Protein AF-T1GX99-F1 (afdb_monomer_lite)

Sequence (536 aa):
MGMDGSNFTRILTWNDDIAWPNTLTIDYFTDRLYWADAHLDYIASADLEGRHRHIVLSGSKVPHVFALALFDDNIYWTDWNLNAILTANKFTGANYTVLRNTTHRPYDIHINHPGGGPTCGPNEFQCDSGRCIPASARCDQENNCGDNSDEFDCANVTCGAAQFTCANGHCIPQMWKCDSENDCQDGSDEGDFCAARTCAYFQFTCPRTGHCIPQSWVCDGDDDCFDKQDEKDCPPITCLANQFKCADLRQCVEEAYKCDGIPDCNDASDELGCPSMGPNQCNQEKHFRYTIQKISYSGGNRQIIRRNLPNPMGIAIHLGEVYWVDRNLMSVFKASKLPGSTTMPEKVRTNLQKLRDIAIFDISNQPADENNPCARLGNGGCDQLCFSFPTEASSQRSSNFKCECATGKLSQDGKKCETVNEYLVFATRTEIRAVNLDPRSTQVPFSPMVNLTNVVGLDFDYADDKLLFTQIRPWAKIAYTKASSPAVTDVNVVLNRGINPEGIAYDWTQNKIYWTDSSNNSIYAMNLDGSDLVMI

Radius of gyration: 32.15 Å; chains: 1; bounding box: 56×89×82 Å

Secondary structure (DSSP, 8-state):
---SSTT----S-GGGS-S-EEEEEEETTTTEEEEEETTTTEEEEEETTS-S-EEEEEGGGSTTEEEEEEETTEEEEEETTTTEEEEEETTT--S-EEEEE-SS-EEEEEEE-TT-S----TTEEE-TTS-EEEGGGTTSSS-SSSSS-TTSS-------TTEEE-TTS-EEEGGGSSSSS--SSSSTTSSTT-------TTEEE-TTT--EEETTSSSSSS--SSSS-TTSSPPPP---TTEEEPTTSS-EEEGGGTTSSS--STT-TTSTTPPP--S----TT----EEEEE--TTS---EEEEEEES-EEEEEEETTEEEEEETTTTEEEEEESSTT--PPPEEEE---TT--------TTTS---TT-HHHHTTGGG-SSEEEEPPTTGGGGSS-SEEEE-SBSEE-TTSS-EEPPSSEEEEEESS-EEEEESSTT---BSS--B-S-SSEEEEEEETTTTEEEEEE-TTS-EEEEEESSS--GGGPEEEE-SS--EEEEEEETTTTEEEEEETTTTEEEEEETTS-S-EE-

Structure (mmCIF, N/CA/C/O backbone):
data_AF-T1GX99-F1
#
_entry.id   AF-T1GX99-F1
#
loop_
_atom_site.group_PDB
_atom_site.id
_atom_site.type_symbol
_atom_site.label_atom_id
_atom_site.label_alt_id
_atom_site.label_comp_id
_atom_site.label_asym_id
_atom_site.label_entity_id
_atom_site.label_seq_id
_atom_site.pdbx_PDB_ins_code
_atom_site.Cartn_x
_atom_site.Cartn_y
_atom_site.Cartn_z
_atom_site.occupancy
_atom_site.B_iso_or_equiv
_atom_site.auth_seq_id
_atom_site.auth_comp_id
_atom_site.auth_asym_id
_atom_site.auth_atom_id
_atom_site.pdbx_PDB_model_num
ATOM 1 N N . MET A 1 1 ? 1.977 -18.538 22.787 1.00 37.69 1 MET A N 1
ATOM 2 C CA . MET A 1 1 ? 3.084 -18.975 21.907 1.00 37.69 1 MET A CA 1
ATOM 3 C C . MET A 1 1 ? 4.074 -17.829 21.805 1.00 37.69 1 MET A C 1
ATOM 5 O O . MET A 1 1 ? 3.634 -16.720 21.546 1.00 37.69 1 MET A O 1
ATOM 9 N N . GLY A 1 2 ? 5.357 -18.050 22.094 1.00 46.47 2 GLY A N 1
ATOM 10 C CA . GLY A 1 2 ? 6.378 -17.003 21.988 1.00 46.47 2 GLY A CA 1
ATOM 11 C C . GLY A 1 2 ? 6.951 -16.942 20.573 1.00 46.47 2 GLY A C 1
ATOM 12 O O . GLY A 1 2 ? 7.334 -17.974 20.032 1.00 46.47 2 GLY A O 1
ATOM 13 N N . MET A 1 3 ? 7.032 -15.748 19.981 1.00 56.97 3 MET A N 1
ATOM 14 C CA . MET A 1 3 ? 7.765 -15.486 18.730 1.00 56.97 3 MET A CA 1
ATOM 15 C C . MET A 1 3 ? 9.284 -15.410 18.988 1.00 56.97 3 MET A C 1
ATOM 17 O O . MET A 1 3 ? 9.939 -14.438 18.625 1.00 56.97 3 MET A O 1
ATOM 21 N N . ASP A 1 4 ? 9.836 -16.399 19.696 1.00 58.81 4 ASP A N 1
ATOM 22 C CA . ASP A 1 4 ? 11.243 -16.440 20.128 1.00 58.81 4 ASP A CA 1
ATOM 23 C C . ASP A 1 4 ? 12.150 -17.271 19.203 1.00 58.81 4 ASP A C 1
ATOM 25 O O . ASP A 1 4 ? 13.341 -17.416 19.468 1.00 58.81 4 ASP A O 1
ATOM 29 N N . GLY A 1 5 ? 11.585 -17.836 18.130 1.00 60.47 5 GLY A N 1
ATOM 30 C CA . GLY A 1 5 ? 12.303 -18.615 17.115 1.00 60.47 5 GLY A CA 1
ATOM 31 C C . GLY A 1 5 ? 12.799 -19.992 17.572 1.00 60.47 5 GLY A C 1
ATOM 32 O O . GLY A 1 5 ? 13.295 -20.762 16.750 1.00 60.47 5 GLY A O 1
ATOM 33 N N . SER A 1 6 ? 12.632 -20.354 18.849 1.00 64.31 6 SER A N 1
ATOM 34 C CA . SER A 1 6 ? 13.228 -21.563 19.435 1.00 64.31 6 SER A CA 1
ATOM 35 C C . SER A 1 6 ? 12.619 -22.875 18.925 1.00 64.31 6 SER A C 1
ATOM 37 O O . SER A 1 6 ? 13.247 -23.929 19.036 1.00 64.31 6 SER A O 1
ATOM 39 N N . ASN A 1 7 ? 11.426 -22.818 18.324 1.00 68.19 7 ASN A N 1
ATOM 40 C CA . ASN A 1 7 ? 10.694 -23.981 17.820 1.00 68.19 7 ASN A CA 1
ATOM 41 C C . ASN A 1 7 ? 10.035 -23.706 16.455 1.00 68.19 7 ASN A C 1
ATOM 43 O O . ASN A 1 7 ? 8.835 -23.912 16.275 1.00 68.19 7 ASN A O 1
ATOM 47 N N . PHE A 1 8 ? 10.808 -23.173 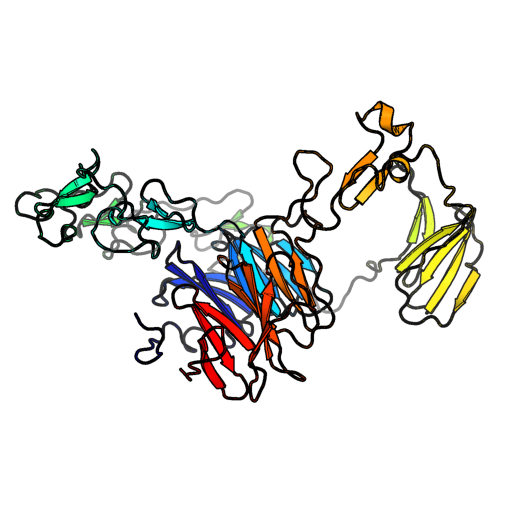15.501 1.00 70.06 8 PHE A N 1
ATOM 48 C CA . PHE A 1 8 ? 10.289 -22.870 14.166 1.00 70.06 8 PHE A CA 1
ATOM 49 C C . PHE A 1 8 ? 9.978 -24.149 13.370 1.00 70.06 8 PHE A C 1
ATOM 51 O O . PHE A 1 8 ? 10.764 -25.100 13.338 1.00 70.06 8 PHE A O 1
ATOM 58 N N . THR A 1 9 ? 8.845 -24.151 12.673 1.00 75.44 9 THR A N 1
ATOM 59 C CA . THR A 1 9 ? 8.447 -25.209 11.740 1.00 75.44 9 THR A CA 1
ATOM 60 C C . THR A 1 9 ? 8.590 -24.720 10.303 1.00 75.44 9 THR A C 1
ATOM 62 O O . THR A 1 9 ? 8.432 -23.538 9.999 1.00 75.44 9 THR A O 1
ATOM 65 N N . ARG A 1 10 ? 8.942 -25.630 9.391 1.00 79.06 10 ARG A N 1
ATOM 66 C CA . ARG A 1 10 ? 9.009 -25.326 7.957 1.00 79.06 10 ARG A CA 1
ATOM 67 C C . ARG A 1 10 ? 7.694 -25.739 7.321 1.00 79.06 10 ARG A C 1
ATOM 69 O O . ARG A 1 10 ? 7.405 -26.929 7.272 1.00 79.06 10 ARG A O 1
ATOM 76 N N . ILE A 1 11 ? 6.936 -24.747 6.871 1.00 81.12 11 ILE A N 1
ATOM 77 C CA . ILE A 1 11 ? 5.606 -24.934 6.288 1.00 81.12 11 ILE A CA 1
ATOM 78 C C . ILE A 1 11 ? 5.718 -25.198 4.780 1.00 81.12 11 ILE A C 1
ATOM 80 O O . ILE A 1 11 ? 5.169 -26.169 4.276 1.00 81.12 11 ILE A O 1
ATOM 84 N N . LEU A 1 12 ? 6.508 -24.384 4.075 1.00 81.75 12 LEU A N 1
ATOM 85 C CA . LEU A 1 12 ? 6.818 -24.553 2.655 1.00 81.75 12 LEU A CA 1
ATOM 86 C C . LEU A 1 12 ? 8.329 -24.448 2.425 1.00 81.75 12 LEU A C 1
ATOM 88 O O . LEU A 1 12 ? 9.050 -23.773 3.169 1.00 81.75 12 LEU A O 1
ATOM 92 N N . THR A 1 13 ? 8.828 -25.129 1.399 1.00 80.00 13 THR A N 1
ATOM 93 C CA . THR A 1 13 ? 10.252 -25.231 1.073 1.00 80.00 13 THR A CA 1
ATOM 94 C C . THR A 1 13 ? 10.520 -25.037 -0.419 1.00 80.00 13 THR A C 1
ATOM 96 O O . THR A 1 13 ? 9.612 -24.937 -1.232 1.00 80.00 13 THR A O 1
ATOM 99 N N . TRP A 1 14 ? 11.797 -25.014 -0.805 1.00 75.00 14 TRP A N 1
ATOM 100 C CA . TRP A 1 14 ? 12.209 -24.950 -2.213 1.00 75.00 14 TRP A CA 1
ATOM 101 C C . TRP A 1 14 ? 11.741 -26.157 -3.048 1.00 75.00 14 TRP A C 1
ATOM 103 O O . TRP A 1 14 ? 11.688 -26.052 -4.269 1.00 75.00 14 TRP A O 1
ATOM 113 N N . ASN A 1 15 ? 11.392 -27.286 -2.412 1.00 77.38 15 ASN A N 1
ATOM 114 C CA . ASN A 1 15 ? 10.764 -28.424 -3.095 1.00 77.38 15 ASN A CA 1
ATOM 115 C C . ASN A 1 15 ? 9.324 -28.123 -3.533 1.00 77.38 15 ASN A C 1
ATOM 117 O O . ASN A 1 15 ? 8.788 -28.838 -4.371 1.00 77.38 15 ASN A O 1
ATOM 121 N N . ASP A 1 16 ? 8.717 -27.075 -2.976 1.00 75.88 16 ASP A N 1
ATOM 122 C CA . ASP A 1 16 ? 7.337 -26.667 -3.217 1.00 75.88 16 ASP A CA 1
ATOM 123 C C . ASP A 1 16 ? 7.273 -25.518 -4.238 1.00 75.88 16 ASP A C 1
ATOM 125 O O . ASP A 1 16 ? 6.423 -24.635 -4.151 1.00 75.88 16 ASP A O 1
ATOM 129 N N . ASP A 1 17 ? 8.189 -25.494 -5.211 1.00 80.56 17 ASP A N 1
ATOM 130 C CA . ASP A 1 17 ? 8.293 -24.450 -6.240 1.00 80.56 17 ASP A CA 1
ATOM 131 C C . ASP A 1 17 ? 8.366 -23.034 -5.648 1.00 80.56 17 ASP A C 1
ATOM 133 O O . ASP A 1 17 ? 7.637 -22.121 -6.050 1.00 80.56 17 ASP A O 1
ATOM 137 N N . ILE A 1 18 ? 9.235 -22.866 -4.651 1.00 85.56 18 ILE A N 1
ATOM 138 C CA . ILE A 1 18 ? 9.586 -21.571 -4.066 1.00 85.56 18 ILE A CA 1
ATOM 139 C C . ILE A 1 18 ? 11.019 -21.239 -4.470 1.00 85.56 18 ILE A C 1
ATOM 141 O O . ILE A 1 18 ? 11.967 -21.922 -4.076 1.00 85.56 18 ILE A O 1
ATOM 145 N N . ALA A 1 19 ? 11.168 -20.171 -5.244 1.00 85.94 19 ALA A N 1
ATOM 146 C CA . ALA A 1 19 ? 12.436 -19.633 -5.697 1.00 85.94 19 ALA A CA 1
ATOM 147 C C . ALA A 1 19 ? 12.733 -18.305 -4.994 1.00 85.94 19 ALA A C 1
ATOM 149 O O . ALA A 1 19 ? 13.616 -18.270 -4.135 1.00 85.94 19 ALA A O 1
ATOM 150 N N . TRP A 1 20 ? 12.006 -17.232 -5.325 1.00 85.56 20 TRP A N 1
ATOM 151 C CA . TRP A 1 20 ? 12.196 -15.883 -4.772 1.00 85.56 20 TRP A CA 1
ATOM 152 C C . TRP A 1 20 ? 10.906 -15.374 -4.113 1.00 85.56 20 TRP A C 1
ATOM 154 O O . TRP A 1 20 ? 10.210 -14.535 -4.697 1.00 85.56 20 TRP A O 1
ATOM 164 N N . PRO A 1 21 ? 10.577 -15.862 -2.899 1.00 86.12 21 PRO A N 1
ATOM 165 C CA . PRO A 1 21 ? 9.425 -15.385 -2.149 1.00 86.12 21 PRO A CA 1
ATOM 166 C C . PRO A 1 21 ? 9.715 -13.974 -1.626 1.00 86.12 21 PRO A C 1
ATOM 168 O O . PRO A 1 21 ? 10.425 -13.799 -0.637 1.00 86.12 21 PRO A O 1
ATOM 171 N N . ASN A 1 22 ? 9.194 -12.959 -2.310 1.00 81.00 22 ASN A N 1
ATOM 172 C CA . ASN A 1 22 ? 9.453 -11.561 -1.952 1.00 81.00 22 ASN A CA 1
ATOM 173 C C . ASN A 1 22 ? 8.547 -11.064 -0.823 1.00 81.00 22 ASN A C 1
ATOM 175 O O . ASN A 1 22 ? 8.895 -10.115 -0.126 1.00 81.00 22 ASN A O 1
ATOM 179 N N . THR A 1 23 ? 7.378 -11.678 -0.650 1.00 85.31 23 THR A N 1
ATOM 180 C CA . THR A 1 23 ? 6.370 -11.204 0.296 1.00 85.31 23 THR A CA 1
ATOM 181 C C . THR A 1 23 ? 5.481 -12.339 0.786 1.00 85.31 23 THR A C 1
ATOM 183 O O . THR A 1 23 ? 5.271 -13.326 0.076 1.00 85.31 23 THR A O 1
ATOM 186 N N . LEU A 1 24 ? 4.987 -12.186 2.012 1.00 88.25 24 LEU A N 1
ATOM 187 C CA . LEU A 1 24 ? 4.136 -13.118 2.738 1.00 88.25 24 LEU A CA 1
ATOM 188 C C . LEU A 1 24 ? 3.166 -12.302 3.599 1.00 88.25 24 LEU A C 1
ATOM 190 O O . LEU A 1 24 ? 3.578 -11.348 4.253 1.00 88.25 24 LEU A O 1
ATOM 194 N N . THR A 1 25 ? 1.901 -12.698 3.640 1.00 84.12 25 THR A N 1
ATOM 195 C CA . THR A 1 25 ? 0.917 -12.176 4.591 1.00 84.12 25 THR A CA 1
ATOM 196 C C . THR A 1 25 ? -0.046 -13.281 5.015 1.00 84.12 25 THR A C 1
ATOM 198 O O . THR A 1 25 ? -0.109 -14.335 4.378 1.00 84.12 25 THR A O 1
ATOM 201 N N . ILE A 1 26 ? -0.791 -13.046 6.091 1.00 80.94 26 ILE A N 1
ATOM 202 C CA . ILE A 1 26 ? -1.729 -14.009 6.672 1.00 80.94 26 ILE A CA 1
ATOM 203 C C . ILE A 1 26 ? -3.129 -13.398 6.661 1.00 80.94 26 ILE A C 1
ATOM 205 O O . ILE A 1 26 ? -3.321 -12.248 7.052 1.00 80.94 26 ILE A O 1
ATOM 209 N N . ASP A 1 27 ? -4.107 -14.180 6.220 1.00 74.81 27 ASP A N 1
ATOM 210 C CA . ASP A 1 27 ? -5.523 -13.904 6.407 1.00 74.81 27 ASP A CA 1
ATOM 211 C C . ASP A 1 27 ? -6.019 -14.636 7.654 1.00 74.81 27 ASP A C 1
ATOM 213 O O . ASP A 1 27 ? -6.308 -15.831 7.608 1.00 74.81 27 ASP A O 1
ATOM 217 N N . TYR A 1 28 ? -6.120 -13.906 8.762 1.00 68.62 28 TYR A N 1
ATOM 218 C CA . TYR A 1 28 ? -6.559 -14.448 10.049 1.00 68.62 28 TYR A CA 1
ATOM 219 C C . TYR A 1 28 ? -8.038 -14.855 10.074 1.00 68.62 28 TYR A C 1
ATOM 221 O O . TYR A 1 28 ? -8.451 -15.572 10.975 1.00 68.62 28 TYR A O 1
ATOM 229 N N . PHE A 1 29 ? -8.855 -14.409 9.113 1.00 64.75 29 PHE A N 1
ATOM 230 C CA . PHE A 1 29 ? -10.261 -14.815 9.051 1.00 64.75 29 PHE A CA 1
ATOM 231 C C . PHE A 1 29 ? -10.446 -16.174 8.379 1.00 64.75 29 PHE A C 1
ATOM 233 O O . PHE A 1 29 ? -11.432 -16.858 8.645 1.00 64.75 29 PHE A O 1
ATOM 240 N N . THR A 1 30 ? -9.537 -16.544 7.474 1.00 67.94 30 THR A N 1
ATOM 241 C CA . THR A 1 30 ? -9.618 -17.802 6.717 1.00 67.94 30 THR A CA 1
ATOM 242 C C . THR A 1 30 ? -8.485 -18.774 7.032 1.00 67.94 30 THR A C 1
ATOM 244 O O . THR A 1 30 ? -8.391 -19.803 6.364 1.00 67.94 30 THR A O 1
ATOM 247 N N . ASP A 1 31 ? -7.642 -18.453 8.020 1.00 75.38 31 ASP A N 1
ATOM 248 C CA . ASP A 1 31 ? -6.443 -19.201 8.416 1.00 75.38 31 ASP A CA 1
ATOM 249 C C . ASP A 1 31 ? -5.585 -19.612 7.213 1.00 75.38 31 ASP A C 1
ATOM 251 O O . ASP A 1 31 ? -5.193 -20.767 7.027 1.00 75.38 31 ASP A O 1
ATOM 255 N N . ARG A 1 32 ? -5.309 -18.635 6.344 1.00 81.44 32 ARG A N 1
ATOM 256 C CA . ARG A 1 32 ? -4.548 -18.846 5.109 1.00 81.44 32 ARG A CA 1
ATOM 257 C C . ARG A 1 32 ? -3.351 -17.928 5.011 1.00 81.44 32 ARG A C 1
ATOM 259 O O . ARG A 1 32 ? -3.449 -16.722 5.222 1.00 81.44 32 ARG A O 1
ATOM 266 N N . LEU A 1 33 ? -2.230 -18.493 4.586 1.00 88.56 33 LEU A N 1
ATOM 267 C CA . LEU A 1 33 ? -1.053 -17.737 4.190 1.00 88.56 33 LEU A CA 1
ATOM 268 C C . LEU A 1 33 ? -1.142 -17.394 2.698 1.00 88.56 33 LEU A C 1
ATOM 270 O O . LEU A 1 33 ? -1.614 -18.198 1.894 1.00 88.56 33 LEU A O 1
ATOM 274 N N . TYR A 1 34 ? -0.682 -16.203 2.328 1.00 91.06 34 TYR A N 1
ATOM 275 C CA . TYR A 1 34 ? -0.568 -15.731 0.949 1.00 91.06 34 TYR A CA 1
ATOM 276 C C . TYR A 1 34 ? 0.851 -15.239 0.701 1.00 91.06 34 TYR A C 1
ATOM 278 O O . TYR A 1 34 ? 1.388 -14.473 1.496 1.00 91.06 34 TYR A O 1
ATOM 286 N N . TRP A 1 35 ? 1.456 -15.645 -0.410 1.00 93.69 35 TRP A N 1
ATOM 287 C CA . TRP A 1 35 ? 2.810 -15.241 -0.781 1.00 93.69 35 TRP A CA 1
ATOM 288 C C . TRP A 1 35 ? 2.917 -14.997 -2.278 1.00 93.69 35 TRP A C 1
ATOM 290 O O . TRP A 1 35 ? 2.081 -15.458 -3.061 1.00 93.69 35 TRP A O 1
ATOM 300 N N . ALA A 1 36 ? 3.971 -14.294 -2.678 1.00 93.44 36 ALA A N 1
ATOM 301 C CA . ALA A 1 36 ? 4.300 -14.119 -4.083 1.00 93.44 36 ALA A CA 1
ATOM 302 C C . ALA A 1 36 ? 5.746 -14.507 -4.374 1.00 93.44 36 ALA A C 1
ATOM 304 O O . ALA A 1 36 ? 6.656 -14.146 -3.623 1.00 93.44 36 ALA A O 1
ATOM 305 N N . ASP A 1 37 ? 5.941 -15.205 -5.490 1.00 92.44 37 ASP A N 1
ATOM 306 C CA . ASP A 1 37 ? 7.253 -15.552 -6.018 1.00 92.44 37 ASP A CA 1
ATOM 307 C C . ASP A 1 37 ? 7.568 -14.692 -7.243 1.00 92.44 37 ASP A C 1
ATOM 309 O O . ASP A 1 37 ? 6.862 -14.724 -8.251 1.00 92.44 37 ASP A O 1
ATOM 313 N N . ALA A 1 38 ? 8.638 -13.907 -7.145 1.00 88.12 38 ALA A N 1
ATOM 314 C CA . ALA A 1 38 ? 9.021 -12.945 -8.173 1.00 88.12 38 ALA A CA 1
ATOM 315 C C . ALA A 1 38 ? 9.973 -13.509 -9.238 1.00 88.12 38 ALA A C 1
ATOM 317 O O . ALA A 1 38 ? 10.388 -12.770 -10.134 1.00 88.12 38 ALA A O 1
ATOM 318 N N . HIS A 1 39 ? 10.383 -14.773 -9.101 1.00 86.38 39 HIS A N 1
ATOM 319 C CA . HIS A 1 39 ? 11.145 -15.508 -10.109 1.00 86.38 39 HIS A CA 1
ATOM 320 C C . HIS A 1 39 ? 10.243 -16.423 -10.939 1.00 86.38 39 HIS A C 1
ATOM 322 O O . HIS A 1 39 ? 10.475 -16.597 -12.133 1.00 86.38 39 HIS A O 1
ATOM 328 N N . LEU A 1 40 ? 9.241 -17.018 -10.293 1.00 88.69 40 LEU A N 1
ATOM 329 C CA . LEU A 1 40 ? 8.274 -17.933 -10.899 1.00 88.69 40 LEU A CA 1
ATOM 330 C C . LEU A 1 40 ? 6.965 -17.237 -11.305 1.00 88.69 40 LEU A C 1
ATOM 332 O O . LEU A 1 40 ? 6.056 -17.897 -11.804 1.00 88.69 40 LEU A O 1
ATOM 336 N N . ASP A 1 41 ? 6.888 -15.918 -11.115 1.00 93.06 41 ASP A N 1
ATOM 337 C CA . ASP A 1 41 ? 5.798 -15.037 -11.534 1.00 93.06 41 ASP A CA 1
ATOM 338 C C . ASP A 1 41 ? 4.417 -15.534 -11.082 1.00 93.06 41 ASP A C 1
ATOM 340 O O . ASP A 1 41 ? 3.519 -15.747 -11.903 1.00 93.06 41 ASP A O 1
ATOM 344 N N . TYR A 1 42 ? 4.225 -15.747 -9.777 1.00 93.81 42 TYR A N 1
ATOM 345 C CA . TYR A 1 42 ? 2.918 -16.129 -9.236 1.00 93.81 42 TYR A CA 1
ATOM 346 C C . TYR A 1 42 ? 2.624 -15.540 -7.852 1.00 93.81 42 TYR A C 1
ATOM 348 O O . TYR A 1 42 ? 3.522 -15.210 -7.081 1.00 93.81 42 TYR A O 1
ATOM 356 N N . ILE A 1 43 ? 1.332 -15.461 -7.527 1.00 94.75 43 ILE A N 1
ATOM 357 C CA . ILE A 1 43 ? 0.800 -15.253 -6.178 1.00 94.75 43 ILE A CA 1
ATOM 358 C C . ILE A 1 43 ? 0.017 -16.507 -5.798 1.00 94.75 43 ILE A C 1
ATOM 360 O O . ILE A 1 43 ? -0.853 -16.941 -6.556 1.00 94.75 43 ILE A O 1
ATOM 364 N N . ALA A 1 44 ? 0.311 -17.091 -4.642 1.00 92.81 44 ALA A N 1
ATOM 365 C CA . ALA A 1 44 ? -0.328 -18.307 -4.156 1.00 92.81 44 ALA A CA 1
ATOM 366 C C . ALA A 1 44 ? -0.832 -18.156 -2.718 1.00 92.81 44 ALA A C 1
ATOM 368 O O . ALA A 1 44 ? -0.466 -17.225 -2.003 1.00 92.81 44 ALA A O 1
ATOM 369 N N . SER A 1 45 ? -1.693 -19.089 -2.325 1.00 92.25 45 SER A N 1
ATOM 370 C CA . SER A 1 45 ? -2.267 -19.230 -0.994 1.00 92.25 45 SER A CA 1
ATOM 371 C C . SER A 1 45 ? -2.195 -20.683 -0.537 1.00 92.25 45 SER A C 1
ATOM 373 O O . SER A 1 45 ? -2.263 -21.585 -1.368 1.00 92.25 45 SER A O 1
ATOM 375 N N . ALA A 1 46 ? -2.065 -20.917 0.762 1.00 89.50 46 ALA A N 1
ATOM 376 C CA . ALA A 1 46 ? -2.125 -22.229 1.406 1.00 89.50 46 ALA A CA 1
ATOM 377 C C . ALA A 1 46 ? -2.710 -22.062 2.817 1.00 89.50 46 ALA A C 1
ATOM 379 O O . ALA A 1 46 ? -2.814 -20.934 3.301 1.00 89.50 46 ALA A O 1
ATOM 380 N N . ASP A 1 47 ? -3.102 -23.152 3.473 1.00 80.06 47 ASP A N 1
ATOM 381 C CA . ASP A 1 47 ? -3.381 -23.108 4.917 1.00 80.06 47 ASP A CA 1
ATOM 382 C C . ASP A 1 47 ? -2.091 -22.896 5.733 1.00 80.06 47 ASP A C 1
ATOM 384 O O . ASP A 1 47 ? -0.983 -22.920 5.185 1.00 80.06 47 ASP A O 1
ATOM 388 N N . LEU A 1 48 ? -2.222 -22.644 7.039 1.00 81.81 48 LEU A N 1
ATOM 389 C CA . LEU A 1 48 ? -1.087 -22.372 7.934 1.00 81.81 48 LEU A CA 1
ATOM 390 C C . LEU A 1 48 ? -0.134 -23.573 8.091 1.00 81.81 48 LEU A C 1
ATOM 392 O O . LEU A 1 48 ? 1.004 -23.411 8.531 1.00 81.81 48 LEU A O 1
ATOM 396 N N . GLU A 1 49 ? -0.5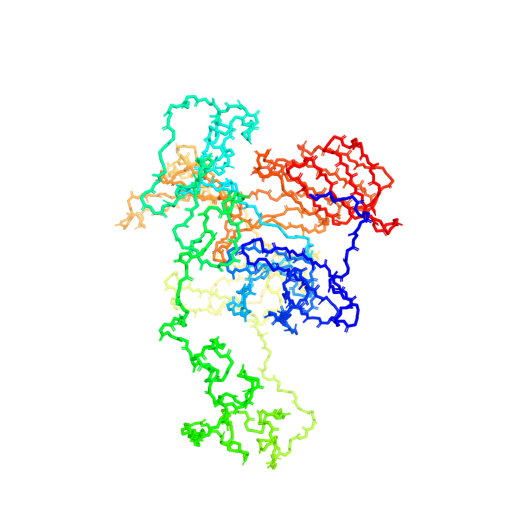57 -24.765 7.682 1.00 79.88 49 GLU A N 1
ATOM 397 C CA . GLU A 1 49 ? 0.227 -25.996 7.638 1.00 79.88 49 GLU A CA 1
ATOM 398 C C . GLU A 1 49 ? 0.846 -26.269 6.257 1.00 79.88 49 GLU A C 1
ATOM 400 O O . GLU A 1 49 ? 1.554 -27.267 6.092 1.00 79.88 49 GLU A O 1
ATOM 405 N N . GLY A 1 50 ? 0.627 -25.389 5.274 1.00 78.25 50 GLY A N 1
ATOM 406 C CA . GLY A 1 50 ? 1.209 -25.461 3.930 1.00 78.25 50 GLY A CA 1
ATOM 407 C C . GLY A 1 50 ? 0.480 -26.412 2.981 1.00 78.25 50 GLY A C 1
ATOM 408 O O . GLY A 1 50 ? 0.963 -26.681 1.879 1.00 78.25 50 GLY A O 1
ATOM 409 N N . ARG A 1 51 ? -0.682 -26.930 3.379 1.00 77.75 51 ARG A N 1
ATOM 410 C CA . ARG A 1 51 ? -1.562 -27.773 2.566 1.00 77.75 51 ARG A CA 1
ATOM 411 C C . ARG A 1 51 ? -2.576 -26.903 1.815 1.00 77.75 51 ARG A C 1
ATOM 413 O O . ARG A 1 51 ? -2.605 -25.677 1.924 1.00 77.75 51 ARG A O 1
ATOM 420 N N . HIS A 1 52 ? -3.366 -27.551 0.957 1.00 75.81 52 HIS A N 1
ATOM 421 C CA . HIS A 1 52 ? -4.387 -26.902 0.120 1.00 75.81 52 HIS A CA 1
ATOM 422 C C . HIS A 1 52 ? -3.865 -25.693 -0.671 1.00 75.81 52 HIS A C 1
ATOM 424 O O . HIS A 1 52 ? -4.546 -24.670 -0.815 1.00 75.81 52 HIS A O 1
ATOM 430 N N . ARG A 1 53 ? -2.635 -25.822 -1.185 1.00 82.75 53 ARG A N 1
ATOM 431 C CA . ARG A 1 53 ? -1.986 -24.786 -1.979 1.00 82.75 53 ARG A CA 1
ATOM 432 C C . ARG A 1 53 ? -2.797 -24.484 -3.237 1.00 82.75 53 ARG A C 1
ATOM 434 O O . ARG A 1 53 ? -3.170 -25.379 -3.987 1.00 82.75 53 ARG A O 1
ATOM 441 N N . HIS A 1 54 ? -2.996 -23.200 -3.488 1.00 84.19 54 HIS A N 1
ATOM 442 C CA . HIS A 1 54 ? -3.760 -22.658 -4.597 1.00 84.19 54 HIS A CA 1
ATOM 443 C C . HIS A 1 54 ? -3.019 -21.461 -5.202 1.00 84.19 54 HIS A C 1
ATOM 445 O O . HIS A 1 54 ? -2.652 -20.531 -4.487 1.00 84.19 54 HIS A O 1
ATOM 451 N N . ILE A 1 55 ? -2.810 -21.456 -6.519 1.00 90.25 55 ILE A N 1
ATOM 452 C CA . ILE A 1 55 ? -2.238 -20.304 -7.228 1.00 90.25 55 ILE A CA 1
ATOM 453 C C . ILE A 1 55 ? -3.373 -19.338 -7.574 1.00 90.25 55 ILE A C 1
ATOM 455 O O . ILE A 1 55 ? -4.259 -19.670 -8.352 1.00 90.25 55 ILE A O 1
ATOM 459 N N . VAL A 1 56 ? -3.332 -18.133 -7.010 1.00 91.62 56 VAL A N 1
ATOM 460 C CA . VAL A 1 56 ? -4.351 -17.090 -7.207 1.00 91.62 56 VAL A CA 1
ATOM 461 C C . VAL A 1 56 ? -4.148 -16.369 -8.540 1.00 91.62 56 VAL A C 1
ATOM 463 O O . VAL A 1 56 ? -5.097 -16.127 -9.281 1.00 91.62 56 VAL A O 1
ATOM 466 N N . LEU A 1 57 ? -2.904 -16.005 -8.854 1.00 93.81 57 LEU A N 1
ATOM 467 C CA . LEU A 1 57 ? -2.516 -15.288 -10.071 1.00 93.81 57 LEU A CA 1
ATOM 468 C C . LEU A 1 57 ? -1.159 -15.804 -10.550 1.00 93.81 57 LEU A C 1
ATOM 470 O O . LEU A 1 57 ? -0.299 -16.104 -9.728 1.00 93.81 57 LEU A O 1
ATOM 474 N N . SER A 1 58 ? -0.937 -15.854 -11.864 1.00 94.12 58 SER A N 1
ATOM 475 C CA . SER A 1 58 ? 0.358 -16.233 -12.439 1.00 94.12 58 SER A CA 1
ATOM 476 C C . SER A 1 58 ? 0.654 -15.546 -13.777 1.00 94.12 58 SER A C 1
ATOM 478 O O . SER A 1 58 ? -0.228 -14.966 -14.426 1.00 94.12 58 SER A O 1
ATOM 480 N N . GLY A 1 59 ? 1.923 -15.586 -14.183 1.00 91.75 59 GLY A N 1
ATOM 481 C CA . GLY A 1 59 ? 2.420 -15.123 -15.472 1.00 91.75 59 GLY A CA 1
ATOM 482 C C . GLY A 1 59 ? 2.411 -13.602 -15.623 1.00 91.75 59 GLY A C 1
ATOM 483 O O . GLY A 1 59 ? 2.756 -12.849 -14.716 1.00 91.75 59 GLY A O 1
ATOM 484 N N . SER A 1 60 ? 1.982 -13.115 -16.792 1.00 89.00 60 SER A N 1
ATOM 485 C CA . SER A 1 60 ? 2.124 -11.702 -17.183 1.00 89.00 60 SER A CA 1
ATOM 486 C C . SER A 1 60 ? 1.336 -10.698 -16.331 1.00 89.00 60 SER A C 1
ATOM 488 O O . SER A 1 60 ? 1.508 -9.493 -16.509 1.00 89.00 60 SER A O 1
ATOM 490 N N . LYS A 1 61 ? 0.441 -11.167 -15.452 1.00 90.00 61 LYS A N 1
ATOM 491 C CA . LYS A 1 61 ? -0.305 -10.325 -14.499 1.00 90.00 61 LYS A CA 1
ATOM 492 C C . LYS A 1 61 ? 0.498 -10.006 -13.233 1.00 90.00 61 LYS A C 1
ATOM 494 O O . LYS A 1 61 ? 0.193 -9.018 -12.572 1.00 90.00 61 LYS A O 1
ATOM 499 N N . VAL A 1 62 ? 1.486 -10.837 -12.905 1.00 93.19 62 VAL A N 1
ATOM 500 C CA . VAL A 1 62 ? 2.310 -10.759 -11.687 1.00 93.19 62 VAL A CA 1
ATOM 501 C C . VAL A 1 62 ? 3.805 -10.987 -12.001 1.00 93.19 62 VAL A C 1
ATOM 503 O O . VAL A 1 62 ? 4.452 -11.806 -11.355 1.00 93.19 62 VAL A O 1
ATOM 506 N N . PRO A 1 63 ? 4.372 -10.292 -13.011 1.00 91.62 63 PRO A N 1
ATOM 507 C CA . PRO A 1 63 ? 5.711 -10.573 -13.534 1.00 91.62 63 PRO A CA 1
ATOM 508 C C . PRO A 1 63 ? 6.872 -10.169 -12.614 1.00 91.62 63 PRO A C 1
ATOM 510 O O . PRO A 1 63 ? 8.017 -10.459 -12.951 1.00 91.62 63 PRO A O 1
ATOM 513 N N . HIS A 1 64 ? 6.646 -9.371 -11.561 1.00 91.69 64 HIS A N 1
ATOM 514 C CA . HIS A 1 64 ? 7.634 -9.148 -10.497 1.00 91.69 64 HIS A CA 1
ATOM 515 C C . HIS A 1 64 ? 6.995 -8.521 -9.253 1.00 91.69 64 HIS A C 1
ATOM 517 O O . HIS A 1 64 ? 7.159 -7.321 -8.983 1.00 91.69 64 HIS A O 1
ATOM 523 N N . VAL A 1 65 ? 6.265 -9.335 -8.492 1.00 92.62 65 VAL A N 1
ATOM 524 C CA . VAL A 1 65 ? 5.625 -8.897 -7.246 1.00 92.62 65 VAL A CA 1
ATOM 525 C C . VAL A 1 65 ? 6.686 -8.589 -6.190 1.00 92.62 65 VAL A C 1
ATOM 527 O O . VAL A 1 65 ? 7.607 -9.377 -5.970 1.00 92.62 65 VAL A O 1
ATOM 530 N N . PHE A 1 66 ? 6.569 -7.433 -5.541 1.00 89.25 66 PHE A N 1
ATOM 531 C CA . PHE A 1 66 ? 7.465 -7.049 -4.453 1.00 89.25 66 PHE A CA 1
ATOM 532 C C . PHE A 1 66 ? 6.801 -7.184 -3.084 1.00 89.25 66 PHE A C 1
ATOM 534 O O . PHE A 1 66 ? 7.360 -7.840 -2.217 1.00 89.25 66 PHE A O 1
ATOM 541 N N . ALA A 1 67 ? 5.616 -6.606 -2.901 1.00 89.38 67 ALA A N 1
ATOM 542 C CA . ALA A 1 67 ? 4.857 -6.686 -1.657 1.00 89.38 67 ALA A CA 1
ATOM 543 C C . ALA A 1 67 ? 3.371 -6.911 -1.928 1.00 89.38 67 ALA A C 1
ATOM 545 O O . ALA A 1 67 ? 2.865 -6.513 -2.982 1.00 89.38 67 ALA A O 1
ATOM 546 N N . LEU A 1 68 ? 2.681 -7.542 -0.977 1.00 91.31 68 LEU A N 1
ATOM 547 C CA . LEU A 1 68 ? 1.246 -7.798 -1.028 1.00 91.31 68 LEU A CA 1
ATOM 548 C C . LEU A 1 68 ? 0.565 -7.458 0.301 1.00 91.31 68 LEU A C 1
ATOM 550 O O . LEU A 1 68 ? 1.164 -7.573 1.364 1.00 91.31 68 LEU A O 1
ATOM 554 N N . ALA A 1 69 ? -0.705 -7.076 0.221 1.00 86.88 69 ALA A N 1
ATOM 555 C CA . ALA A 1 69 ? -1.572 -6.799 1.359 1.00 86.88 69 ALA A CA 1
ATOM 556 C C . ALA A 1 69 ? -2.996 -7.302 1.065 1.00 86.88 69 ALA A C 1
ATOM 558 O O . ALA A 1 69 ? -3.428 -7.314 -0.092 1.00 86.88 69 ALA A O 1
ATOM 559 N N . LEU A 1 70 ? -3.731 -7.719 2.097 1.00 84.19 70 LEU A N 1
ATOM 560 C CA . LEU A 1 70 ? -5.092 -8.259 1.977 1.00 84.19 70 LEU A CA 1
ATOM 561 C C . LEU A 1 70 ? -6.105 -7.335 2.644 1.00 84.19 70 LEU A C 1
ATOM 563 O O . LEU A 1 70 ? -5.908 -6.939 3.789 1.00 84.19 70 LEU A O 1
ATOM 567 N N . PHE A 1 71 ? -7.204 -7.038 1.951 1.00 80.94 71 PHE A N 1
ATOM 568 C CA . PHE A 1 71 ? -8.363 -6.362 2.538 1.00 80.94 71 PHE A CA 1
ATOM 569 C C . PHE A 1 71 ? -9.646 -6.980 2.000 1.00 80.94 71 PHE A C 1
ATOM 571 O O . PHE A 1 71 ? -9.823 -7.048 0.777 1.00 80.94 71 PHE A O 1
ATOM 578 N N . ASP A 1 72 ? -10.539 -7.392 2.899 1.00 79.06 72 ASP A N 1
ATOM 579 C CA . ASP A 1 72 ? -11.768 -8.113 2.566 1.00 79.06 72 ASP A CA 1
ATOM 580 C C . ASP A 1 72 ? -11.485 -9.279 1.598 1.00 79.06 72 ASP A C 1
ATOM 582 O O . ASP A 1 72 ? -10.592 -10.099 1.828 1.00 79.06 72 ASP A O 1
ATOM 586 N N . ASP A 1 73 ? -12.209 -9.335 0.482 1.00 79.31 73 ASP A N 1
ATOM 587 C CA . ASP A 1 73 ? -12.086 -10.351 -0.563 1.00 79.31 73 ASP A CA 1
ATOM 588 C C . ASP A 1 73 ? -10.997 -10.038 -1.600 1.00 79.31 73 ASP A C 1
ATOM 590 O O . ASP A 1 73 ? -10.883 -10.738 -2.611 1.00 79.31 73 ASP A O 1
ATOM 594 N N . ASN A 1 74 ? -10.205 -8.983 -1.400 1.00 82.69 74 ASN A N 1
ATOM 595 C CA . ASN A 1 74 ? -9.244 -8.496 -2.382 1.00 82.69 74 ASN A CA 1
ATOM 596 C C . ASN A 1 74 ? -7.801 -8.627 -1.894 1.00 82.69 74 ASN A C 1
ATOM 598 O O . ASN A 1 74 ? -7.469 -8.390 -0.733 1.00 82.69 74 ASN A O 1
ATOM 602 N N . ILE A 1 75 ? -6.929 -8.956 -2.841 1.00 91.38 75 ILE A N 1
ATOM 603 C CA . ILE A 1 75 ? -5.483 -8.873 -2.695 1.00 91.38 75 ILE A CA 1
ATOM 604 C C . ILE A 1 75 ? -4.978 -7.645 -3.443 1.00 91.38 75 ILE A C 1
ATOM 606 O O . ILE A 1 75 ? -5.446 -7.322 -4.539 1.00 91.38 75 ILE A O 1
ATOM 610 N N . TYR A 1 76 ? -4.021 -6.957 -2.841 1.00 92.50 76 TYR A N 1
ATOM 611 C CA . TYR A 1 76 ? -3.366 -5.770 -3.367 1.00 92.50 76 TYR A CA 1
ATOM 612 C C . TYR A 1 76 ? -1.879 -6.041 -3.430 1.00 92.50 76 TYR A C 1
ATOM 614 O O . TYR A 1 76 ? -1.330 -6.611 -2.494 1.00 92.50 76 TYR A O 1
ATOM 622 N N . TRP A 1 77 ? -1.215 -5.643 -4.509 1.00 95.50 77 TRP A N 1
ATOM 623 C CA . TRP A 1 77 ? 0.225 -5.853 -4.612 1.00 95.50 77 TRP A CA 1
ATOM 624 C C . TRP A 1 77 ? 0.928 -4.775 -5.421 1.00 95.50 77 TRP A C 1
ATOM 626 O O . TRP A 1 77 ? 0.331 -4.068 -6.241 1.00 95.50 77 TRP A O 1
ATOM 636 N N . THR A 1 78 ? 2.228 -4.665 -5.177 1.00 92.25 78 THR A N 1
ATOM 637 C CA . THR A 1 78 ? 3.160 -3.817 -5.913 1.00 92.25 78 THR A CA 1
ATOM 638 C C . THR A 1 78 ? 3.946 -4.656 -6.908 1.00 92.25 78 THR A C 1
ATOM 640 O O . THR A 1 78 ? 4.440 -5.733 -6.578 1.00 92.25 78 THR A O 1
ATOM 643 N N . ASP A 1 79 ? 4.082 -4.161 -8.140 1.00 94.12 79 ASP A N 1
ATOM 644 C CA . ASP A 1 79 ? 4.839 -4.850 -9.187 1.00 94.12 79 ASP A CA 1
ATOM 645 C C . ASP A 1 79 ? 5.893 -3.932 -9.826 1.00 94.12 79 ASP A C 1
ATOM 647 O O . ASP A 1 79 ? 5.608 -2.811 -10.272 1.00 94.12 79 ASP A O 1
ATOM 651 N N . TRP A 1 80 ? 7.143 -4.402 -9.869 1.00 90.12 80 TRP A N 1
ATOM 652 C CA . TRP A 1 80 ? 8.284 -3.634 -10.383 1.00 90.12 80 TRP A CA 1
ATOM 653 C C . TRP A 1 80 ? 8.387 -3.604 -11.903 1.00 90.12 80 TRP A C 1
ATOM 655 O O . TRP A 1 80 ? 8.945 -2.648 -12.455 1.00 90.12 80 TRP A O 1
ATOM 665 N N . ASN A 1 81 ? 7.908 -4.643 -12.580 1.00 89.69 81 ASN A N 1
ATOM 666 C CA . ASN A 1 81 ? 7.947 -4.734 -14.034 1.00 89.69 81 ASN A CA 1
ATOM 667 C C . ASN A 1 81 ? 6.796 -3.923 -14.637 1.00 89.69 81 ASN A C 1
ATOM 669 O O . ASN A 1 81 ? 6.999 -3.187 -15.606 1.00 89.69 81 ASN A O 1
ATOM 673 N N . LEU A 1 82 ? 5.623 -3.962 -14.005 1.00 89.69 82 LEU A N 1
ATOM 674 C CA . LEU A 1 82 ? 4.463 -3.157 -14.380 1.00 89.69 82 LEU A CA 1
ATOM 675 C C . LEU A 1 82 ? 4.570 -1.701 -13.895 1.00 89.69 82 LEU A C 1
ATOM 677 O O . LEU A 1 82 ? 3.932 -0.828 -14.478 1.00 89.69 82 LEU A O 1
ATOM 681 N N . ASN A 1 83 ? 5.407 -1.417 -12.887 1.00 88.88 83 ASN A N 1
ATOM 682 C CA . ASN A 1 83 ? 5.486 -0.119 -12.200 1.00 88.88 83 ASN A CA 1
ATOM 683 C C . ASN A 1 83 ? 4.095 0.362 -11.771 1.00 88.88 83 ASN A C 1
ATOM 685 O O . ASN A 1 83 ? 3.643 1.448 -12.149 1.00 88.88 83 ASN A O 1
ATOM 689 N N . ALA A 1 84 ? 3.384 -0.488 -11.037 1.00 89.94 84 ALA A N 1
ATOM 690 C CA . ALA A 1 84 ? 2.014 -0.217 -10.647 1.00 89.94 84 ALA A CA 1
ATOM 691 C C . ALA A 1 84 ? 1.634 -0.912 -9.338 1.00 89.94 84 ALA A C 1
ATOM 693 O O . ALA A 1 84 ? 2.300 -1.843 -8.885 1.00 89.94 84 ALA A O 1
ATOM 694 N N . ILE A 1 85 ? 0.538 -0.426 -8.763 1.00 90.75 85 ILE A N 1
ATOM 695 C CA . ILE A 1 85 ? -0.229 -1.072 -7.705 1.00 90.75 85 ILE A CA 1
ATOM 696 C C . ILE A 1 85 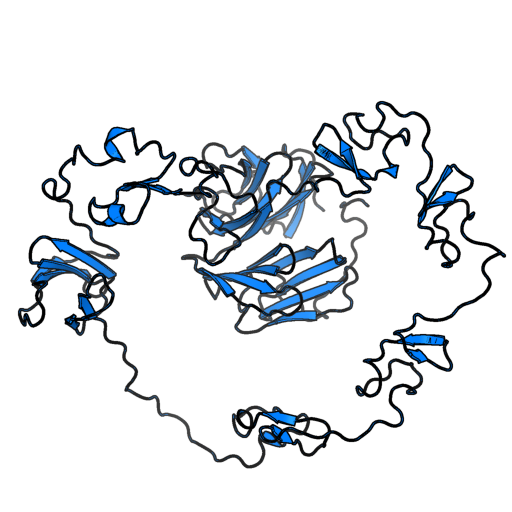? -1.459 -1.679 -8.359 1.00 90.75 85 ILE A C 1
ATOM 698 O O . ILE A 1 85 ? -2.160 -1.002 -9.124 1.00 90.75 85 ILE A O 1
ATOM 702 N N . LEU A 1 86 ? -1.710 -2.943 -8.063 1.00 94.56 86 LEU A N 1
ATOM 703 C CA . LEU A 1 86 ? -2.752 -3.742 -8.686 1.00 94.56 86 LEU A CA 1
ATOM 704 C C . LEU A 1 86 ? -3.633 -4.381 -7.620 1.00 94.56 86 LEU A C 1
ATOM 706 O O . LEU A 1 86 ? -3.229 -4.506 -6.464 1.00 94.56 86 LEU A O 1
ATO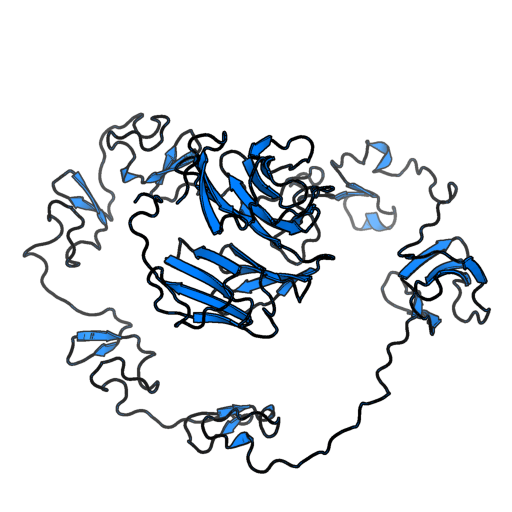M 710 N N . THR A 1 87 ? -4.843 -4.759 -8.016 1.00 94.62 87 THR A N 1
ATOM 711 C CA . THR A 1 87 ? -5.760 -5.513 -7.166 1.00 94.62 87 THR A CA 1
ATOM 712 C C . THR A 1 87 ? -6.533 -6.554 -7.961 1.00 94.62 87 THR A C 1
ATOM 714 O O . THR A 1 87 ? -6.748 -6.405 -9.168 1.00 94.62 87 THR A O 1
ATOM 717 N N . ALA A 1 88 ? -6.924 -7.622 -7.279 1.00 92.31 88 ALA A N 1
ATOM 718 C CA . ALA A 1 88 ? -7.768 -8.694 -7.777 1.00 92.31 88 ALA A CA 1
ATOM 719 C C . ALA A 1 88 ? -8.463 -9.374 -6.592 1.00 92.31 88 ALA A C 1
ATOM 721 O O . ALA A 1 88 ? -8.076 -9.189 -5.439 1.00 92.31 88 ALA A O 1
ATOM 722 N N . ASN A 1 89 ? -9.455 -10.211 -6.874 1.00 88.44 89 ASN A N 1
ATOM 723 C CA . ASN A 1 89 ? -10.067 -11.055 -5.859 1.00 88.44 89 ASN A CA 1
ATOM 724 C C . ASN A 1 89 ? -9.053 -12.092 -5.340 1.00 88.44 89 ASN A C 1
ATOM 726 O O . ASN A 1 89 ? -8.434 -12.799 -6.139 1.00 88.44 89 ASN A O 1
ATOM 730 N N . LYS A 1 90 ? -8.904 -12.206 -4.016 1.00 85.56 90 LYS A N 1
ATOM 731 C CA . LYS A 1 90 ? -7.882 -13.054 -3.376 1.00 85.56 90 LYS A CA 1
ATOM 732 C C . LYS A 1 90 ? -8.114 -14.555 -3.570 1.00 85.56 90 LYS A C 1
ATOM 734 O O . LYS A 1 90 ? -7.161 -15.321 -3.518 1.00 85.56 90 LYS A O 1
ATOM 739 N N . PHE A 1 91 ? -9.352 -14.976 -3.835 1.00 81.62 91 PHE A N 1
ATOM 740 C CA . PHE A 1 91 ? -9.694 -16.390 -4.014 1.00 81.62 91 PHE A CA 1
ATOM 741 C C . PHE A 1 91 ? -9.589 -16.844 -5.470 1.00 81.62 91 PHE A C 1
ATOM 743 O O . PHE A 1 91 ? -9.117 -17.938 -5.740 1.00 81.62 91 PHE A O 1
ATOM 750 N N . THR A 1 92 ? -10.029 -16.010 -6.413 1.00 84.25 92 THR A N 1
ATOM 751 C CA . THR A 1 92 ? -10.189 -16.398 -7.829 1.00 84.25 92 THR A CA 1
ATOM 752 C C . THR A 1 92 ? -9.200 -15.722 -8.778 1.00 84.25 92 THR A C 1
ATOM 754 O O . THR A 1 92 ? -9.134 -16.084 -9.950 1.00 84.25 92 THR A O 1
ATOM 757 N N . GLY A 1 93 ? -8.503 -14.669 -8.337 1.00 83.88 93 GLY A N 1
ATOM 758 C CA . GLY A 1 93 ? -7.712 -13.806 -9.222 1.00 83.88 93 GLY A CA 1
ATOM 759 C C . GLY A 1 93 ? -8.555 -13.004 -10.230 1.00 83.88 93 GLY A C 1
ATOM 760 O O . GLY A 1 93 ? -8.007 -12.351 -11.127 1.00 83.88 93 GLY A O 1
ATOM 761 N N . ALA A 1 94 ? -9.889 -13.044 -10.111 1.00 84.31 94 ALA A N 1
ATOM 762 C CA . ALA A 1 94 ? -10.814 -12.282 -10.943 1.00 84.31 94 ALA A CA 1
ATOM 763 C C . ALA A 1 94 ? -10.771 -10.782 -10.609 1.00 84.31 94 ALA A C 1
ATOM 765 O O . ALA A 1 94 ? -10.164 -10.359 -9.628 1.00 84.31 94 ALA A O 1
ATOM 766 N N . ASN A 1 95 ? -11.428 -9.957 -11.430 1.00 87.62 95 ASN A N 1
ATOM 767 C CA . ASN A 1 95 ? -11.466 -8.496 -11.260 1.00 87.62 95 ASN A CA 1
ATOM 768 C C . ASN A 1 95 ? -10.077 -7.838 -11.179 1.00 87.62 95 ASN A C 1
ATOM 770 O O . ASN A 1 95 ? -9.902 -6.821 -10.511 1.00 87.62 95 ASN A O 1
ATOM 774 N N . TYR A 1 96 ? -9.099 -8.401 -11.898 1.00 91.38 96 TYR A N 1
ATOM 775 C CA . TYR A 1 96 ? -7.779 -7.800 -12.056 1.00 91.38 96 TYR A CA 1
ATOM 776 C C . TYR A 1 96 ? -7.910 -6.359 -12.559 1.00 91.38 96 TYR A C 1
ATOM 778 O O . TYR A 1 96 ? -8.414 -6.105 -13.659 1.00 91.38 96 TYR A O 1
ATOM 786 N N . THR A 1 97 ? -7.437 -5.414 -11.758 1.00 90.38 97 THR A N 1
ATOM 787 C CA . THR A 1 97 ? -7.456 -3.992 -12.078 1.00 90.38 97 THR A CA 1
ATOM 788 C C . THR A 1 97 ? -6.165 -3.326 -11.631 1.00 90.38 97 THR A C 1
ATOM 790 O O . THR A 1 97 ? -5.575 -3.643 -10.601 1.00 90.38 97 THR A O 1
ATOM 793 N N . VAL A 1 98 ? -5.708 -2.373 -12.439 1.00 90.81 98 VAL A N 1
ATOM 794 C CA . VAL A 1 98 ? -4.584 -1.515 -12.074 1.00 90.81 98 VAL A CA 1
ATOM 795 C C . VAL A 1 98 ? -5.142 -0.359 -11.255 1.00 90.81 98 VAL A C 1
ATOM 797 O O . VAL A 1 98 ? -5.819 0.508 -11.808 1.00 90.81 98 VAL A O 1
ATOM 800 N N . LEU A 1 99 ? -4.850 -0.332 -9.955 1.00 85.12 99 LEU A N 1
ATOM 801 C CA . LEU A 1 99 ? -5.252 0.768 -9.078 1.00 85.12 99 LEU A CA 1
ATOM 802 C C . LEU A 1 99 ? -4.490 2.042 -9.423 1.00 85.12 99 LEU A C 1
ATOM 804 O O . LEU A 1 99 ? -5.063 3.127 -9.541 1.00 85.12 99 LEU A O 1
ATOM 808 N N . ARG A 1 100 ? -3.166 1.932 -9.578 1.00 85.12 100 ARG A N 1
ATOM 809 C CA . ARG A 1 100 ? -2.328 3.109 -9.800 1.00 85.12 100 ARG A CA 1
ATOM 810 C C . ARG A 1 100 ? -1.020 2.776 -10.492 1.00 85.12 100 ARG A C 1
ATOM 812 O O . ARG A 1 100 ? -0.229 1.996 -9.984 1.00 85.12 100 ARG A O 1
ATOM 819 N N . ASN A 1 101 ? -0.737 3.478 -11.587 1.00 87.12 101 ASN A N 1
ATOM 820 C CA . ASN A 1 101 ? 0.597 3.484 -12.185 1.00 87.12 101 ASN A CA 1
ATOM 821 C C . ASN A 1 101 ? 1.539 4.382 -11.376 1.00 87.12 101 ASN A C 1
ATOM 823 O O . ASN A 1 101 ? 1.186 5.513 -11.020 1.00 87.12 101 ASN A O 1
ATOM 827 N N . THR A 1 102 ? 2.756 3.911 -11.142 1.00 76.75 102 THR A N 1
ATOM 828 C CA . THR A 1 102 ? 3.814 4.634 -10.442 1.00 76.75 102 THR A CA 1
ATOM 829 C C . THR A 1 102 ? 4.923 5.031 -11.420 1.00 76.75 102 THR A C 1
ATOM 831 O O . THR A 1 102 ? 5.163 4.400 -12.445 1.00 76.75 102 THR A O 1
ATOM 834 N N . THR A 1 103 ? 5.607 6.143 -11.143 1.00 75.75 103 THR A N 1
ATOM 835 C CA . THR A 1 103 ? 6.749 6.602 -11.961 1.00 75.75 103 THR A CA 1
ATOM 836 C C . THR A 1 103 ? 8.048 5.872 -11.625 1.00 75.75 103 THR A C 1
ATOM 838 O O . THR A 1 103 ? 8.990 5.884 -12.417 1.00 75.75 103 THR A O 1
ATOM 841 N N . HIS A 1 104 ? 8.099 5.271 -10.439 1.00 75.44 104 HIS A N 1
ATOM 842 C CA . HIS A 1 104 ? 9.202 4.484 -9.906 1.00 75.44 104 HIS A CA 1
ATOM 843 C C . HIS A 1 104 ? 8.679 3.122 -9.460 1.00 75.44 104 HIS A C 1
ATOM 845 O O . HIS A 1 104 ? 7.483 2.989 -9.198 1.00 75.44 104 HIS A O 1
ATOM 851 N N . ARG A 1 105 ? 9.584 2.149 -9.319 1.00 84.31 105 ARG A N 1
ATOM 852 C CA . ARG A 1 105 ? 9.265 0.847 -8.732 1.00 84.31 105 ARG A CA 1
ATOM 853 C C . ARG A 1 105 ? 8.651 1.045 -7.338 1.00 84.31 105 ARG A C 1
ATOM 855 O O . ARG A 1 105 ? 9.300 1.689 -6.504 1.00 84.31 105 ARG A O 1
ATOM 862 N N . PRO A 1 106 ? 7.411 0.585 -7.117 1.00 85.19 106 PRO A N 1
ATOM 863 C CA . PRO A 1 106 ? 6.813 0.584 -5.793 1.00 85.19 106 PRO A CA 1
ATOM 864 C C . PRO A 1 106 ? 7.443 -0.540 -4.962 1.00 85.19 106 PRO A C 1
ATOM 866 O O . PRO A 1 106 ? 7.662 -1.630 -5.482 1.00 85.19 106 PRO A O 1
ATOM 869 N N . TYR A 1 107 ? 7.794 -0.252 -3.713 1.00 87.31 107 TYR A N 1
ATOM 870 C CA . TYR A 1 107 ? 8.338 -1.227 -2.769 1.00 87.31 107 TYR A CA 1
ATOM 871 C C . TYR A 1 107 ? 7.181 -1.808 -1.964 1.00 87.31 107 TYR A C 1
ATOM 873 O O . TYR A 1 107 ? 6.316 -2.462 -2.542 1.00 87.31 107 TYR A O 1
ATOM 881 N N . ASP A 1 108 ? 7.146 -1.563 -0.664 1.00 86.62 108 ASP A N 1
ATOM 882 C CA . ASP A 1 108 ? 6.160 -2.163 0.214 1.00 86.62 108 ASP A CA 1
ATOM 883 C C . ASP A 1 108 ? 4.770 -1.523 0.090 1.00 86.62 108 ASP A C 1
ATOM 885 O O . ASP A 1 108 ? 4.641 -0.381 -0.378 1.00 86.62 108 ASP A O 1
ATOM 889 N N . ILE A 1 109 ? 3.740 -2.268 0.489 1.00 88.94 109 ILE A N 1
ATOM 890 C CA . ILE A 1 109 ? 2.338 -1.853 0.494 1.00 88.94 109 ILE A CA 1
ATOM 891 C C . ILE A 1 109 ? 1.620 -2.405 1.718 1.00 88.94 109 ILE A C 1
ATOM 893 O O . ILE A 1 109 ? 1.624 -3.600 1.967 1.00 88.94 109 ILE A O 1
ATOM 897 N N . HIS A 1 110 ? 0.946 -1.523 2.443 1.00 83.75 110 HIS A N 1
ATOM 898 C CA . HIS A 1 110 ? 0.152 -1.859 3.616 1.00 83.75 110 HIS A CA 1
ATOM 899 C C . HIS A 1 110 ? -1.195 -1.144 3.540 1.00 83.75 110 HIS A C 1
ATOM 901 O O . HIS A 1 110 ? -1.320 -0.070 2.945 1.00 83.75 110 HIS A O 1
ATOM 907 N N . ILE A 1 111 ? -2.221 -1.740 4.132 1.00 80.06 111 ILE A N 1
ATOM 908 C CA . ILE A 1 111 ? -3.550 -1.136 4.223 1.00 80.06 111 ILE A CA 1
ATOM 909 C C . ILE A 1 111 ? -3.629 -0.414 5.557 1.00 80.06 111 ILE A C 1
ATOM 911 O O . ILE A 1 111 ? -3.387 -1.023 6.586 1.00 80.06 111 ILE A O 1
ATOM 915 N N . ASN A 1 112 ? -3.979 0.868 5.545 1.00 67.44 112 ASN A N 1
ATOM 916 C CA . ASN A 1 112 ? -4.363 1.580 6.748 1.00 67.44 112 ASN A CA 1
ATOM 917 C C . ASN A 1 112 ? -5.888 1.627 6.876 1.00 67.44 112 ASN A C 1
ATOM 919 O O . ASN A 1 112 ? -6.560 2.157 5.989 1.00 67.44 112 ASN A O 1
ATOM 923 N N . HIS A 1 113 ? -6.414 1.139 7.996 1.00 62.28 113 HIS A N 1
ATOM 924 C CA . HIS A 1 113 ? -7.827 1.212 8.354 1.00 62.28 113 HIS A CA 1
ATOM 925 C C . HIS A 1 113 ? -7.980 1.848 9.754 1.00 62.28 113 HIS A C 1
ATOM 927 O O . HIS A 1 113 ? -8.084 1.114 10.740 1.00 62.28 113 HIS A O 1
ATOM 933 N N . PRO A 1 114 ? -7.985 3.194 9.896 1.00 47.62 114 PRO A N 1
ATOM 934 C CA . PRO A 1 114 ? -8.191 3.927 11.166 1.00 47.62 114 PRO A CA 1
ATOM 935 C C . PRO A 1 114 ? -9.583 3.772 11.828 1.00 47.62 114 PRO A C 1
ATOM 937 O O . PRO A 1 114 ? -10.189 4.725 12.307 1.00 47.62 114 PRO A O 1
ATOM 940 N N . GLY A 1 115 ? -10.092 2.549 11.903 1.00 43.75 115 GLY A N 1
ATOM 941 C CA . GLY A 1 115 ? -11.396 2.208 12.474 1.00 43.75 115 GLY A CA 1
ATOM 942 C C . GLY A 1 115 ? -11.650 0.705 12.501 1.00 43.75 115 GLY A C 1
ATOM 943 O O . GLY A 1 115 ? -12.773 0.278 12.272 1.00 43.75 115 GLY A O 1
ATOM 944 N N . GLY A 1 116 ? -10.584 -0.075 12.689 1.00 42.09 116 GLY A N 1
ATOM 945 C CA . GLY A 1 116 ? -10.602 -1.535 12.709 1.00 42.09 116 GLY A CA 1
ATOM 946 C C . GLY A 1 116 ? -10.092 -2.124 14.023 1.00 42.09 116 GLY A C 1
ATOM 947 O O . GLY A 1 116 ? -9.596 -3.240 14.029 1.00 42.09 116 GLY A O 1
ATOM 948 N N . GLY A 1 117 ? -10.211 -1.408 15.145 1.00 39.53 117 GLY A N 1
ATOM 949 C CA . GLY A 1 117 ? -10.648 -2.135 16.333 1.00 39.53 117 GLY A CA 1
ATOM 950 C C . GLY A 1 117 ? -12.092 -2.521 16.020 1.00 39.53 117 GLY A C 1
ATOM 951 O O . GLY A 1 117 ? -12.848 -1.607 15.671 1.00 39.53 117 GLY A O 1
ATOM 952 N N . PRO A 1 118 ? -12.470 -3.810 15.997 1.00 39.84 118 PRO A N 1
ATOM 953 C CA . PRO A 1 118 ? -13.844 -4.174 15.693 1.00 39.84 118 PRO A CA 1
ATOM 954 C C . PRO A 1 118 ? -14.745 -3.319 16.586 1.00 39.84 118 PRO A C 1
ATOM 956 O O . PRO A 1 118 ? -14.478 -3.155 17.774 1.00 39.84 118 PRO A O 1
ATOM 959 N N . THR A 1 119 ? -15.792 -2.711 16.025 1.00 50.34 119 THR A N 1
ATOM 960 C CA . THR A 1 119 ? -16.934 -2.427 16.897 1.00 50.34 119 THR A CA 1
ATOM 961 C C . THR A 1 119 ? -17.311 -3.790 17.432 1.00 50.34 119 THR A C 1
ATOM 963 O O . THR A 1 119 ? -17.573 -4.691 16.633 1.00 50.34 119 THR A O 1
ATOM 966 N N . CYS A 1 120 ? -17.142 -3.960 18.743 1.00 61.19 120 CYS A N 1
ATOM 967 C CA . CYS A 1 120 ? -17.145 -5.272 19.359 1.00 61.19 120 CYS A CA 1
ATOM 968 C C . CYS A 1 120 ? -18.364 -6.043 18.860 1.00 61.19 120 CYS A C 1
ATOM 970 O O . CYS A 1 120 ? -19.475 -5.498 18.801 1.00 61.19 120 CYS A O 1
ATOM 972 N N . GLY A 1 121 ? -18.129 -7.268 18.393 1.00 61.44 121 GLY A N 1
ATOM 973 C CA . GLY A 1 121 ? -19.185 -8.116 17.869 1.00 61.44 121 GLY A CA 1
ATOM 974 C C . GLY A 1 121 ? -20.318 -8.264 18.892 1.00 61.44 121 GLY A C 1
ATOM 975 O O . GLY A 1 121 ? -20.141 -7.990 20.077 1.00 61.44 121 GLY A O 1
ATOM 976 N N . PRO A 1 122 ? -21.501 -8.754 18.491 1.00 62.69 122 PRO A N 1
ATOM 977 C CA . PRO A 1 122 ? -22.634 -8.927 19.408 1.00 62.69 122 PRO A CA 1
ATOM 978 C C . PRO A 1 122 ? -22.336 -9.812 20.640 1.00 62.69 122 PRO A C 1
ATOM 980 O O . PRO A 1 122 ? -23.120 -9.802 21.585 1.00 62.69 122 PRO A O 1
ATOM 983 N N . ASN A 1 123 ? -21.212 -10.541 20.639 1.00 65.94 123 ASN A N 1
ATOM 984 C CA . ASN A 1 123 ? -20.720 -11.387 21.729 1.00 65.94 123 ASN A CA 1
ATOM 985 C C . ASN A 1 123 ? -19.408 -10.872 22.358 1.00 65.94 123 ASN A C 1
ATOM 987 O O . ASN A 1 123 ? -18.667 -11.655 22.949 1.00 65.94 123 ASN A O 1
ATOM 991 N N . GLU A 1 124 ? -19.096 -9.585 22.229 1.00 75.44 124 GLU A N 1
ATOM 992 C CA . GLU A 1 124 ? -17.874 -8.968 22.746 1.00 75.44 124 GLU A CA 1
ATOM 993 C C . GLU A 1 124 ? -18.211 -7.712 23.565 1.00 75.44 124 GLU A C 1
ATOM 995 O O . GLU A 1 124 ? -19.147 -6.972 23.259 1.00 75.44 124 GLU A O 1
ATOM 1000 N N . PHE A 1 125 ? -17.452 -7.475 24.631 1.00 78.50 125 PHE A N 1
ATOM 1001 C CA . PHE A 1 125 ? -17.552 -6.290 25.473 1.00 78.50 125 PHE A CA 1
ATOM 1002 C C . PHE A 1 125 ? -16.488 -5.266 25.069 1.00 78.50 125 PHE A C 1
ATOM 1004 O O . PHE A 1 125 ? -15.321 -5.613 24.886 1.00 78.50 125 PHE A O 1
ATOM 1011 N N . GLN A 1 126 ? -16.903 -4.004 24.944 1.00 79.19 126 GLN A N 1
ATOM 1012 C CA . GLN A 1 126 ? -16.010 -2.890 24.644 1.00 79.19 126 GLN A CA 1
ATOM 1013 C C . GLN A 1 126 ? -15.490 -2.268 25.939 1.00 79.19 126 GLN A C 1
ATOM 1015 O O . GLN A 1 126 ? -16.264 -1.695 26.704 1.00 79.19 126 GLN A O 1
ATOM 1020 N N . CYS A 1 127 ? -14.180 -2.352 26.152 1.00 78.56 127 CYS A N 1
ATOM 1021 C CA . CYS A 1 127 ? -13.470 -1.654 27.218 1.00 78.56 127 CYS A CA 1
ATOM 1022 C C . CYS A 1 127 ? -13.544 -0.132 27.011 1.00 78.56 127 CYS A C 1
ATOM 1024 O O . CYS A 1 127 ? -13.685 0.343 25.879 1.00 78.56 127 CYS A O 1
ATOM 1026 N N . ASP A 1 128 ? -13.355 0.653 28.073 1.00 72.56 128 ASP A N 1
ATOM 1027 C CA . ASP A 1 128 ? -13.357 2.122 27.972 1.00 72.56 128 ASP A CA 1
ATOM 1028 C C . ASP A 1 128 ? -12.191 2.651 27.115 1.00 72.56 128 ASP A C 1
ATOM 1030 O O . ASP A 1 128 ? -12.297 3.696 26.470 1.00 72.56 128 ASP A O 1
ATOM 1034 N N . SER A 1 129 ? -11.094 1.893 27.047 1.00 59.97 129 SER A N 1
ATOM 1035 C CA . SER A 1 129 ? -9.963 2.080 26.127 1.00 59.97 129 SER A CA 1
ATOM 1036 C C . SER A 1 129 ? -10.269 1.783 24.649 1.00 59.97 129 SER A C 1
ATOM 1038 O O . SER A 1 129 ? -9.424 2.034 23.791 1.00 59.97 129 SER A O 1
ATOM 1040 N N . GLY A 1 130 ? -11.455 1.261 24.322 1.00 64.56 130 GLY A N 1
ATOM 1041 C CA . GLY A 1 130 ? -11.857 0.894 22.959 1.00 64.56 130 GLY A CA 1
ATOM 1042 C C . GLY A 1 130 ? -11.416 -0.506 22.510 1.00 64.56 130 GLY A C 1
ATOM 1043 O O . GLY A 1 130 ? -11.691 -0.882 21.372 1.00 64.56 130 GLY A O 1
ATOM 1044 N N . ARG A 1 131 ? -10.765 -1.281 23.389 1.00 65.88 131 ARG A N 1
ATOM 1045 C CA . ARG A 1 131 ? -10.410 -2.697 23.187 1.00 65.88 131 ARG A CA 1
ATOM 1046 C C . ARG A 1 131 ? -11.655 -3.588 23.288 1.00 65.88 131 ARG A C 1
ATOM 1048 O O . ARG A 1 131 ? -12.512 -3.333 24.124 1.00 65.88 131 ARG A O 1
ATOM 1055 N N . CYS A 1 132 ? -11.742 -4.640 22.476 1.00 75.62 132 CYS A N 1
ATOM 1056 C CA . CYS A 1 132 ? -12.796 -5.650 22.594 1.00 75.62 132 CYS A CA 1
ATOM 1057 C C . CYS A 1 132 ? -12.271 -6.887 23.311 1.00 75.62 132 CYS A C 1
ATOM 1059 O O . CYS A 1 132 ? -11.185 -7.380 22.998 1.00 75.62 132 CYS A O 1
ATOM 1061 N N . ILE A 1 133 ? -13.057 -7.392 24.249 1.00 74.88 133 ILE A N 1
ATOM 1062 C CA . ILE A 1 133 ? -12.845 -8.687 24.887 1.00 74.88 133 ILE A CA 1
ATOM 1063 C C . ILE A 1 133 ? -14.077 -9.566 24.648 1.00 74.88 133 ILE A C 1
ATOM 1065 O O . ILE A 1 133 ? -15.170 -9.035 24.435 1.00 74.88 133 ILE A O 1
ATOM 1069 N N . PRO A 1 134 ? -13.957 -10.900 24.683 1.00 71.81 134 PRO A N 1
ATOM 1070 C CA . PRO A 1 134 ? -15.123 -11.777 24.643 1.00 71.81 134 PRO A CA 1
ATOM 1071 C C . PRO A 1 134 ? -16.128 -11.399 25.739 1.00 71.81 134 PRO A C 1
ATOM 1073 O O . PRO A 1 134 ? -15.730 -11.092 26.858 1.00 71.81 134 PRO A O 1
ATOM 1076 N N . ALA A 1 135 ? -17.435 -11.463 25.474 1.00 70.19 135 ALA A N 1
ATOM 1077 C CA . ALA A 1 135 ? -18.450 -11.212 26.505 1.00 70.19 135 ALA A CA 1
ATOM 1078 C C . ALA A 1 135 ? -18.355 -12.207 27.678 1.00 70.19 135 ALA A C 1
ATOM 1080 O O . ALA A 1 135 ? -18.831 -11.906 28.768 1.00 70.19 135 ALA A O 1
ATOM 1081 N N . SER A 1 136 ? -17.725 -13.369 27.464 1.00 69.88 136 SER A N 1
ATOM 1082 C CA . SER A 1 136 ? -17.375 -14.330 28.515 1.00 69.88 136 SER A CA 1
ATOM 1083 C C . SER A 1 136 ? -16.260 -13.851 29.441 1.00 69.88 136 SER A C 1
ATOM 1085 O O . SER A 1 136 ? -16.187 -14.338 30.559 1.00 69.88 136 SER A O 1
ATOM 1087 N N . ALA A 1 137 ? -15.412 -12.932 28.972 1.00 73.88 137 ALA A N 1
ATOM 1088 C CA . ALA A 1 137 ? -14.336 -12.313 29.742 1.00 73.88 137 ALA A CA 1
ATOM 1089 C C . ALA A 1 137 ? -14.791 -11.030 30.457 1.00 73.88 137 ALA A C 1
ATOM 1091 O O . ALA A 1 137 ? -14.003 -10.326 31.069 1.00 73.88 137 ALA A O 1
ATOM 1092 N N . ARG A 1 138 ? -16.079 -10.683 30.354 1.00 77.62 138 ARG A N 1
ATOM 1093 C CA . ARG A 1 138 ? -16.680 -9.658 31.200 1.00 77.62 138 ARG A CA 1
ATOM 1094 C C . ARG A 1 138 ? -17.109 -10.334 32.497 1.00 77.62 138 ARG A C 1
ATOM 1096 O O . ARG A 1 138 ? -17.976 -11.209 32.446 1.00 77.62 138 ARG A O 1
ATOM 1103 N N . CYS A 1 139 ? -16.608 -9.865 33.636 1.00 72.88 139 CYS A N 1
ATOM 1104 C CA . CYS A 1 139 ? -16.919 -10.420 34.954 1.00 72.88 139 CYS A CA 1
ATOM 1105 C C . CYS A 1 139 ? -16.356 -11.833 35.194 1.00 72.88 139 CYS A C 1
ATOM 1107 O O . CYS A 1 139 ? -17.021 -12.648 35.845 1.00 72.88 139 CYS A O 1
ATOM 1109 N N . ASP A 1 140 ? -15.171 -12.137 34.667 1.00 72.69 140 ASP A N 1
ATOM 1110 C CA . ASP A 1 140 ? -14.467 -13.408 34.874 1.00 72.69 140 ASP A CA 1
ATOM 1111 C C . ASP A 1 140 ? -13.373 -13.331 35.962 1.00 72.69 140 ASP A C 1
ATOM 1113 O O . ASP A 1 140 ? -12.742 -14.342 36.273 1.00 72.69 140 ASP A O 1
ATOM 1117 N N . GLN A 1 141 ? -13.248 -12.177 36.634 1.00 65.56 141 GLN A N 1
ATOM 1118 C CA . GLN A 1 141 ? -12.238 -11.841 37.650 1.00 65.56 141 GLN A CA 1
ATOM 1119 C C . GLN A 1 141 ? -10.814 -11.666 37.110 1.00 65.56 141 GLN A C 1
ATOM 1121 O O . GLN A 1 141 ? -9.876 -11.532 37.908 1.00 65.56 141 GLN A O 1
ATOM 1126 N N . GLU A 1 142 ? -10.632 -11.613 35.795 1.00 67.00 142 GLU A N 1
ATOM 1127 C CA . GLU A 1 142 ? -9.372 -11.260 35.159 1.00 67.00 142 GLU A CA 1
ATOM 1128 C C . GLU A 1 142 ? -9.451 -9.844 34.559 1.00 67.00 142 GLU A C 1
ATOM 1130 O O . GLU A 1 142 ? -10.502 -9.347 34.186 1.00 67.00 142 GLU A O 1
ATOM 1135 N N . ASN A 1 143 ? -8.325 -9.119 34.548 1.00 70.25 143 ASN A N 1
ATOM 1136 C CA . ASN A 1 143 ? -8.257 -7.791 33.923 1.00 70.25 143 ASN A CA 1
ATOM 1137 C C . ASN A 1 143 ? -7.840 -7.955 32.457 1.00 70.25 143 ASN A C 1
ATOM 1139 O O . ASN A 1 143 ? -6.693 -7.685 32.076 1.00 70.25 143 ASN A O 1
ATOM 1143 N N . ASN A 1 144 ? -8.761 -8.446 31.641 1.00 73.69 144 ASN A N 1
ATOM 1144 C CA . ASN A 1 144 ? -8.608 -8.659 30.208 1.00 73.69 144 ASN A CA 1
ATOM 1145 C C . ASN A 1 144 ? -8.607 -7.336 29.436 1.00 73.69 144 ASN A C 1
ATOM 1147 O O . ASN A 1 144 ? -7.953 -7.255 28.393 1.00 73.69 144 ASN A O 1
ATOM 1151 N N . CYS A 1 145 ? -9.256 -6.285 29.942 1.00 74.50 145 CYS A N 1
ATOM 1152 C CA . CYS A 1 145 ? -9.260 -4.960 29.324 1.00 74.50 145 CYS A CA 1
ATOM 1153 C C . CYS A 1 145 ? -7.948 -4.181 29.533 1.00 74.50 145 CYS A C 1
ATOM 1155 O O . CYS A 1 145 ? -7.533 -3.420 28.658 1.00 74.50 145 CYS A O 1
ATOM 1157 N N . GLY A 1 146 ? -7.238 -4.402 30.639 1.00 68.94 146 GLY A N 1
ATOM 1158 C CA . GLY A 1 146 ? -6.018 -3.679 31.025 1.00 68.94 146 GLY A CA 1
ATOM 1159 C C . GLY A 1 146 ? -6.280 -2.376 31.795 1.00 68.94 146 GLY A C 1
ATOM 1160 O O . GLY A 1 146 ? -5.433 -1.959 32.585 1.00 68.94 146 GLY A O 1
ATOM 1161 N N . ASP A 1 147 ? -7.463 -1.778 31.634 1.00 73.69 147 ASP A N 1
ATOM 1162 C CA . ASP A 1 147 ? -7.985 -0.624 32.385 1.00 73.69 147 ASP A CA 1
ATOM 1163 C C . ASP A 1 147 ? -8.984 -1.018 33.497 1.00 73.69 147 ASP A C 1
ATOM 1165 O O . ASP A 1 147 ? -9.435 -0.151 34.247 1.00 73.69 147 ASP A O 1
ATOM 1169 N N . ASN A 1 148 ? -9.251 -2.322 33.662 1.00 75.06 148 ASN A N 1
ATOM 1170 C CA . ASN A 1 148 ? -10.170 -2.918 34.638 1.00 75.06 148 ASN A CA 1
ATOM 1171 C C . ASN A 1 148 ? -11.658 -2.572 34.414 1.00 75.06 148 ASN A C 1
ATOM 1173 O O . ASN A 1 148 ? -12.461 -2.657 35.351 1.00 75.06 148 ASN A O 1
ATOM 1177 N N . SER A 1 149 ? -12.029 -2.157 33.197 1.00 79.25 149 SER A N 1
ATOM 1178 C CA . SER A 1 149 ? -13.413 -1.829 32.824 1.00 79.25 149 SER A CA 1
ATOM 1179 C C . SER A 1 149 ? -14.309 -3.059 32.612 1.00 79.25 149 SER A C 1
ATOM 1181 O O . SER A 1 149 ? -15.531 -2.950 32.682 1.00 79.25 149 SER A O 1
ATOM 1183 N N . ASP A 1 150 ? -13.725 -4.229 32.379 1.00 78.19 150 ASP A N 1
ATOM 1184 C CA . ASP A 1 150 ? -14.385 -5.538 32.273 1.00 78.19 150 ASP A CA 1
ATOM 1185 C C . ASP A 1 150 ? -14.889 -6.104 33.597 1.00 78.19 150 ASP A C 1
ATOM 1187 O O . ASP A 1 150 ? -15.925 -6.768 33.632 1.00 78.19 150 ASP A O 1
ATOM 1191 N N . GLU A 1 151 ? -14.205 -5.766 34.685 1.00 80.69 151 GLU A N 1
ATOM 1192 C CA . GLU A 1 151 ? -14.524 -6.207 36.047 1.00 80.69 151 GLU A CA 1
ATOM 1193 C C . GLU A 1 151 ? -15.324 -5.167 36.845 1.00 80.69 151 GLU A C 1
ATOM 1195 O O . GLU A 1 151 ? -15.491 -5.258 38.067 1.00 80.69 151 GLU A O 1
ATOM 1200 N N . PHE A 1 152 ? -15.831 -4.141 36.160 1.00 72.56 152 PHE A N 1
ATOM 1201 C CA . PHE A 1 152 ? -16.607 -3.073 36.767 1.00 72.56 152 PHE A CA 1
ATOM 1202 C C . PHE A 1 152 ? -18.119 -3.323 36.590 1.00 72.56 152 PHE A C 1
ATOM 1204 O O . PHE A 1 152 ? -18.639 -3.384 35.478 1.00 72.56 152 PHE A O 1
ATOM 1211 N N . ASP A 1 153 ? -18.835 -3.433 37.716 1.00 67.00 153 ASP A N 1
ATOM 1212 C CA . ASP A 1 153 ? -20.298 -3.616 37.813 1.00 67.00 153 ASP A CA 1
ATOM 1213 C C . ASP A 1 153 ? -20.845 -4.975 37.306 1.00 67.00 153 ASP A C 1
ATOM 1215 O O . ASP A 1 153 ? -21.565 -5.090 36.305 1.00 67.00 153 ASP A O 1
ATOM 1219 N N . CYS A 1 154 ? -20.508 -6.033 38.050 1.00 66.62 154 CYS A N 1
ATOM 1220 C CA . CYS A 1 154 ? -20.864 -7.421 37.763 1.00 66.62 154 CYS A CA 1
ATOM 1221 C C . CYS A 1 154 ? -21.868 -7.980 38.783 1.00 66.62 154 CYS A C 1
ATOM 1223 O O . CYS A 1 154 ? -21.498 -8.391 39.884 1.00 66.62 154 CYS A O 1
ATOM 1225 N N . ALA A 1 155 ? -23.152 -8.025 38.417 1.00 51.06 155 ALA A N 1
ATOM 1226 C CA . ALA A 1 155 ? -24.213 -8.625 39.227 1.00 51.06 155 ALA A CA 1
ATOM 1227 C C . ALA A 1 155 ? -24.924 -9.761 38.459 1.00 51.06 155 ALA A C 1
ATOM 1229 O O . ALA A 1 155 ? -25.735 -9.494 37.580 1.00 51.06 155 ALA A O 1
ATOM 1230 N N . ASN A 1 156 ? -24.645 -11.019 38.842 1.00 56.25 156 ASN A N 1
ATOM 1231 C CA . ASN A 1 156 ? -25.333 -12.270 38.451 1.00 56.25 156 ASN A CA 1
ATOM 1232 C C . ASN A 1 156 ? -25.449 -12.581 36.937 1.00 56.25 156 ASN A C 1
ATOM 1234 O O . ASN A 1 156 ? -26.421 -12.204 36.283 1.00 56.25 156 ASN A O 1
ATOM 1238 N N . VAL A 1 157 ? -24.522 -13.385 36.400 1.00 53.53 157 VAL A N 1
ATOM 1239 C CA . VAL A 1 157 ? -24.573 -13.890 35.013 1.00 53.53 157 VAL A CA 1
ATOM 1240 C C . VAL A 1 157 ? -25.619 -15.008 34.873 1.00 53.53 157 VAL A C 1
ATOM 1242 O O . VAL A 1 157 ? -25.642 -15.960 35.649 1.00 53.53 157 VAL A O 1
ATOM 1245 N N . THR A 1 158 ? -26.500 -14.887 33.874 1.00 55.19 158 THR A N 1
ATOM 1246 C CA . THR A 1 158 ? -27.522 -15.882 33.496 1.00 55.19 158 THR A CA 1
ATOM 1247 C C . THR A 1 158 ? -27.282 -16.255 32.025 1.00 55.19 158 THR A C 1
ATOM 1249 O O . THR A 1 158 ? -27.292 -15.353 31.190 1.00 55.19 158 THR A O 1
ATOM 1252 N N . CYS A 1 159 ? -27.034 -17.533 31.691 1.00 67.50 159 CYS A N 1
ATOM 1253 C CA . CYS A 1 159 ? -26.749 -17.955 30.304 1.00 67.50 159 CYS A CA 1
ATOM 1254 C C . CYS A 1 159 ? -27.924 -17.655 29.349 1.00 67.50 159 CYS A C 1
ATOM 1256 O O . CYS A 1 159 ? -29.094 -17.744 29.735 1.00 67.50 159 CYS A O 1
ATOM 1258 N N . GLY A 1 160 ? -27.619 -17.316 28.091 1.00 64.69 160 GLY A N 1
ATOM 1259 C CA . GLY A 1 160 ? -28.624 -17.019 27.063 1.00 64.69 160 GLY A CA 1
ATOM 1260 C C . GLY A 1 160 ? -29.395 -18.259 26.582 1.00 64.69 160 GLY A C 1
ATOM 1261 O O . GLY A 1 160 ? -28.936 -19.386 26.713 1.00 64.69 160 GLY A O 1
ATOM 1262 N N . ALA A 1 161 ? -30.562 -18.063 25.957 1.00 61.19 161 ALA A N 1
ATOM 1263 C CA . ALA A 1 161 ? -31.474 -19.149 25.553 1.00 61.19 161 ALA A CA 1
ATOM 1264 C C . ALA A 1 161 ? -30.936 -20.121 24.472 1.00 61.19 161 ALA A C 1
ATOM 1266 O O . ALA A 1 161 ? -31.567 -21.144 24.214 1.00 61.19 161 ALA A O 1
ATOM 1267 N N . ALA A 1 162 ? -29.810 -19.797 23.829 1.00 57.31 162 ALA A N 1
ATOM 1268 C CA . ALA A 1 162 ? -29.133 -20.626 22.822 1.00 57.31 162 ALA A CA 1
ATOM 1269 C C . ALA A 1 162 ? -27.827 -21.260 23.344 1.00 57.31 162 ALA A C 1
ATOM 1271 O O . ALA A 1 162 ? -27.053 -21.825 22.567 1.00 57.31 162 ALA A O 1
ATOM 1272 N N . GLN A 1 163 ? -27.570 -21.132 24.647 1.00 69.88 163 GLN A N 1
ATOM 1273 C CA . GLN A 1 163 ? -26.381 -21.639 25.314 1.00 69.88 163 GLN A CA 1
ATOM 1274 C C . GLN A 1 163 ? -26.771 -22.696 26.351 1.00 69.88 163 GLN A C 1
ATOM 1276 O O . GLN A 1 163 ? -27.759 -22.556 27.073 1.00 69.88 163 GLN A O 1
ATOM 1281 N N . PHE A 1 164 ? -25.974 -23.752 26.433 1.00 77.00 164 PHE A N 1
ATOM 1282 C CA . PHE A 1 164 ? -26.028 -24.762 27.473 1.00 77.00 164 PHE A CA 1
ATOM 1283 C C . PHE A 1 164 ? -25.154 -24.330 28.653 1.00 77.00 164 PHE A C 1
ATOM 1285 O O . PHE A 1 164 ? -24.018 -23.898 28.471 1.00 77.00 164 PHE A O 1
ATOM 1292 N N . THR A 1 165 ? -25.694 -24.429 29.867 1.00 79.44 165 THR A N 1
ATOM 1293 C CA . THR A 1 165 ? -24.961 -24.122 31.099 1.00 79.44 165 THR A CA 1
ATOM 1294 C C . THR A 1 165 ? -24.229 -25.369 31.583 1.00 79.44 165 THR A C 1
ATOM 1296 O O . THR A 1 165 ? -24.869 -26.344 31.981 1.00 79.44 165 THR A O 1
ATOM 1299 N N . CYS A 1 166 ? -22.900 -25.317 31.569 1.00 77.81 166 CYS A N 1
ATOM 1300 C CA . CYS A 1 166 ? -22.018 -26.311 32.170 1.00 77.81 166 CYS A CA 1
ATOM 1301 C C . CYS A 1 166 ? -22.169 -26.311 33.702 1.00 77.81 166 CYS A C 1
ATOM 1303 O O . CYS A 1 166 ? -22.619 -25.331 34.308 1.00 77.81 166 CYS A O 1
ATOM 1305 N N . ALA A 1 167 ? -21.780 -27.402 34.364 1.00 76.69 167 ALA A N 1
ATOM 1306 C CA . ALA A 1 167 ? -21.965 -27.547 35.810 1.00 76.69 167 ALA A CA 1
ATOM 1307 C C . ALA A 1 167 ? -21.117 -26.558 36.637 1.00 76.69 167 ALA A C 1
ATOM 1309 O O . ALA A 1 167 ? -21.490 -26.206 37.757 1.00 76.69 167 ALA A O 1
ATOM 1310 N N . ASN A 1 168 ? -20.006 -26.080 36.075 1.00 70.06 168 ASN A N 1
ATOM 1311 C CA . ASN A 1 168 ? -19.125 -25.052 36.637 1.00 70.06 168 ASN A CA 1
ATOM 1312 C C . ASN A 1 168 ? -19.614 -23.596 36.436 1.00 70.06 168 ASN A C 1
ATOM 1314 O O . ASN A 1 168 ? -18.959 -22.673 36.913 1.00 70.06 168 ASN A O 1
ATOM 1318 N N . GLY A 1 169 ? -20.755 -23.378 35.771 1.00 70.06 169 GLY A N 1
ATOM 1319 C CA . GLY A 1 169 ? -21.299 -22.044 35.494 1.00 70.06 169 GLY A CA 1
ATOM 1320 C C . GLY A 1 169 ? -20.842 -21.416 34.171 1.00 70.06 169 GLY A C 1
ATOM 1321 O O . GLY A 1 169 ? -21.294 -20.315 33.860 1.00 70.06 169 GLY A O 1
ATOM 1322 N N . HIS A 1 170 ? -20.014 -22.106 33.374 1.00 73.50 170 HIS A N 1
ATOM 1323 C CA . HIS A 1 170 ? -19.705 -21.711 31.995 1.00 73.50 170 HIS A CA 1
ATOM 1324 C C . HIS A 1 170 ? -20.909 -21.921 31.064 1.00 73.50 170 HIS A C 1
ATOM 1326 O O . HIS A 1 170 ? -21.744 -22.798 31.287 1.00 73.50 170 HIS A O 1
ATOM 1332 N N . CYS A 1 171 ? -20.996 -21.126 29.998 1.00 77.12 171 CYS A N 1
ATOM 1333 C CA . CYS A 1 171 ? -22.030 -21.257 28.973 1.00 77.12 171 CYS A CA 1
ATOM 1334 C C . CYS A 1 171 ? -21.377 -21.650 27.636 1.00 77.12 171 CYS A C 1
ATOM 1336 O O . CYS A 1 171 ? -20.554 -20.890 27.128 1.00 77.12 171 CYS A O 1
ATOM 1338 N N . ILE A 1 172 ? -21.773 -22.777 27.039 1.00 72.81 172 ILE A N 1
ATOM 1339 C CA . ILE A 1 172 ? -21.328 -23.214 25.700 1.00 72.81 172 ILE A CA 1
ATOM 1340 C C . ILE A 1 172 ? -22.492 -23.180 24.695 1.00 72.81 172 ILE A C 1
ATOM 1342 O O . ILE A 1 172 ? -23.653 -23.207 25.107 1.00 72.81 172 ILE A O 1
ATOM 1346 N N . PRO A 1 173 ? -22.259 -23.103 23.376 1.00 70.88 173 PRO A N 1
ATOM 1347 C CA . PRO A 1 173 ? -23.318 -23.213 22.372 1.00 70.88 173 PRO A CA 1
ATOM 1348 C C . PRO A 1 173 ? -24.085 -24.540 22.464 1.00 70.88 173 PRO A C 1
ATOM 1350 O O . PRO A 1 173 ? -23.496 -25.602 22.614 1.00 70.88 173 PRO A O 1
ATOM 1353 N N . GLN A 1 174 ? -25.410 -24.516 22.281 1.00 67.81 174 GLN A N 1
ATOM 1354 C CA . GLN A 1 174 ? -26.238 -25.736 22.337 1.00 67.81 174 GLN A CA 1
ATOM 1355 C C . GLN A 1 174 ? -25.846 -26.813 21.297 1.00 67.81 174 GLN A C 1
ATOM 1357 O O . GLN A 1 174 ? -26.205 -27.976 21.458 1.00 67.81 174 GLN A O 1
ATOM 1362 N N . MET A 1 175 ? -25.172 -26.419 20.211 1.00 60.47 175 MET A N 1
ATOM 1363 C CA . MET A 1 175 ? -24.701 -27.319 19.148 1.00 60.47 175 MET A CA 1
ATOM 1364 C C . MET A 1 175 ? -23.444 -28.113 19.523 1.00 60.47 175 MET A C 1
ATOM 1366 O O . MET A 1 175 ? -23.198 -29.134 18.896 1.00 60.47 175 MET A O 1
ATOM 1370 N N . TRP A 1 176 ? -22.714 -27.670 20.549 1.00 69.56 176 TRP A N 1
ATOM 1371 C CA . TRP A 1 176 ? -21.525 -28.324 21.120 1.00 69.56 176 TRP A CA 1
ATOM 1372 C C . TRP A 1 176 ? -21.901 -29.284 22.246 1.00 69.56 176 TRP A C 1
ATOM 1374 O O . TRP A 1 176 ? -21.203 -29.491 23.223 1.00 69.56 176 TRP A O 1
ATOM 1384 N N . LYS A 1 177 ? -23.126 -29.794 22.171 1.00 73.38 177 LYS A N 1
ATOM 1385 C CA . LYS A 1 177 ? -23.615 -30.829 23.057 1.00 73.38 177 LYS A CA 1
ATOM 1386 C C . LYS A 1 177 ? -23.722 -32.082 22.212 1.00 73.38 177 LYS A C 1
ATOM 1388 O O . LYS A 1 177 ? -24.546 -32.093 21.293 1.00 73.38 177 LYS A O 1
ATOM 1393 N N . CYS A 1 178 ? -23.002 -33.138 22.576 1.00 71.00 178 CYS A N 1
ATOM 1394 C CA . CYS A 1 178 ? -22.953 -34.401 21.837 1.00 71.00 178 CYS A CA 1
ATOM 1395 C C . CYS A 1 178 ? -22.234 -34.329 20.480 1.00 71.00 178 CYS A C 1
ATOM 1397 O O . CYS A 1 178 ? -22.633 -35.041 19.547 1.00 71.00 178 CYS A O 1
ATOM 1399 N N . ASP A 1 179 ? -21.220 -33.484 20.329 1.00 61.97 179 ASP A N 1
ATOM 1400 C CA . ASP A 1 179 ? -20.412 -33.400 19.108 1.00 61.97 179 ASP A CA 1
ATOM 1401 C C . ASP A 1 179 ? -19.083 -34.170 19.197 1.00 61.97 179 ASP A C 1
ATOM 1403 O O . ASP A 1 179 ? -18.386 -34.302 18.190 1.00 61.97 179 ASP A O 1
ATOM 1407 N N . SER A 1 180 ? -18.863 -34.874 20.314 1.00 62.00 180 SER A N 1
ATOM 1408 C CA . SER A 1 180 ? -17.703 -35.730 20.615 1.00 62.00 180 SER A CA 1
ATOM 1409 C C . SER A 1 180 ? -16.446 -34.990 21.082 1.00 62.00 180 SER A C 1
ATOM 1411 O O . SER A 1 180 ? -15.400 -35.635 21.188 1.00 62.00 180 SER A O 1
ATOM 1413 N N . GLU A 1 181 ? -16.542 -33.702 21.413 1.00 61.31 181 GLU A N 1
ATOM 1414 C CA . GLU A 1 181 ? -15.460 -32.897 21.991 1.00 61.31 181 GLU A CA 1
ATOM 1415 C C . GLU A 1 181 ? -15.862 -32.359 23.379 1.00 61.31 181 GLU A C 1
ATOM 1417 O O . GLU A 1 181 ? -17.030 -32.133 23.655 1.00 61.31 181 GLU A O 1
ATOM 1422 N N . ASN A 1 182 ? -14.905 -32.222 24.307 1.00 72.06 182 ASN A N 1
ATOM 1423 C CA . ASN A 1 182 ? -15.178 -31.707 25.662 1.00 72.06 182 ASN A CA 1
ATOM 1424 C C . ASN A 1 182 ? -14.969 -30.188 25.704 1.00 72.06 182 ASN A C 1
ATOM 1426 O O . ASN A 1 182 ? -13.881 -29.713 26.054 1.00 72.06 182 ASN A O 1
ATOM 1430 N N . ASP A 1 183 ? -16.019 -29.441 25.394 1.00 75.06 183 ASP A N 1
ATOM 1431 C CA . ASP A 1 183 ? -16.059 -27.983 25.362 1.00 75.06 183 ASP A CA 1
ATOM 1432 C C . ASP A 1 183 ? -16.389 -27.363 26.724 1.00 75.06 183 ASP A C 1
ATOM 1434 O O . ASP A 1 183 ? -15.950 -26.250 27.028 1.00 75.06 183 ASP A O 1
ATOM 1438 N N . CYS A 1 184 ? -17.103 -28.080 27.600 1.00 73.19 184 CYS A N 1
ATOM 1439 C CA . CYS A 1 184 ? -17.373 -27.613 28.966 1.00 73.19 184 CYS A CA 1
ATOM 1440 C C . CYS A 1 184 ? -16.145 -27.681 29.898 1.00 73.19 184 CYS A C 1
ATOM 1442 O O . CYS A 1 184 ? -16.217 -27.189 31.030 1.00 73.19 184 CYS A O 1
ATOM 1444 N N . GLN A 1 185 ? -15.032 -28.291 29.461 1.00 67.38 185 GLN A N 1
ATOM 1445 C CA . GLN A 1 185 ? -13.788 -28.577 30.210 1.00 67.38 185 GLN A CA 1
ATOM 1446 C C . GLN A 1 185 ? -13.965 -29.493 31.437 1.00 67.38 185 GLN A C 1
ATOM 1448 O O . GLN A 1 185 ? -13.031 -30.198 31.823 1.00 67.38 185 GLN A O 1
ATOM 1453 N N . ASP A 1 186 ? -15.163 -29.535 32.021 1.00 78.50 186 ASP A N 1
ATOM 1454 C CA . ASP A 1 186 ? -15.608 -30.460 33.060 1.00 78.50 186 ASP A CA 1
ATOM 1455 C C . ASP A 1 186 ? -16.306 -31.719 32.497 1.00 78.50 186 ASP A C 1
ATOM 1457 O O . ASP A 1 186 ? -16.632 -32.623 33.269 1.00 78.50 186 ASP A O 1
ATOM 1461 N N . GLY A 1 187 ? -16.486 -31.806 31.170 1.00 73.88 187 GLY A N 1
ATOM 1462 C CA . GLY A 1 187 ? -17.105 -32.933 30.465 1.00 73.88 187 GLY A CA 1
ATOM 1463 C C . GLY A 1 187 ? -18.627 -33.011 30.587 1.00 73.88 187 GLY A C 1
ATOM 1464 O O . GLY A 1 187 ? -19.198 -34.062 30.317 1.00 73.88 187 GLY A O 1
ATOM 1465 N N . SER A 1 188 ? -19.303 -31.951 31.045 1.00 81.50 188 SER A N 1
ATOM 1466 C CA . SER A 1 188 ? -20.764 -31.957 31.254 1.00 81.50 188 SER A CA 1
ATOM 1467 C C . SER A 1 188 ? -21.594 -31.951 29.962 1.00 81.50 188 SER A C 1
ATOM 1469 O O . SER A 1 188 ? -22.808 -32.175 30.000 1.00 81.50 188 SER A O 1
ATOM 1471 N N . ASP A 1 189 ? -20.963 -31.652 28.838 1.00 76.69 189 ASP A N 1
ATOM 1472 C CA . ASP A 1 189 ? -21.509 -31.590 27.483 1.00 76.69 189 ASP A CA 1
ATOM 1473 C C . ASP A 1 189 ? -21.456 -32.921 26.726 1.00 76.69 189 ASP A C 1
ATOM 1475 O O . ASP A 1 189 ? -22.284 -33.143 25.838 1.00 76.69 189 ASP A O 1
ATOM 1479 N N . GLU A 1 190 ? -20.590 -33.839 27.157 1.00 79.00 190 GLU A N 1
ATOM 1480 C CA . GLU A 1 190 ? -20.385 -35.150 26.543 1.00 79.00 190 GLU A CA 1
ATOM 1481 C C . GLU A 1 190 ? -20.683 -36.295 27.522 1.00 79.00 190 GLU A C 1
ATOM 1483 O O . GLU A 1 190 ? -20.180 -36.354 28.644 1.00 79.00 190 GLU A O 1
ATOM 1488 N N . GLY A 1 191 ? -21.514 -37.259 27.113 1.00 72.75 191 GLY A N 1
ATOM 1489 C CA . GLY A 1 191 ? -21.827 -38.408 27.965 1.00 72.75 191 GLY A CA 1
ATOM 1490 C C . GLY A 1 191 ? -22.805 -39.417 27.370 1.00 72.75 191 GLY A C 1
ATOM 1491 O O . GLY A 1 191 ? -23.207 -39.339 26.211 1.00 72.75 191 GLY A O 1
ATOM 1492 N N . ASP A 1 192 ? -23.245 -40.360 28.208 1.00 66.00 192 ASP A N 1
ATOM 1493 C CA . ASP A 1 192 ? -24.114 -41.496 27.839 1.00 66.00 192 ASP A CA 1
ATOM 1494 C C . ASP A 1 192 ? -25.492 -41.100 27.252 1.00 66.00 192 ASP A C 1
ATOM 1496 O O . ASP A 1 192 ? -26.283 -41.958 26.855 1.00 66.00 192 ASP A O 1
ATOM 1500 N N . PHE A 1 193 ? -25.816 -39.806 27.195 1.00 70.00 193 PHE A N 1
ATOM 1501 C CA . PHE A 1 193 ? -27.093 -39.272 26.719 1.00 70.00 193 PHE A CA 1
ATOM 1502 C C . PHE A 1 193 ? -27.149 -38.987 25.199 1.00 70.00 193 PHE A C 1
ATOM 1504 O O . PHE A 1 193 ? -28.206 -38.588 24.704 1.00 70.00 193 PHE A O 1
ATOM 1511 N N . CYS A 1 194 ? -26.067 -39.214 24.445 1.00 68.19 194 CYS A N 1
ATOM 1512 C CA . CYS A 1 194 ? -25.941 -38.901 23.012 1.00 68.19 194 CYS A CA 1
ATOM 1513 C C . CYS A 1 194 ? -26.115 -40.153 22.112 1.00 68.19 194 CYS A C 1
ATOM 1515 O O . CYS A 1 194 ? -25.206 -40.972 22.018 1.00 68.19 194 CYS A O 1
ATOM 1517 N N . ALA A 1 195 ? -27.270 -40.344 21.442 1.00 53.12 195 ALA A N 1
ATOM 1518 C CA . ALA A 1 195 ? -27.661 -41.671 20.909 1.00 53.12 195 ALA A CA 1
ATOM 1519 C C . ALA A 1 195 ? -28.002 -41.845 19.392 1.00 53.12 195 ALA A C 1
ATOM 1521 O O . ALA A 1 195 ? -28.508 -42.913 19.051 1.00 53.12 195 ALA A O 1
ATOM 1522 N N . ALA A 1 196 ? -27.739 -40.925 18.439 1.00 51.22 196 ALA A N 1
ATOM 1523 C CA . ALA A 1 196 ? -27.936 -41.216 16.988 1.00 51.22 196 ALA A CA 1
ATOM 1524 C C . ALA A 1 196 ? -27.183 -40.274 16.009 1.00 51.22 196 ALA A C 1
ATOM 1526 O O . ALA A 1 196 ? -27.237 -39.062 16.179 1.00 51.22 196 ALA A O 1
ATOM 1527 N N . ARG A 1 197 ? -26.543 -40.818 14.950 1.00 50.62 197 ARG A N 1
ATOM 1528 C CA . ARG A 1 197 ? -25.752 -40.083 13.924 1.00 50.62 197 ARG A CA 1
ATOM 1529 C C . ARG A 1 197 ? -26.404 -40.166 12.522 1.00 50.62 197 ARG A C 1
ATOM 1531 O O . ARG A 1 197 ? -26.572 -41.271 12.011 1.00 50.62 197 ARG A O 1
ATOM 1538 N N . THR A 1 198 ? -26.711 -39.030 11.882 1.00 52.03 198 THR A N 1
ATOM 1539 C CA . THR A 1 198 ? -27.145 -38.900 10.463 1.00 52.03 198 THR A CA 1
ATOM 1540 C C . THR A 1 198 ? -26.572 -37.613 9.840 1.00 52.03 198 THR A C 1
ATOM 1542 O O . THR A 1 198 ? -26.628 -36.576 10.497 1.00 52.03 198 THR A O 1
ATOM 1545 N N . CYS A 1 199 ? -26.043 -37.674 8.603 1.00 65.31 199 CYS A N 1
ATOM 1546 C CA . CYS A 1 199 ? -25.498 -36.523 7.849 1.00 65.31 199 CYS A CA 1
ATOM 1547 C C . CYS A 1 199 ? -26.560 -35.439 7.558 1.00 65.31 199 CYS A C 1
ATOM 1549 O O . CYS A 1 199 ? -27.763 -35.714 7.561 1.00 65.31 199 CYS A O 1
ATOM 1551 N N . ALA A 1 200 ? -26.116 -34.214 7.252 1.00 64.62 200 ALA A N 1
ATOM 1552 C CA . ALA A 1 200 ? -26.991 -33.109 6.854 1.00 64.62 200 ALA A CA 1
ATOM 1553 C C . ALA A 1 200 ? -27.694 -33.366 5.500 1.00 64.62 200 ALA A C 1
ATOM 1555 O O . ALA A 1 200 ? -27.183 -34.083 4.645 1.00 64.62 200 ALA A O 1
ATOM 1556 N N . TYR A 1 201 ? -28.858 -32.741 5.273 1.00 65.25 201 TYR A N 1
ATOM 1557 C CA . TYR A 1 201 ? -29.761 -33.050 4.146 1.00 65.25 201 TYR A CA 1
ATOM 1558 C C . TYR A 1 201 ? -29.207 -32.784 2.728 1.00 65.25 201 TYR A C 1
ATOM 1560 O O . TYR A 1 201 ? -29.802 -33.244 1.757 1.00 65.25 201 TYR A O 1
ATOM 1568 N N . PHE A 1 202 ? -28.121 -32.019 2.596 1.00 65.19 202 PHE A N 1
ATOM 1569 C CA . PHE A 1 202 ? -27.491 -31.639 1.319 1.00 65.19 202 PHE A CA 1
ATOM 1570 C C . PHE A 1 202 ? -26.193 -32.409 1.031 1.00 65.19 202 PHE A C 1
ATOM 1572 O O . PHE A 1 202 ? -25.488 -32.103 0.070 1.00 65.19 202 PHE A O 1
ATOM 1579 N N . GLN A 1 203 ? -25.851 -33.375 1.880 1.00 75.62 203 GLN A N 1
ATOM 1580 C CA . GLN A 1 203 ? -24.660 -34.198 1.726 1.00 75.62 203 GLN A CA 1
ATOM 1581 C C . GLN A 1 203 ? -25.054 -35.609 1.291 1.00 75.62 203 GLN A C 1
ATOM 1583 O O . GLN A 1 203 ? -26.021 -36.188 1.790 1.00 75.62 203 GLN A O 1
ATOM 1588 N N . PHE A 1 204 ? -24.285 -36.172 0.366 1.00 74.06 204 PHE A N 1
ATOM 1589 C CA . PHE A 1 204 ? -24.379 -37.570 -0.019 1.00 74.06 204 PHE A CA 1
ATOM 1590 C C . PHE A 1 204 ? -23.643 -38.417 1.018 1.00 74.06 204 PHE A C 1
ATOM 1592 O O . PHE A 1 204 ? -22.474 -38.186 1.319 1.00 74.06 204 PHE A O 1
ATOM 1599 N N . THR A 1 205 ? -24.329 -39.395 1.602 1.00 77.94 205 THR A N 1
ATOM 1600 C CA . THR A 1 205 ? -23.706 -40.320 2.550 1.00 77.94 205 THR A CA 1
ATOM 1601 C C . THR A 1 205 ? -23.088 -41.486 1.790 1.00 77.94 205 THR A C 1
ATOM 1603 O O . THR A 1 205 ? -23.812 -42.280 1.188 1.00 77.94 205 THR A O 1
ATOM 1606 N N . CYS A 1 206 ? -21.766 -41.632 1.871 1.00 78.44 206 CYS A N 1
ATOM 1607 C CA . CYS A 1 206 ? -21.054 -42.791 1.353 1.00 78.44 206 CYS A CA 1
ATOM 1608 C C . CYS A 1 206 ? -21.625 -44.065 2.016 1.00 78.44 206 CYS A C 1
ATOM 1610 O O . CYS A 1 206 ? -21.498 -44.237 3.236 1.00 78.44 206 CYS A O 1
ATOM 1612 N N . PRO A 1 207 ? -22.256 -44.979 1.250 1.00 68.38 207 PRO A N 1
ATOM 1613 C CA . PRO A 1 207 ? -23.124 -46.028 1.799 1.00 68.38 207 PRO A CA 1
ATOM 1614 C C . PRO A 1 207 ? -22.449 -47.024 2.749 1.00 68.38 207 PRO A C 1
ATOM 1616 O O . PRO A 1 207 ? -23.136 -47.738 3.478 1.00 68.38 207 PRO A O 1
ATOM 1619 N N . ARG A 1 208 ? -21.115 -47.126 2.709 1.00 64.19 208 ARG A N 1
ATOM 1620 C CA . ARG A 1 208 ? -20.344 -48.125 3.462 1.00 64.19 208 ARG A CA 1
ATOM 1621 C C . ARG A 1 208 ? -19.509 -47.537 4.598 1.00 64.19 208 ARG A C 1
ATOM 1623 O O . ARG A 1 208 ? -19.323 -48.207 5.608 1.00 64.19 208 ARG A O 1
ATOM 1630 N N . THR A 1 209 ? -19.008 -46.316 4.433 1.00 64.38 209 THR A N 1
ATOM 1631 C CA . THR A 1 209 ? -18.134 -45.632 5.400 1.00 64.38 209 THR A CA 1
ATOM 1632 C C . THR A 1 209 ? -18.902 -44.667 6.300 1.00 64.38 209 THR A C 1
ATOM 1634 O O . THR A 1 209 ? -18.411 -44.324 7.370 1.00 64.38 209 THR A O 1
ATOM 1637 N N . GLY A 1 210 ? -20.108 -44.241 5.900 1.00 65.19 210 GLY A N 1
ATOM 1638 C CA . GLY A 1 210 ? -20.881 -43.225 6.619 1.00 65.19 210 GLY A CA 1
ATOM 1639 C C . GLY A 1 210 ? -20.308 -41.810 6.485 1.00 65.19 210 GLY A C 1
ATOM 1640 O O . GLY A 1 210 ? -20.794 -40.903 7.153 1.00 65.19 210 GLY A O 1
ATOM 1641 N N . HIS A 1 211 ? -19.292 -41.627 5.632 1.00 75.31 211 HIS A N 1
ATOM 1642 C CA . HIS A 1 211 ? -18.694 -40.332 5.319 1.00 75.31 211 HIS A CA 1
ATOM 1643 C C . HIS A 1 211 ? -19.674 -39.479 4.504 1.00 75.31 211 HIS A C 1
ATOM 1645 O O . HIS A 1 211 ? -20.361 -40.004 3.629 1.00 75.31 211 HIS A O 1
ATOM 1651 N N . CYS A 1 212 ? -19.755 -38.179 4.779 1.00 79.38 212 CYS A N 1
ATOM 1652 C CA . CYS A 1 212 ? -20.653 -37.267 4.071 1.00 79.38 212 CYS A CA 1
ATOM 1653 C C . CYS A 1 212 ? -19.839 -36.468 3.032 1.00 79.38 212 CYS A C 1
ATOM 1655 O O . CYS A 1 212 ? -18.899 -35.777 3.419 1.00 79.38 212 CYS A O 1
ATOM 1657 N N . ILE A 1 213 ? -20.185 -36.542 1.742 1.00 77.94 213 ILE A N 1
ATOM 1658 C CA . ILE A 1 213 ? -19.547 -35.769 0.655 1.00 77.94 213 ILE A CA 1
ATOM 1659 C C . ILE A 1 213 ? -20.545 -34.799 -0.011 1.00 77.94 213 ILE A C 1
ATOM 1661 O O . ILE A 1 213 ? -21.758 -35.028 0.053 1.00 77.94 213 ILE A O 1
ATOM 1665 N N . PRO A 1 214 ? -20.089 -33.691 -0.624 1.00 79.50 214 PRO A N 1
ATOM 1666 C CA . PRO A 1 214 ? -20.952 -32.791 -1.390 1.00 79.50 214 PRO A CA 1
ATOM 1667 C C . PRO A 1 214 ? -21.570 -33.479 -2.613 1.00 79.50 214 PRO A C 1
ATOM 1669 O O . PRO A 1 214 ? -20.937 -34.289 -3.275 1.00 79.50 214 PRO A O 1
ATOM 1672 N N . GLN A 1 215 ? -22.796 -33.104 -2.980 1.00 70.75 215 GLN A N 1
ATOM 1673 C CA . GLN A 1 215 ? -23.494 -33.706 -4.125 1.00 70.75 215 GLN A CA 1
ATOM 1674 C C . GLN A 1 215 ? -22.874 -33.355 -5.497 1.00 70.75 215 GLN A C 1
ATOM 1676 O O . GLN A 1 215 ? -23.229 -33.969 -6.498 1.00 70.75 215 GLN A O 1
ATOM 1681 N N . SER A 1 216 ? -21.975 -32.365 -5.549 1.00 73.25 216 SER A N 1
ATOM 1682 C CA . SER A 1 216 ? -21.202 -31.990 -6.742 1.00 73.25 216 SER A CA 1
ATOM 1683 C C . SER A 1 216 ? -20.038 -32.932 -7.047 1.00 73.25 216 SER A C 1
ATOM 1685 O O . SER A 1 216 ? -19.532 -32.880 -8.158 1.00 73.25 216 SER A O 1
ATOM 1687 N N . TRP A 1 217 ? -19.628 -33.747 -6.074 1.00 75.25 217 TRP A N 1
ATOM 1688 C CA . TRP A 1 217 ? -18.512 -34.700 -6.150 1.00 75.25 217 TRP A CA 1
ATOM 1689 C C . TRP A 1 217 ? -19.027 -36.105 -6.475 1.00 75.25 217 TRP A C 1
ATOM 1691 O O . TRP A 1 217 ? -18.722 -37.097 -5.827 1.00 75.25 217 TRP A O 1
ATOM 1701 N N . VAL A 1 218 ? -19.995 -36.154 -7.386 1.00 77.00 218 VAL A N 1
ATOM 1702 C CA . VAL A 1 218 ? -20.613 -37.387 -7.863 1.00 77.00 218 VAL A CA 1
ATOM 1703 C C . VAL A 1 218 ? -20.558 -37.309 -9.377 1.00 77.00 218 VAL A C 1
ATOM 1705 O O . VAL A 1 218 ? -21.201 -36.427 -9.955 1.00 77.00 218 VAL A O 1
ATOM 1708 N N . CYS A 1 219 ? -19.841 -38.234 -10.016 1.00 71.12 219 CYS A N 1
ATOM 1709 C CA . CYS A 1 219 ? -19.611 -38.264 -11.460 1.00 71.12 219 CYS A CA 1
ATOM 1710 C C . CYS A 1 219 ? -18.757 -37.106 -11.997 1.00 71.12 219 CYS A C 1
ATOM 1712 O O . CYS A 1 219 ? -18.996 -36.639 -13.118 1.00 71.12 219 CYS A O 1
ATOM 1714 N N . ASP A 1 220 ? -17.785 -36.632 -11.223 1.00 70.00 220 ASP A N 1
ATOM 1715 C CA . ASP A 1 220 ? -16.835 -35.597 -11.649 1.00 70.00 220 ASP A CA 1
ATOM 1716 C C . ASP A 1 220 ? -15.480 -36.167 -12.104 1.00 70.00 220 ASP A C 1
ATOM 1718 O O . ASP A 1 220 ? -14.667 -35.443 -12.683 1.00 70.00 220 ASP A O 1
ATOM 1722 N N . GLY A 1 221 ? -15.301 -37.484 -11.988 1.00 65.88 221 GLY A N 1
ATOM 1723 C CA . GLY A 1 221 ? -14.127 -38.218 -12.443 1.00 65.88 221 GLY A CA 1
ATOM 1724 C C . GLY A 1 221 ? -13.148 -38.602 -11.333 1.00 65.88 221 GLY A C 1
ATOM 1725 O O . GLY A 1 221 ? -12.200 -39.338 -11.642 1.00 65.88 221 GLY A O 1
ATOM 1726 N N . ASP A 1 222 ? -13.386 -38.174 -10.088 1.00 70.44 222 ASP A N 1
ATOM 1727 C CA . ASP A 1 222 ? -12.514 -38.380 -8.925 1.00 70.44 222 ASP A CA 1
ATOM 1728 C C . ASP A 1 222 ? -13.139 -39.339 -7.876 1.00 70.44 222 ASP A C 1
ATOM 1730 O O . ASP A 1 222 ? -14.342 -39.537 -7.824 1.00 70.44 222 ASP A O 1
ATOM 1734 N N . ASP A 1 223 ? -12.314 -40.048 -7.088 1.00 74.06 223 ASP A N 1
ATOM 1735 C CA . ASP A 1 223 ? -12.765 -41.047 -6.086 1.00 74.06 223 ASP A CA 1
ATOM 1736 C C . ASP A 1 223 ? -12.803 -40.435 -4.675 1.00 74.06 223 ASP A C 1
ATOM 1738 O O . ASP A 1 223 ? -11.846 -40.566 -3.906 1.00 74.06 223 ASP A O 1
ATOM 1742 N N . ASP A 1 224 ? -13.911 -39.783 -4.335 1.00 79.94 224 ASP A N 1
ATOM 1743 C CA . ASP A 1 224 ? -14.170 -39.054 -3.089 1.00 79.94 224 ASP A CA 1
ATOM 1744 C C . ASP A 1 224 ? -14.805 -39.912 -1.984 1.00 79.94 224 ASP A C 1
ATOM 1746 O O . ASP A 1 224 ? -14.630 -39.644 -0.791 1.00 79.94 224 ASP A O 1
ATOM 1750 N N . CYS A 1 225 ? -15.515 -40.989 -2.334 1.00 74.69 225 CYS A N 1
ATOM 1751 C CA . CYS A 1 225 ? -16.009 -41.968 -1.355 1.00 74.69 225 CYS A CA 1
ATOM 1752 C C . CYS A 1 225 ? -14.945 -42.996 -0.917 1.00 74.69 225 CYS A C 1
ATOM 1754 O O . CYS A 1 225 ? -15.241 -43.855 -0.076 1.00 74.69 225 CYS A O 1
ATOM 1756 N N . PHE A 1 226 ? -13.713 -42.915 -1.442 1.00 72.75 226 PHE A N 1
ATOM 1757 C CA . PHE A 1 226 ? -12.580 -43.832 -1.200 1.00 72.75 226 PHE A CA 1
ATOM 1758 C C . PHE A 1 226 ? -12.855 -45.308 -1.559 1.00 72.75 226 PHE A C 1
ATOM 1760 O O . PHE A 1 226 ? -12.057 -46.204 -1.255 1.00 72.75 226 PHE A O 1
ATOM 1767 N N . ASP A 1 227 ? -14.004 -45.589 -2.174 1.00 75.88 227 ASP A N 1
ATOM 1768 C CA . ASP A 1 227 ? -14.437 -46.903 -2.642 1.00 75.88 227 ASP A CA 1
ATOM 1769 C C . ASP A 1 227 ? -15.056 -46.870 -4.057 1.00 75.88 227 ASP A C 1
ATOM 1771 O O . ASP A 1 227 ? -15.632 -47.879 -4.499 1.00 75.88 227 ASP A O 1
ATOM 1775 N N . LYS A 1 228 ? -14.882 -45.749 -4.781 1.00 73.06 228 LYS A N 1
ATOM 1776 C CA . LYS A 1 228 ? -15.381 -45.449 -6.137 1.00 73.06 228 LYS A CA 1
ATOM 1777 C C . LYS A 1 228 ? -16.882 -45.611 -6.315 1.00 73.06 228 LYS A C 1
ATOM 1779 O O . LYS A 1 228 ? -17.334 -46.106 -7.352 1.00 73.06 228 LYS A O 1
ATOM 1784 N N . GLN A 1 229 ? -17.665 -45.369 -5.272 1.00 79.75 229 GLN A N 1
ATOM 1785 C CA . GLN A 1 229 ? -19.123 -45.496 -5.349 1.00 79.75 229 GLN A CA 1
ATOM 1786 C C . GLN A 1 229 ? -19.811 -44.249 -5.911 1.00 79.75 229 GLN A C 1
ATOM 1788 O O . GLN A 1 229 ? -20.909 -44.377 -6.444 1.00 79.75 229 GLN A O 1
ATOM 1793 N N . ASP A 1 230 ? -19.171 -43.097 -5.797 1.00 76.19 230 ASP A N 1
ATOM 1794 C CA . ASP A 1 230 ? -19.486 -41.819 -6.444 1.00 76.19 230 ASP A CA 1
ATOM 1795 C C . ASP A 1 230 ? -19.327 -41.843 -7.971 1.00 76.19 230 ASP A C 1
ATOM 1797 O O . ASP A 1 230 ? -20.144 -41.260 -8.674 1.00 76.19 230 ASP A O 1
ATOM 1801 N N . GLU A 1 231 ? -18.358 -42.600 -8.487 1.00 79.81 231 GLU A N 1
ATOM 1802 C CA . GLU A 1 231 ? -18.013 -42.636 -9.921 1.00 79.81 231 GLU A CA 1
ATOM 1803 C C . GLU A 1 231 ? -18.627 -43.807 -10.708 1.00 79.81 231 GLU A C 1
ATOM 1805 O O . GLU A 1 231 ? -18.158 -44.194 -11.786 1.00 79.81 231 GLU A O 1
ATOM 1810 N N . LYS A 1 232 ? -19.678 -44.438 -10.176 1.00 72.81 232 LYS A N 1
ATOM 1811 C CA . LYS A 1 232 ? -20.394 -45.531 -10.858 1.00 72.81 232 LYS A CA 1
ATOM 1812 C C . LYS A 1 232 ? -21.734 -45.047 -11.417 1.00 72.81 232 LYS A C 1
ATOM 1814 O O . LYS A 1 232 ? -22.518 -44.439 -10.704 1.00 72.81 232 LYS A O 1
ATOM 1819 N N . ASP A 1 233 ? -22.012 -45.422 -12.673 1.00 70.69 233 ASP A N 1
ATOM 1820 C CA . ASP A 1 233 ? -23.252 -45.138 -13.433 1.00 70.69 233 ASP A CA 1
ATOM 1821 C C . ASP A 1 233 ? -23.488 -43.664 -13.863 1.00 70.69 233 ASP A C 1
ATOM 1823 O O . ASP A 1 233 ? -24.594 -43.130 -13.758 1.00 70.69 233 ASP A O 1
ATOM 1827 N N . CYS A 1 234 ? -22.476 -43.014 -14.453 1.00 70.06 234 CYS A N 1
ATOM 1828 C CA . CYS A 1 234 ? -22.573 -41.635 -14.966 1.00 70.06 234 CYS A CA 1
ATOM 1829 C C . CYS A 1 234 ? -23.090 -41.536 -16.433 1.00 70.06 234 CYS A C 1
ATOM 1831 O O . CYS A 1 234 ? -22.681 -42.331 -17.286 1.00 70.06 234 CYS A O 1
ATOM 1833 N N . PRO A 1 235 ? -23.964 -40.565 -16.783 1.00 65.06 235 PRO A N 1
ATOM 1834 C CA . PRO A 1 235 ? -24.492 -40.373 -18.147 1.00 65.06 235 PRO A CA 1
ATOM 1835 C C . PRO A 1 235 ? -23.521 -39.639 -19.121 1.00 65.06 235 PRO A C 1
ATOM 1837 O O . PRO A 1 235 ? -22.688 -38.856 -18.676 1.00 65.06 235 PRO A O 1
ATOM 1840 N N . PRO A 1 236 ? -23.617 -39.837 -20.461 1.00 59.12 236 PRO A N 1
ATOM 1841 C CA . PRO A 1 236 ? -22.704 -39.242 -21.461 1.00 59.12 236 PRO A CA 1
ATOM 1842 C C . PRO A 1 236 ? -22.946 -37.742 -21.764 1.00 59.12 236 PRO A C 1
ATOM 1844 O O . PRO A 1 236 ? -24.093 -37.301 -21.835 1.00 59.12 236 PRO A O 1
ATOM 1847 N N . ILE A 1 237 ? -21.871 -36.976 -22.034 1.00 63.41 237 ILE A N 1
ATOM 1848 C CA . ILE A 1 237 ? -21.887 -35.502 -22.199 1.00 63.41 237 ILE A CA 1
ATOM 1849 C C . ILE A 1 237 ? -22.380 -35.007 -23.584 1.00 63.41 237 ILE A C 1
ATOM 1851 O O . ILE A 1 237 ? -22.048 -35.562 -24.643 1.00 63.41 237 ILE A O 1
ATOM 1855 N N . THR A 1 238 ? -23.134 -33.900 -23.587 1.00 61.44 238 THR A N 1
ATOM 1856 C CA . THR A 1 238 ? -23.664 -33.186 -24.774 1.00 61.44 238 THR A CA 1
ATOM 1857 C C . THR A 1 238 ? -23.136 -31.743 -24.847 1.00 61.44 238 THR A C 1
ATOM 1859 O O . THR A 1 238 ? -23.362 -30.985 -23.910 1.00 61.44 238 THR A O 1
ATOM 1862 N N . CYS A 1 239 ? -22.481 -31.355 -25.956 1.00 72.00 239 CYS A N 1
ATOM 1863 C CA . CYS A 1 239 ? -21.904 -30.010 -26.180 1.00 72.00 239 CYS A CA 1
ATOM 1864 C C . CYS A 1 239 ? -22.885 -29.027 -26.857 1.00 72.00 239 CYS A C 1
ATOM 1866 O O . CYS A 1 239 ? -23.803 -29.451 -27.566 1.00 72.00 239 CYS A O 1
ATOM 1868 N N . LEU A 1 240 ? -22.656 -27.716 -26.687 1.00 71.62 240 LEU A N 1
ATOM 1869 C CA . LEU A 1 240 ? -23.396 -26.635 -27.360 1.00 71.62 240 LEU A CA 1
ATOM 1870 C C . LEU A 1 240 ? -22.967 -26.470 -28.833 1.00 71.62 240 LEU A C 1
ATOM 1872 O O . LEU A 1 240 ? -21.893 -26.902 -29.237 1.00 71.62 240 LEU A O 1
ATOM 1876 N N . ALA A 1 241 ? -23.806 -25.828 -29.654 1.00 68.38 241 ALA A N 1
ATOM 1877 C CA . ALA A 1 241 ? -23.595 -25.722 -31.106 1.00 68.38 241 ALA A CA 1
ATOM 1878 C C . ALA A 1 241 ? -22.385 -24.861 -31.537 1.00 68.38 241 ALA A C 1
ATOM 1880 O O . ALA A 1 241 ? -21.959 -24.973 -32.681 1.00 68.38 241 ALA A O 1
ATOM 1881 N N . ASN A 1 242 ? -21.855 -24.009 -30.653 1.00 67.94 242 ASN A N 1
ATOM 1882 C CA . ASN A 1 242 ? -20.672 -23.160 -30.869 1.00 67.94 242 ASN A CA 1
ATOM 1883 C C . ASN A 1 242 ? -19.386 -23.750 -30.262 1.00 67.94 242 ASN A C 1
ATOM 1885 O O . ASN A 1 242 ? -18.381 -23.052 -30.145 1.00 67.94 242 ASN A O 1
ATOM 1889 N N . GLN A 1 243 ? -19.433 -25.010 -29.829 1.00 76.88 243 GLN A N 1
ATOM 1890 C CA . GLN A 1 243 ? -18.321 -25.680 -29.173 1.00 76.88 243 GLN A CA 1
ATOM 1891 C C . GLN A 1 243 ? -17.826 -26.848 -30.025 1.00 76.88 243 GLN A C 1
ATOM 1893 O O . GLN A 1 243 ? -18.603 -27.652 -30.546 1.00 76.88 243 GLN A O 1
ATOM 1898 N N . PHE A 1 244 ? -16.510 -26.951 -30.147 1.00 79.12 244 PHE A N 1
ATOM 1899 C CA . PHE A 1 244 ? -15.826 -28.103 -30.698 1.00 79.12 244 PHE A CA 1
ATOM 1900 C C . PHE A 1 244 ? -15.815 -29.232 -29.662 1.00 79.12 244 PHE A C 1
ATOM 1902 O O . PHE A 1 244 ? -15.419 -29.055 -28.511 1.00 79.12 244 PHE A O 1
ATOM 1909 N N . LYS A 1 245 ? -16.289 -30.411 -30.068 1.00 80.62 245 LYS A N 1
ATOM 1910 C CA . LYS A 1 245 ? -16.302 -31.606 -29.223 1.00 80.62 245 LYS A CA 1
ATOM 1911 C C . LYS A 1 245 ? -14.981 -32.351 -29.386 1.00 80.62 245 LYS A C 1
ATOM 1913 O O . LYS A 1 245 ? -14.707 -32.832 -30.486 1.00 80.62 245 LYS A O 1
ATOM 1918 N N . CYS A 1 246 ? -14.221 -32.487 -28.302 1.00 79.12 246 CYS A N 1
ATOM 1919 C CA . CYS A 1 246 ? -12.979 -33.256 -28.318 1.00 79.12 246 CYS A CA 1
ATOM 1920 C C . CYS A 1 246 ? -13.269 -34.750 -28.533 1.00 79.12 246 CYS A C 1
ATOM 1922 O O . CYS A 1 246 ? -14.364 -35.249 -28.230 1.00 79.12 246 CYS A O 1
ATOM 1924 N N . ALA A 1 247 ? -12.308 -35.471 -29.108 1.00 79.25 247 ALA A N 1
ATOM 1925 C CA . ALA A 1 247 ? -12.528 -36.839 -29.573 1.00 79.25 247 ALA A CA 1
ATOM 1926 C C . ALA A 1 247 ? -12.721 -37.848 -28.422 1.00 79.25 247 ALA A C 1
ATOM 1928 O O . ALA A 1 247 ? -13.370 -38.877 -28.623 1.00 79.25 247 ALA A O 1
ATOM 1929 N N . ASP A 1 248 ? -12.239 -37.538 -27.216 1.00 72.62 248 ASP A N 1
ATOM 1930 C CA . ASP A 1 248 ? -12.440 -38.317 -25.984 1.00 72.62 248 ASP A CA 1
ATOM 1931 C C . ASP A 1 248 ? -13.878 -38.309 -25.424 1.00 72.62 248 ASP A C 1
ATOM 1933 O O . ASP A 1 248 ? -14.197 -39.104 -24.537 1.00 72.62 248 ASP A O 1
ATOM 1937 N N . LEU A 1 249 ? -14.762 -37.455 -25.958 1.00 69.25 249 LEU A N 1
ATOM 1938 C CA . LEU A 1 249 ? -16.155 -37.279 -25.530 1.00 69.25 249 LEU A CA 1
ATOM 1939 C C . LEU A 1 249 ? -16.316 -36.908 -24.044 1.00 69.25 249 LEU A C 1
ATOM 1941 O O . LEU A 1 249 ? -17.389 -37.142 -23.486 1.00 69.25 249 LEU A O 1
ATOM 1945 N N . ARG A 1 250 ? -15.285 -36.342 -23.410 1.00 69.69 250 ARG A N 1
ATOM 1946 C CA . ARG A 1 250 ? -15.307 -35.925 -21.996 1.00 69.69 250 ARG A CA 1
ATOM 1947 C C . ARG A 1 250 ? -15.320 -34.408 -21.817 1.00 69.69 250 ARG A C 1
ATOM 1949 O O . ARG A 1 250 ? -15.652 -33.945 -20.733 1.00 69.69 250 ARG A O 1
ATOM 1956 N N . GLN A 1 251 ? -15.017 -33.646 -22.872 1.00 76.38 251 GLN A N 1
ATOM 1957 C CA . GLN A 1 251 ? -14.909 -32.184 -22.820 1.00 76.38 251 GLN A CA 1
ATOM 1958 C C . GLN A 1 251 ? -15.350 -31.502 -24.137 1.00 76.38 251 GLN A C 1
ATOM 1960 O O . GLN A 1 251 ? -15.383 -32.124 -25.206 1.00 76.38 251 GLN A O 1
ATOM 1965 N N . CYS A 1 252 ? -15.671 -30.209 -24.059 1.00 79.06 252 CYS A N 1
ATOM 1966 C CA . CYS A 1 252 ? -16.032 -29.352 -25.192 1.00 79.06 252 CYS A CA 1
ATOM 1967 C C . CYS A 1 252 ? -15.227 -28.040 -25.095 1.00 79.06 252 CYS A C 1
ATOM 1969 O O . CYS A 1 252 ? -15.174 -27.458 -24.014 1.00 79.06 252 CYS A O 1
ATOM 1971 N N . VAL A 1 253 ? -14.652 -27.553 -26.198 1.00 78.12 253 VAL A N 1
ATOM 1972 C CA . VAL A 1 253 ? -13.855 -26.305 -26.273 1.00 78.12 253 VAL A CA 1
ATOM 1973 C C . VAL A 1 253 ? -14.491 -25.301 -27.247 1.00 78.12 253 VAL A C 1
ATOM 1975 O O . VAL A 1 253 ? -15.308 -25.685 -28.078 1.00 78.12 253 VAL A O 1
ATOM 1978 N N . GLU A 1 254 ? -14.188 -24.003 -27.154 1.00 77.06 254 GLU A N 1
ATOM 1979 C CA . GLU A 1 254 ? -14.758 -22.979 -28.056 1.00 77.06 254 GLU A CA 1
ATOM 1980 C C . GLU A 1 254 ? -14.162 -23.061 -29.472 1.00 77.06 254 GLU A C 1
ATOM 1982 O O . GLU A 1 254 ? -12.977 -23.328 -29.651 1.00 77.06 254 GLU A O 1
ATOM 1987 N N . GLU A 1 255 ? -14.961 -22.771 -30.503 1.00 72.25 255 GLU A N 1
ATOM 1988 C CA . GLU A 1 255 ? -14.530 -22.897 -31.909 1.00 72.25 255 GLU A CA 1
ATOM 1989 C C . GLU A 1 255 ? -13.342 -21.978 -32.282 1.00 72.25 255 GLU A C 1
ATOM 1991 O O . GLU A 1 255 ? -12.615 -22.266 -33.231 1.00 72.25 255 GLU A O 1
ATOM 1996 N N . ALA A 1 256 ? -13.105 -20.900 -31.520 1.00 73.50 256 ALA A N 1
ATOM 1997 C CA . ALA A 1 256 ? -11.975 -19.981 -31.704 1.00 73.50 256 ALA A CA 1
ATOM 1998 C C . ALA A 1 256 ? -10.609 -20.565 -31.296 1.00 73.50 256 ALA A C 1
ATOM 2000 O O . ALA A 1 256 ? -9.593 -20.057 -31.763 1.00 73.50 256 ALA A O 1
ATOM 2001 N N . TYR A 1 257 ? -10.606 -21.602 -30.457 1.00 76.38 257 TYR A N 1
ATOM 2002 C CA . TYR A 1 257 ? -9.402 -22.294 -29.986 1.00 76.38 257 TYR A CA 1
ATOM 2003 C C . TYR A 1 257 ? -8.951 -23.407 -30.931 1.00 76.38 257 TYR A C 1
ATOM 2005 O O . TYR A 1 257 ? -7.888 -23.982 -30.792 1.00 76.38 257 TYR A O 1
ATOM 2013 N N . LYS A 1 258 ? -9.730 -23.684 -31.978 1.00 78.25 258 LYS A N 1
ATOM 2014 C CA . LYS A 1 258 ? -9.307 -24.608 -33.021 1.00 78.25 258 LYS A CA 1
ATOM 2015 C C . LYS A 1 258 ? -8.273 -23.935 -33.932 1.00 78.25 258 LYS A C 1
ATOM 2017 O O . LYS A 1 258 ? -8.635 -23.027 -34.686 1.00 78.25 258 LYS A O 1
ATOM 2022 N N . CYS A 1 259 ? -7.055 -24.471 -33.998 1.00 76.31 259 CYS A N 1
ATOM 2023 C CA . CYS A 1 259 ? -5.964 -23.997 -34.860 1.00 76.31 259 CYS A CA 1
ATOM 2024 C C . CYS A 1 259 ? -5.379 -22.635 -34.469 1.00 76.31 259 CYS A C 1
ATOM 2026 O O . CYS A 1 259 ? -5.005 -21.850 -35.354 1.00 76.31 259 CYS A O 1
ATOM 2028 N N . ASP A 1 260 ? -5.297 -22.342 -33.177 1.00 74.62 260 ASP A N 1
ATOM 2029 C CA . ASP A 1 260 ? -4.645 -21.132 -32.671 1.00 74.62 260 ASP A CA 1
ATOM 2030 C C . ASP A 1 260 ? -3.164 -21.360 -32.300 1.00 74.62 260 ASP A C 1
ATOM 2032 O O . ASP A 1 260 ? -2.422 -20.401 -32.051 1.00 74.62 260 ASP A O 1
ATOM 2036 N N . GLY A 1 261 ? -2.706 -22.613 -32.390 1.00 70.06 261 GLY A N 1
ATOM 2037 C CA . GLY A 1 261 ? -1.346 -23.040 -32.088 1.00 70.06 261 GLY A CA 1
ATOM 2038 C C . GLY A 1 261 ? -1.158 -23.573 -30.666 1.00 70.06 261 GLY A C 1
ATOM 2039 O O . GLY A 1 261 ? -0.002 -23.789 -30.281 1.00 70.06 261 GLY A O 1
ATOM 2040 N N . ILE A 1 262 ? -2.234 -23.764 -29.892 1.00 74.12 262 ILE A N 1
ATOM 2041 C CA . ILE A 1 262 ? -2.228 -24.201 -28.489 1.00 74.12 262 ILE A CA 1
ATOM 2042 C C . ILE A 1 262 ? -3.151 -25.429 -28.326 1.00 74.12 262 ILE A C 1
ATOM 2044 O O . ILE A 1 262 ? -4.283 -25.374 -28.768 1.00 74.12 262 ILE A O 1
ATOM 2048 N N . PRO A 1 263 ? -2.708 -26.555 -27.720 1.00 79.69 263 PRO A N 1
ATOM 2049 C CA . PRO A 1 263 ? -3.582 -27.711 -27.483 1.00 79.69 263 PRO A CA 1
ATOM 2050 C C . PRO A 1 263 ? -4.543 -27.470 -26.307 1.00 79.69 263 PRO A C 1
ATOM 2052 O O . PRO A 1 263 ? -4.125 -27.544 -25.149 1.00 79.69 263 PRO A O 1
ATOM 2055 N N . ASP A 1 264 ? -5.818 -27.226 -26.600 1.00 79.94 264 ASP A N 1
ATOM 2056 C CA . ASP A 1 264 ? -6.885 -26.950 -25.631 1.00 79.94 264 ASP A CA 1
ATOM 2057 C C . ASP A 1 264 ? -7.769 -28.170 -25.315 1.00 79.94 264 ASP A C 1
ATOM 2059 O O . ASP A 1 264 ? -8.402 -28.219 -24.259 1.00 79.94 264 ASP A O 1
ATOM 2063 N N . CYS A 1 265 ? -7.806 -29.200 -26.168 1.00 79.88 265 CYS A N 1
ATOM 2064 C CA . CYS A 1 265 ? -8.389 -30.491 -25.791 1.00 79.88 265 CYS A CA 1
ATOM 2065 C C . CYS A 1 265 ? -7.375 -31.333 -24.987 1.00 79.88 265 CYS A C 1
ATOM 2067 O O . CYS A 1 265 ? -6.215 -31.447 -25.379 1.00 79.88 265 CYS A O 1
ATOM 2069 N N . ASN A 1 266 ? -7.814 -32.059 -23.944 1.00 76.38 266 ASN A N 1
ATOM 2070 C CA . ASN A 1 266 ? -6.970 -33.058 -23.243 1.00 76.38 266 ASN A CA 1
ATOM 2071 C C . ASN A 1 266 ? -6.339 -34.114 -24.181 1.00 76.38 266 ASN A C 1
ATOM 2073 O O . ASN A 1 266 ? -5.321 -34.712 -23.838 1.00 76.38 266 ASN A O 1
ATOM 2077 N N . ASP A 1 267 ? -6.943 -34.370 -25.346 1.00 79.31 267 ASP A N 1
ATOM 2078 C CA . ASP A 1 267 ? -6.426 -35.269 -26.387 1.00 79.31 267 ASP A CA 1
ATOM 2079 C C . ASP A 1 267 ? -5.730 -34.537 -27.558 1.00 79.31 267 ASP A C 1
ATOM 2081 O O . ASP A 1 267 ? -5.352 -35.179 -28.541 1.00 79.31 267 ASP A O 1
ATOM 2085 N N . ALA A 1 268 ? -5.552 -33.213 -27.452 1.00 78.38 268 ALA A N 1
ATOM 2086 C CA . ALA A 1 268 ? -4.977 -32.302 -28.447 1.00 78.38 268 ALA A CA 1
ATOM 2087 C C . ALA A 1 268 ? -5.650 -32.359 -29.833 1.00 78.38 268 ALA A C 1
ATOM 2089 O O . ALA A 1 268 ? -5.027 -32.068 -30.860 1.00 78.38 268 ALA A O 1
ATOM 2090 N N . SER A 1 269 ? -6.913 -32.793 -29.892 1.00 85.62 269 SER A N 1
ATOM 2091 C CA . SER A 1 269 ? -7.635 -32.982 -31.154 1.00 85.62 269 SER A CA 1
ATOM 2092 C C . SER A 1 269 ? -7.970 -31.682 -31.896 1.00 85.62 269 SER A C 1
ATOM 2094 O O . SER A 1 269 ? -8.241 -31.717 -33.098 1.00 85.62 269 SER A O 1
ATOM 2096 N N . ASP A 1 270 ? -7.911 -30.546 -31.212 1.00 80.56 270 ASP A N 1
ATOM 2097 C CA . ASP A 1 270 ? -8.171 -29.195 -31.706 1.00 80.56 270 ASP A CA 1
ATOM 2098 C C . ASP A 1 270 ? -7.047 -28.626 -32.597 1.00 80.56 270 ASP A C 1
ATOM 2100 O O . ASP A 1 270 ? -7.335 -27.893 -33.547 1.00 80.56 270 ASP A O 1
ATOM 2104 N N . GLU A 1 271 ? -5.801 -29.067 -32.398 1.00 84.56 271 GLU A N 1
ATOM 2105 C CA . GLU A 1 271 ? -4.615 -28.593 -33.137 1.00 84.56 271 GLU A CA 1
ATOM 2106 C C . GLU A 1 271 ? -4.156 -29.534 -34.269 1.00 84.56 271 GLU A C 1
ATOM 2108 O O . GLU A 1 271 ? -3.164 -29.299 -34.972 1.00 84.56 271 GLU A O 1
ATOM 2113 N N . LEU A 1 272 ? -4.885 -30.627 -34.503 1.00 81.94 272 LEU A N 1
ATOM 2114 C CA . LEU A 1 272 ? -4.565 -31.581 -35.563 1.00 81.94 272 LEU A CA 1
ATOM 2115 C C . LEU A 1 272 ? -5.131 -31.121 -36.921 1.00 81.94 272 LEU A C 1
ATOM 2117 O O . LEU A 1 272 ? -6.340 -31.045 -37.135 1.00 81.94 272 LEU A O 1
ATOM 2121 N N . GLY A 1 273 ? -4.240 -30.889 -37.896 1.00 76.19 273 GLY A N 1
ATOM 2122 C CA . GLY A 1 273 ? -4.608 -30.641 -39.302 1.00 76.19 273 GLY A CA 1
ATOM 2123 C C . GLY A 1 273 ? -4.769 -29.169 -39.712 1.00 76.19 273 GLY A C 1
ATOM 2124 O O . GLY A 1 273 ? -5.469 -28.882 -40.685 1.00 76.19 273 GLY A O 1
ATOM 2125 N N . CYS A 1 274 ? -4.128 -28.239 -39.002 1.00 75.62 274 CYS A N 1
ATOM 2126 C CA . CYS A 1 274 ? -4.206 -26.796 -39.249 1.00 75.62 274 CYS A CA 1
ATOM 2127 C C . CYS A 1 274 ? -3.274 -26.303 -40.390 1.00 75.62 274 CYS A C 1
ATOM 2129 O O . CYS A 1 274 ? -2.192 -26.862 -40.594 1.00 75.62 274 CYS A O 1
ATOM 2131 N N . PRO A 1 275 ? -3.659 -25.268 -41.171 1.00 68.44 275 PRO A N 1
ATOM 2132 C CA . PRO A 1 275 ? -2.859 -24.748 -42.290 1.00 68.44 275 PRO A CA 1
ATOM 2133 C C . PRO A 1 275 ? -1.651 -23.905 -41.823 1.00 68.44 275 PRO A C 1
ATOM 2135 O O . PRO A 1 275 ? -1.791 -23.027 -40.979 1.00 68.44 275 PRO A O 1
ATOM 2138 N N . SER A 1 276 ? -0.459 -24.119 -42.398 1.00 54.44 276 SER A N 1
ATOM 2139 C CA . SER A 1 276 ? 0.793 -23.453 -41.989 1.00 54.44 276 SER A CA 1
ATOM 2140 C C . SER A 1 276 ? 1.027 -22.081 -42.658 1.00 54.44 276 SER A C 1
ATOM 2142 O O . SER A 1 276 ? 0.997 -21.960 -43.882 1.00 54.44 276 SER A O 1
ATOM 2144 N N . MET A 1 277 ? 1.327 -21.039 -41.865 1.00 48.59 277 MET A N 1
ATOM 2145 C CA . MET A 1 277 ? 1.756 -19.703 -42.329 1.00 48.59 277 MET A CA 1
ATOM 2146 C C . MET A 1 277 ? 3.217 -19.427 -41.922 1.00 48.59 277 MET A C 1
ATOM 2148 O O . MET A 1 277 ? 3.601 -19.650 -40.778 1.00 48.59 277 MET A O 1
ATOM 2152 N N . GLY A 1 278 ? 4.050 -18.972 -42.868 1.00 45.66 278 GLY A N 1
ATOM 2153 C CA . GLY A 1 278 ? 5.506 -18.807 -42.698 1.00 45.66 278 GLY A CA 1
ATOM 2154 C C . GLY A 1 278 ? 5.967 -17.499 -42.012 1.00 45.66 278 GLY A C 1
ATOM 2155 O O . GLY A 1 278 ? 5.180 -16.563 -41.871 1.00 45.66 278 GLY A O 1
ATOM 2156 N N . PRO A 1 279 ? 7.253 -17.398 -41.607 1.00 47.00 279 PRO A N 1
ATOM 2157 C CA . PRO A 1 279 ? 7.761 -16.322 -40.753 1.00 47.00 279 PRO A CA 1
ATOM 2158 C C . PRO A 1 279 ? 8.207 -15.070 -41.542 1.00 47.00 279 PRO A C 1
ATOM 2160 O O . PRO A 1 279 ? 8.800 -15.187 -42.613 1.00 47.00 279 PRO A O 1
ATOM 2163 N N . ASN A 1 280 ? 7.998 -13.882 -40.946 1.00 49.78 280 ASN A N 1
ATOM 2164 C CA . ASN A 1 280 ? 8.440 -12.523 -41.348 1.00 49.78 280 ASN A CA 1
ATOM 2165 C C . ASN A 1 280 ? 7.531 -11.647 -42.241 1.00 49.78 280 ASN A C 1
ATOM 2167 O O . ASN A 1 280 ? 7.974 -11.151 -43.278 1.00 49.78 280 ASN A O 1
ATOM 2171 N N . GLN A 1 281 ? 6.339 -11.267 -41.760 1.00 48.50 281 GLN A N 1
ATOM 2172 C CA . GLN A 1 281 ? 5.722 -9.983 -42.145 1.00 48.50 281 GLN A CA 1
ATOM 2173 C C . GLN A 1 281 ? 5.091 -9.259 -40.939 1.00 48.50 281 GLN A C 1
ATOM 2175 O O . GLN A 1 281 ? 4.168 -9.771 -40.315 1.00 48.50 281 GLN A O 1
ATOM 2180 N N . CYS A 1 282 ? 5.561 -8.038 -40.642 1.00 44.47 282 CYS A N 1
ATOM 2181 C CA . CYS A 1 282 ? 4.899 -7.075 -39.748 1.00 44.47 282 CYS A CA 1
ATOM 2182 C C . CYS A 1 282 ? 4.161 -6.012 -40.582 1.00 44.47 282 CYS A C 1
ATOM 2184 O O . CYS A 1 282 ? 4.732 -5.440 -41.510 1.00 44.47 282 CYS A O 1
ATOM 2186 N N . ASN A 1 283 ? 2.902 -5.725 -40.237 1.00 44.47 283 ASN A N 1
ATOM 2187 C CA . ASN A 1 283 ? 2.023 -4.805 -40.969 1.00 44.47 283 ASN A CA 1
ATOM 2188 C C . ASN A 1 283 ? 2.395 -3.319 -40.724 1.00 44.47 283 ASN A C 1
ATOM 2190 O O . ASN A 1 283 ? 2.356 -2.840 -39.590 1.00 44.47 283 ASN A O 1
ATOM 2194 N N . GLN A 1 284 ? 2.736 -2.581 -41.789 1.00 49.19 284 GLN A N 1
ATOM 2195 C CA . GLN A 1 284 ? 3.228 -1.191 -41.752 1.00 49.19 284 GLN A CA 1
ATOM 2196 C C . GLN A 1 284 ? 2.140 -0.108 -41.556 1.00 49.19 284 GLN A C 1
ATOM 2198 O O . GLN A 1 284 ? 2.463 1.080 -41.528 1.00 49.19 284 GLN A O 1
ATOM 2203 N N . GLU A 1 285 ? 0.865 -0.461 -41.366 1.00 46.94 285 GLU A N 1
ATOM 2204 C CA . GLU A 1 285 ? -0.223 0.530 -41.236 1.00 46.94 285 GLU A CA 1
ATOM 2205 C C . GLU A 1 285 ? -0.502 1.040 -39.805 1.00 46.94 285 GLU A C 1
ATOM 2207 O O . GLU A 1 285 ? -1.296 1.963 -39.622 1.00 46.94 285 GLU A O 1
ATOM 2212 N N . LYS A 1 286 ? 0.175 0.529 -38.766 1.00 46.69 286 LYS A N 1
ATOM 2213 C CA . LYS A 1 286 ? -0.063 0.924 -37.355 1.00 46.69 286 LYS A CA 1
ATOM 2214 C C . LYS A 1 286 ? 0.937 1.954 -36.788 1.00 46.69 286 LYS A C 1
ATOM 2216 O O . LYS A 1 286 ? 1.402 1.818 -35.660 1.00 46.69 286 LYS A O 1
ATOM 2221 N N . HIS A 1 287 ? 1.250 3.028 -37.521 1.00 49.03 287 HIS A N 1
ATOM 2222 C CA . HIS A 1 287 ? 1.969 4.191 -36.959 1.00 49.03 287 HIS A CA 1
ATOM 2223 C C . HIS A 1 287 ? 0.982 5.237 -36.395 1.00 49.03 287 HIS A C 1
ATOM 2225 O O . HIS A 1 287 ? 0.332 5.963 -37.150 1.00 49.03 287 HIS A O 1
ATOM 2231 N N . PHE A 1 288 ? 0.892 5.368 -35.066 1.00 47.81 288 PHE A N 1
ATOM 2232 C CA . PHE A 1 288 ? 0.127 6.437 -34.406 1.00 47.81 288 PHE A CA 1
ATOM 2233 C C . PHE A 1 288 ? 0.741 7.821 -34.711 1.00 47.81 288 PHE A C 1
ATOM 2235 O O . PHE A 1 288 ? 1.908 8.072 -34.418 1.00 47.81 288 PHE A O 1
ATOM 2242 N N . ARG A 1 289 ? -0.033 8.740 -35.311 1.00 62.09 289 ARG A N 1
ATOM 2243 C CA . ARG A 1 289 ? 0.372 10.133 -35.605 1.00 62.09 289 ARG A CA 1
ATOM 2244 C C . ARG A 1 289 ? -0.287 11.097 -34.608 1.00 62.09 289 ARG A C 1
ATOM 2246 O O . ARG A 1 289 ? -1.514 11.149 -34.550 1.00 62.09 289 ARG A O 1
ATOM 2253 N N . TYR A 1 290 ? 0.490 11.898 -33.871 1.00 78.62 290 TYR A N 1
ATOM 2254 C CA . TYR A 1 290 ? -0.044 12.847 -32.877 1.00 78.62 290 TYR A CA 1
ATOM 2255 C C . TYR A 1 290 ? -0.605 14.134 -33.520 1.00 78.62 290 TYR A C 1
ATOM 2257 O O . TYR A 1 290 ? -0.077 14.640 -34.519 1.00 78.62 290 TYR A O 1
ATOM 2265 N N . THR A 1 291 ? -1.690 14.679 -32.951 1.00 87.38 291 THR A N 1
ATOM 2266 C CA . THR A 1 291 ? -2.421 15.848 -33.484 1.00 87.38 291 THR A CA 1
ATOM 2267 C C . THR A 1 291 ? -2.903 16.784 -32.372 1.00 87.38 291 THR A C 1
ATOM 2269 O O . THR A 1 291 ? -3.339 16.296 -31.336 1.00 87.38 291 THR A O 1
ATOM 2272 N N . ILE A 1 292 ? -2.926 18.100 -32.620 1.00 86.25 292 ILE A N 1
ATOM 2273 C CA . ILE A 1 292 ? -3.617 19.089 -31.768 1.00 86.25 292 ILE A CA 1
ATOM 2274 C C . ILE A 1 292 ? -4.985 19.378 -32.376 1.00 86.25 292 ILE A C 1
ATOM 2276 O O . ILE A 1 292 ? -5.109 19.581 -33.589 1.00 86.25 292 ILE A O 1
ATOM 2280 N N . GLN A 1 293 ? -6.020 19.397 -31.543 1.00 87.44 293 GLN A N 1
ATOM 2281 C CA . GLN A 1 293 ? -7.407 19.469 -31.983 1.00 87.44 293 GLN A CA 1
ATOM 2282 C C . GLN A 1 293 ? -8.219 20.392 -31.082 1.00 87.44 293 GLN A C 1
ATOM 2284 O O . GLN A 1 293 ? -7.917 20.551 -29.904 1.00 87.44 293 GLN A O 1
ATOM 2289 N N . LYS A 1 294 ? -9.266 20.976 -31.655 1.00 84.19 294 LYS A N 1
ATOM 2290 C CA . LYS A 1 294 ? -10.277 21.766 -30.965 1.00 84.19 294 LYS A CA 1
ATOM 2291 C C . LYS A 1 294 ? -11.600 21.016 -31.040 1.00 84.19 294 LYS A C 1
ATOM 2293 O O . LYS A 1 294 ? -11.970 20.520 -32.101 1.00 84.19 294 LYS A O 1
ATOM 2298 N N . ILE A 1 295 ? -12.317 20.954 -29.930 1.00 81.19 295 ILE A N 1
ATOM 2299 C CA . ILE A 1 295 ? -13.641 20.340 -29.836 1.00 81.19 295 ILE A CA 1
ATOM 2300 C C . ILE A 1 295 ? -14.612 21.340 -29.206 1.00 81.19 295 ILE A C 1
ATOM 2302 O O . ILE A 1 295 ? -14.184 22.230 -28.467 1.00 81.19 295 ILE A O 1
ATOM 2306 N N . SER A 1 296 ? -15.900 21.243 -29.536 1.00 73.31 296 SER A N 1
ATOM 2307 C CA . SER A 1 296 ? -16.935 21.977 -28.802 1.00 73.31 296 SER A CA 1
ATOM 2308 C C . SER A 1 296 ? -16.959 21.524 -27.341 1.00 73.31 296 SER A C 1
ATOM 2310 O O . SER A 1 296 ? -16.695 20.357 -27.056 1.00 73.31 296 SER A O 1
ATOM 2312 N N . TYR A 1 297 ? -17.349 22.414 -26.424 1.00 65.62 297 TYR A N 1
ATOM 2313 C CA . TYR A 1 297 ? -17.533 22.067 -25.008 1.00 65.62 297 TYR A CA 1
ATOM 2314 C C . TYR A 1 297 ? -18.580 20.955 -24.806 1.00 65.62 297 TYR A C 1
ATOM 2316 O O . TYR A 1 297 ? -18.498 20.189 -23.856 1.00 65.62 297 TYR A O 1
ATOM 2324 N N . SER A 1 298 ? -19.528 20.827 -25.737 1.00 64.81 298 SER A N 1
ATOM 2325 C CA . SER A 1 298 ? -20.526 19.755 -25.794 1.00 64.81 298 SER A CA 1
ATOM 2326 C C . SER A 1 298 ? -20.014 18.437 -26.399 1.00 64.81 298 SER A C 1
ATOM 2328 O O . SER A 1 298 ? -20.807 17.542 -26.670 1.00 64.81 298 SER A O 1
ATOM 2330 N N . GLY A 1 299 ? -18.711 18.306 -26.677 1.00 57.62 299 GLY A N 1
ATOM 2331 C CA . GLY A 1 299 ? -18.111 17.088 -27.241 1.00 57.62 299 GLY A CA 1
ATOM 2332 C C . GLY A 1 299 ? -18.340 16.873 -28.747 1.00 57.62 299 GLY A C 1
ATOM 2333 O O . GLY A 1 299 ? -17.832 15.908 -29.312 1.00 57.62 299 GLY A O 1
ATOM 2334 N N . GLY A 1 300 ? -19.063 17.769 -29.429 1.00 77.62 300 GLY A N 1
ATOM 2335 C CA . GLY A 1 300 ? -19.263 17.746 -30.887 1.00 77.62 300 GLY A CA 1
ATOM 2336 C C . GLY A 1 300 ? -18.250 18.584 -31.687 1.00 77.62 300 GLY A C 1
ATOM 2337 O O . GLY A 1 300 ? -17.409 19.286 -31.124 1.00 77.62 300 GLY A O 1
ATOM 2338 N N . ASN A 1 301 ? -18.357 18.559 -33.026 1.00 77.94 301 ASN A N 1
ATOM 2339 C CA . ASN A 1 301 ? -17.606 19.424 -33.961 1.00 77.94 301 ASN A CA 1
ATOM 2340 C C . ASN A 1 301 ? -16.078 19.424 -33.762 1.00 77.94 301 ASN A C 1
ATOM 2342 O O . ASN A 1 301 ? -15.438 20.471 -33.644 1.00 77.94 301 ASN A O 1
ATOM 2346 N N . ARG A 1 302 ? -15.481 18.230 -33.741 1.00 79.38 302 ARG A N 1
ATOM 2347 C CA . ARG A 1 302 ? -14.030 18.041 -33.634 1.00 79.38 302 ARG A CA 1
ATOM 2348 C C . ARG A 1 302 ? -13.317 18.582 -34.876 1.00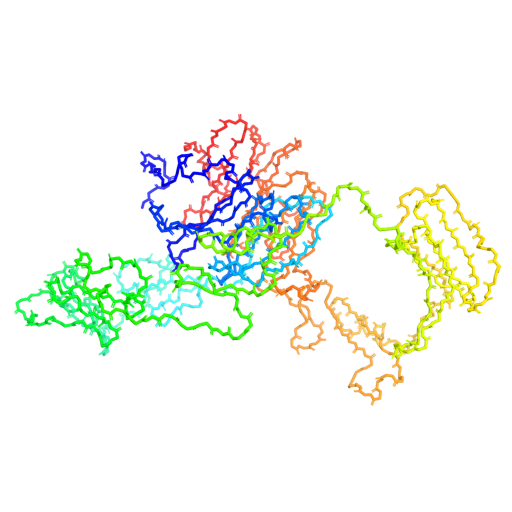 79.38 302 ARG A C 1
ATOM 2350 O O . ARG A 1 302 ? -13.526 18.103 -35.987 1.00 79.38 302 ARG A O 1
ATOM 2357 N N . GLN A 1 303 ? -12.436 19.552 -34.677 1.00 85.12 303 GLN A N 1
ATOM 2358 C CA . GLN A 1 303 ? -11.630 20.182 -35.717 1.00 85.12 303 GLN A CA 1
ATOM 2359 C C . GLN A 1 303 ? -10.149 19.987 -35.419 1.00 85.12 303 GLN A C 1
ATOM 2361 O O . GLN A 1 303 ? -9.685 20.165 -34.295 1.00 85.12 303 GLN A O 1
ATOM 2366 N N . ILE A 1 304 ? -9.380 19.622 -36.438 1.00 85.12 304 ILE A N 1
ATOM 2367 C CA . ILE A 1 304 ? -7.950 19.374 -36.279 1.00 85.12 304 ILE A CA 1
ATOM 2368 C C . ILE A 1 304 ? -7.205 20.672 -36.557 1.00 85.12 304 ILE A C 1
ATOM 2370 O O . ILE A 1 304 ? -7.312 21.235 -37.644 1.00 85.12 304 ILE A O 1
ATOM 2374 N N . ILE A 1 305 ? -6.452 21.135 -35.562 1.00 85.06 305 ILE A N 1
ATOM 2375 C CA . ILE A 1 305 ? -5.644 22.350 -35.652 1.00 85.06 305 ILE A CA 1
ATOM 2376 C C . ILE A 1 305 ? -4.289 22.016 -36.274 1.00 85.06 305 ILE A C 1
ATOM 2378 O O . ILE A 1 305 ? -3.850 22.716 -37.182 1.00 85.06 305 ILE A O 1
ATOM 2382 N N . ARG A 1 306 ? -3.642 20.916 -35.849 1.00 84.75 306 ARG A N 1
ATOM 2383 C CA . ARG A 1 306 ? -2.359 20.447 -36.410 1.00 84.75 306 ARG A CA 1
ATOM 2384 C C . ARG A 1 306 ? -2.213 18.930 -36.411 1.00 84.75 306 ARG A C 1
ATOM 2386 O O . ARG A 1 306 ? -2.769 18.245 -35.558 1.00 84.75 306 ARG A O 1
ATOM 2393 N N . ARG A 1 307 ? -1.425 18.419 -37.363 1.00 83.56 307 ARG A N 1
ATOM 2394 C CA . ARG A 1 307 ? -1.111 16.993 -37.559 1.00 83.56 307 ARG A CA 1
ATOM 2395 C C . ARG A 1 307 ? 0.397 16.760 -37.607 1.00 83.56 307 ARG A C 1
ATOM 2397 O O . ARG A 1 307 ? 1.143 17.703 -37.850 1.00 83.56 307 ARG A O 1
ATOM 2404 N N . ASN A 1 308 ? 0.799 15.496 -37.470 1.00 77.81 308 ASN A N 1
ATOM 2405 C CA . ASN A 1 308 ? 2.178 15.020 -37.631 1.00 77.81 308 ASN A CA 1
ATOM 2406 C C . ASN A 1 308 ? 3.154 15.653 -36.631 1.00 77.81 308 ASN A C 1
ATOM 2408 O O . ASN A 1 308 ? 4.269 16.028 -36.985 1.00 77.81 308 ASN A O 1
ATOM 2412 N N . LEU A 1 309 ? 2.714 15.796 -35.383 1.00 81.56 309 LEU A N 1
ATOM 2413 C CA . LEU A 1 309 ? 3.571 16.292 -34.314 1.00 81.56 309 LEU A CA 1
ATOM 2414 C C . LEU A 1 309 ? 4.460 15.142 -33.813 1.00 81.56 309 LEU A C 1
ATOM 2416 O O . LEU A 1 309 ? 3.922 14.060 -33.574 1.00 81.56 309 LEU A O 1
ATOM 2420 N N . PRO A 1 310 ? 5.783 15.333 -33.665 1.00 81.19 310 PRO A N 1
ATOM 2421 C CA . PRO A 1 310 ? 6.683 14.273 -33.214 1.00 81.19 310 PRO A CA 1
ATOM 2422 C C . PRO A 1 310 ? 6.388 13.777 -31.799 1.00 81.19 310 PRO A C 1
ATOM 2424 O O . PRO A 1 310 ? 6.280 12.568 -31.601 1.00 81.19 310 PRO A O 1
ATOM 2427 N N . ASN A 1 311 ? 6.285 14.687 -30.820 1.00 83.38 311 ASN A N 1
ATOM 2428 C CA . ASN A 1 311 ? 6.041 14.328 -29.422 1.00 83.38 311 ASN A CA 1
ATOM 2429 C C . ASN A 1 311 ? 5.526 15.514 -28.570 1.00 83.38 311 ASN A C 1
ATOM 2431 O O . ASN A 1 311 ? 6.267 16.029 -27.719 1.00 83.38 311 ASN A O 1
ATOM 2435 N N . PRO A 1 312 ? 4.286 15.989 -28.801 1.00 86.81 312 PRO A N 1
ATOM 2436 C CA . PRO A 1 312 ? 3.708 17.091 -28.035 1.00 86.81 312 PRO A CA 1
ATOM 2437 C C . PRO A 1 312 ? 3.333 16.632 -26.612 1.00 86.81 312 PRO A C 1
ATOM 2439 O O . PRO A 1 312 ? 2.624 15.641 -26.464 1.00 86.81 312 PRO A O 1
ATOM 2442 N N . MET A 1 313 ? 3.791 17.343 -25.575 1.00 82.94 313 MET A N 1
ATOM 244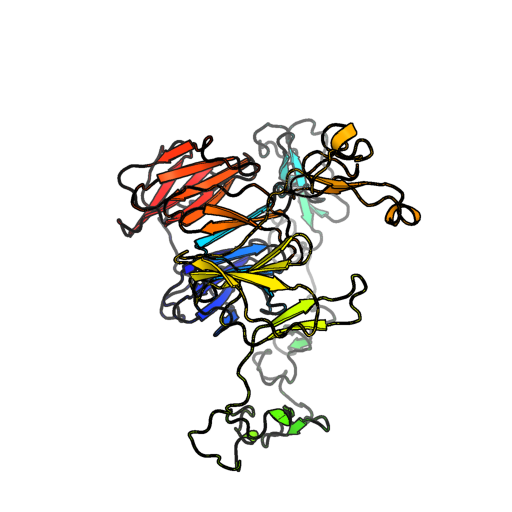3 C CA . MET A 1 313 ? 3.604 16.946 -24.160 1.00 82.94 313 MET A CA 1
ATOM 2444 C C . MET A 1 313 ? 2.727 17.904 -23.340 1.00 82.94 313 MET A C 1
ATOM 2446 O O . MET A 1 313 ? 2.027 17.460 -22.440 1.00 82.94 313 MET A O 1
ATOM 2450 N N . GLY A 1 314 ? 2.727 19.194 -23.678 1.00 84.69 314 GLY A N 1
ATOM 2451 C CA . GLY A 1 314 ? 1.992 20.242 -22.965 1.00 84.69 314 GLY A CA 1
ATOM 2452 C C . GLY A 1 314 ? 1.516 21.320 -23.927 1.00 84.69 314 GLY A C 1
ATOM 2453 O O . GLY A 1 314 ? 2.113 21.504 -24.995 1.00 84.69 314 GLY A O 1
ATOM 2454 N N . ILE A 1 315 ? 0.429 22.003 -23.573 1.00 90.56 315 ILE A N 1
ATOM 2455 C CA . ILE A 1 315 ? -0.279 22.942 -24.446 1.00 90.56 315 ILE A CA 1
ATOM 2456 C C . ILE A 1 315 ? -0.812 24.134 -23.647 1.00 90.56 315 ILE A C 1
ATOM 2458 O O . ILE A 1 315 ? -1.402 23.967 -22.587 1.00 90.56 315 ILE A O 1
ATOM 2462 N N . ALA A 1 316 ? -0.661 25.336 -24.196 1.00 88.31 316 ALA A N 1
ATOM 2463 C CA . ALA A 1 316 ? -1.244 26.558 -23.659 1.00 88.31 316 ALA A CA 1
ATOM 2464 C C . ALA A 1 316 ? -1.883 27.377 -24.782 1.00 88.31 316 ALA A C 1
ATOM 2466 O O . ALA A 1 316 ? -1.496 27.284 -25.949 1.00 88.31 316 ALA A O 1
ATOM 2467 N N . ILE A 1 317 ? -2.876 28.192 -24.441 1.00 86.12 317 ILE A N 1
ATOM 2468 C CA . ILE A 1 317 ? -3.560 29.069 -25.391 1.00 86.12 317 ILE A CA 1
ATOM 2469 C C . ILE A 1 317 ? -3.445 30.490 -24.865 1.00 86.12 317 ILE A C 1
ATOM 2471 O O . ILE A 1 317 ? -3.737 30.747 -23.702 1.00 86.12 317 ILE A O 1
ATOM 2475 N N . HIS A 1 318 ? -3.060 31.414 -25.736 1.00 83.44 318 HIS A N 1
ATOM 2476 C CA . HIS A 1 318 ? -3.084 32.834 -25.429 1.00 83.44 318 HIS A CA 1
ATOM 2477 C C . HIS A 1 318 ? -3.571 33.591 -26.661 1.00 83.44 318 HIS A C 1
ATOM 2479 O O . HIS A 1 318 ? -3.038 33.436 -27.762 1.00 83.44 318 HIS A O 1
ATOM 2485 N N . LEU A 1 319 ? -4.639 34.371 -26.482 1.00 82.69 319 LEU A N 1
ATOM 2486 C CA . LEU A 1 319 ? -5.292 35.125 -27.552 1.00 82.69 319 LEU A CA 1
ATOM 2487 C C . LEU A 1 319 ? -5.619 34.236 -28.771 1.00 82.69 319 LEU A C 1
ATOM 2489 O O . LEU A 1 319 ? -6.428 33.312 -28.663 1.00 82.69 319 LEU A O 1
ATOM 2493 N N . GLY A 1 320 ? -5.047 34.525 -29.942 1.00 83.06 320 GLY A N 1
ATOM 2494 C CA . GLY A 1 320 ? -5.265 33.811 -31.207 1.00 83.06 320 GLY A CA 1
ATOM 2495 C C . GLY A 1 320 ? -4.307 32.645 -31.473 1.00 83.06 320 GLY A C 1
ATOM 2496 O O . GLY A 1 320 ? -4.427 31.989 -32.512 1.00 83.06 320 GLY A O 1
ATOM 2497 N N . GLU A 1 321 ? -3.370 32.377 -30.567 1.00 89.00 321 GLU A N 1
ATOM 2498 C CA . GLU A 1 321 ? -2.279 31.427 -30.770 1.00 89.00 321 GLU A CA 1
ATOM 2499 C C . GLU A 1 321 ? -2.402 30.223 -29.825 1.00 89.00 321 GLU A C 1
ATOM 2501 O O . GLU A 1 321 ? -2.896 30.316 -28.698 1.00 89.00 321 GLU A O 1
ATOM 2506 N N . VAL A 1 322 ? -1.963 29.068 -30.316 1.00 90.25 322 VAL A N 1
ATOM 2507 C CA . VAL A 1 322 ? -1.755 27.850 -29.540 1.00 90.25 322 VAL A CA 1
ATOM 2508 C C . VAL A 1 322 ? -0.258 27.613 -29.408 1.00 90.25 322 VAL A C 1
ATOM 2510 O O . VAL A 1 322 ? 0.474 27.662 -30.398 1.00 90.25 322 VAL A O 1
ATOM 2513 N N . TYR A 1 323 ? 0.180 27.343 -28.187 1.00 92.44 323 TYR A N 1
ATOM 2514 C CA . TYR A 1 323 ? 1.556 27.047 -27.823 1.00 92.44 323 TYR A CA 1
ATOM 2515 C C . TYR A 1 323 ? 1.643 25.595 -27.387 1.00 92.44 323 TYR A C 1
ATOM 2517 O O . TYR A 1 323 ? 0.761 25.116 -26.678 1.00 92.44 323 TYR A O 1
ATOM 2525 N N . TRP A 1 324 ? 2.695 24.888 -27.777 1.00 92.06 324 TRP A N 1
ATOM 2526 C CA . TRP A 1 324 ? 2.942 23.539 -27.281 1.00 92.06 324 TRP A CA 1
ATOM 2527 C C . TRP A 1 324 ? 4.427 23.272 -27.105 1.00 92.06 324 TRP A C 1
ATOM 2529 O O . TRP A 1 324 ? 5.275 23.867 -27.773 1.00 92.06 324 TRP A O 1
ATOM 2539 N N . VAL A 1 325 ? 4.737 22.343 -26.210 1.00 91.69 325 VAL A N 1
ATOM 2540 C CA . VAL A 1 325 ? 6.091 21.826 -26.009 1.00 91.69 325 VAL A CA 1
ATOM 2541 C C . VAL A 1 325 ? 6.246 20.490 -26.712 1.00 91.69 325 VAL A C 1
ATOM 2543 O O . VAL A 1 325 ? 5.458 19.570 -26.490 1.00 91.69 325 VAL A O 1
ATOM 2546 N N . ASP A 1 326 ? 7.277 20.380 -27.548 1.00 89.31 326 ASP A N 1
ATOM 2547 C CA . ASP A 1 326 ? 7.680 19.115 -28.154 1.00 89.31 326 ASP A CA 1
ATOM 2548 C C . ASP A 1 326 ? 8.966 18.616 -27.494 1.00 89.31 326 ASP A C 1
ATOM 2550 O O . ASP A 1 326 ? 10.009 19.282 -27.518 1.00 89.31 326 ASP A O 1
ATOM 2554 N N . ARG A 1 327 ? 8.881 17.434 -26.880 1.00 82.81 327 ARG A N 1
ATOM 2555 C CA . ARG A 1 327 ? 9.988 16.855 -26.113 1.00 82.81 327 ARG A CA 1
ATOM 2556 C C . ARG A 1 327 ? 11.130 16.391 -27.008 1.00 82.81 327 ARG A C 1
ATOM 2558 O O . ARG A 1 327 ? 12.287 16.553 -26.627 1.00 82.81 327 ARG A O 1
ATOM 2565 N N . ASN A 1 328 ? 10.822 15.832 -28.177 1.00 83.69 328 ASN A N 1
ATOM 2566 C CA . ASN A 1 328 ? 11.836 15.308 -29.092 1.00 83.69 328 ASN A CA 1
ATOM 2567 C C . ASN A 1 328 ? 12.586 16.454 -29.776 1.00 83.69 328 ASN A C 1
ATOM 2569 O O . ASN A 1 328 ? 13.787 16.360 -30.009 1.00 83.69 328 ASN A O 1
ATOM 2573 N N . LEU A 1 329 ? 11.888 17.559 -30.047 1.00 86.19 329 LEU A N 1
ATOM 2574 C CA . LEU A 1 329 ? 12.472 18.762 -30.635 1.00 86.19 329 LEU A CA 1
ATOM 2575 C C . LEU A 1 329 ? 13.036 19.744 -29.594 1.00 86.19 329 LEU A C 1
ATOM 2577 O O . LEU A 1 329 ? 13.576 20.781 -29.983 1.00 86.19 329 LEU A O 1
ATOM 2581 N N . MET A 1 330 ? 12.918 19.446 -28.292 1.00 87.81 330 MET A N 1
ATOM 2582 C CA . MET A 1 330 ? 13.422 20.267 -27.175 1.00 87.81 330 MET A CA 1
ATOM 2583 C C . MET A 1 330 ? 13.036 21.750 -27.294 1.00 87.81 330 MET A C 1
ATOM 2585 O O . MET A 1 330 ? 13.852 22.645 -27.047 1.00 87.81 330 MET A O 1
ATOM 2589 N N . SER A 1 331 ? 11.817 22.015 -27.769 1.00 90.38 331 SER A N 1
ATOM 2590 C CA . SER A 1 331 ? 11.397 23.357 -28.171 1.00 90.38 331 SER A CA 1
ATOM 2591 C C . SER A 1 331 ? 9.929 23.629 -27.853 1.00 90.38 331 SER A C 1
ATOM 2593 O O . SER A 1 331 ? 9.079 22.741 -27.940 1.00 90.38 331 SER A O 1
ATOM 2595 N N . VAL A 1 332 ? 9.644 24.889 -27.531 1.00 91.25 332 VAL A N 1
ATOM 2596 C CA . VAL A 1 332 ? 8.296 25.459 -27.481 1.00 91.25 332 VAL A CA 1
ATOM 2597 C C . VAL A 1 332 ? 7.967 26.005 -28.862 1.00 91.25 332 VAL A C 1
ATOM 2599 O O . VAL A 1 332 ? 8.724 26.808 -29.417 1.00 91.25 332 VAL A O 1
ATOM 2602 N N . PHE A 1 333 ? 6.827 25.600 -29.397 1.00 92.38 333 PHE A N 1
ATOM 2603 C CA . PHE A 1 333 ? 6.293 26.087 -30.657 1.00 92.38 333 PHE A CA 1
ATOM 2604 C C . PHE A 1 333 ? 5.035 26.906 -30.423 1.00 92.38 333 PHE A C 1
ATOM 2606 O O . PHE A 1 333 ? 4.308 26.664 -29.460 1.00 92.38 333 PHE A O 1
ATOM 2613 N N . LYS A 1 334 ? 4.755 27.832 -31.338 1.00 91.81 334 LYS A N 1
ATOM 2614 C CA . LYS A 1 334 ? 3.460 28.496 -31.441 1.00 91.81 334 LYS A CA 1
ATOM 2615 C C . LYS A 1 334 ? 2.925 28.464 -32.864 1.00 91.81 334 LYS A C 1
ATOM 2617 O O . LYS A 1 334 ? 3.683 28.463 -33.836 1.00 91.81 334 LYS A O 1
ATOM 2622 N N . ALA A 1 335 ? 1.607 28.429 -32.989 1.00 90.25 335 ALA A N 1
ATOM 2623 C CA . ALA A 1 335 ? 0.906 28.552 -34.260 1.00 90.25 335 ALA A CA 1
ATOM 2624 C C . ALA A 1 335 ? -0.492 29.140 -34.046 1.00 90.25 335 ALA A C 1
ATOM 2626 O O . ALA A 1 335 ? -0.976 29.237 -32.923 1.00 90.25 335 ALA A O 1
ATOM 2627 N N . SER A 1 336 ? -1.178 29.500 -35.132 1.00 89.06 336 SER A N 1
ATOM 2628 C CA . SER A 1 336 ? -2.576 29.931 -35.051 1.00 89.06 336 SER A CA 1
ATOM 2629 C C . SER A 1 336 ? -3.476 28.817 -34.505 1.00 89.06 336 SER A C 1
ATOM 2631 O O . SER A 1 336 ? -3.353 27.656 -34.904 1.00 89.06 336 SER A O 1
ATOM 2633 N N . LYS A 1 337 ? -4.430 29.189 -33.642 1.00 85.81 337 LYS A N 1
ATOM 2634 C CA . LYS A 1 337 ? -5.464 28.280 -33.123 1.00 85.81 337 LYS A CA 1
ATOM 2635 C C . LYS A 1 337 ? -6.615 28.019 -34.106 1.00 85.81 337 LYS A C 1
ATOM 2637 O O . LYS A 1 337 ? -7.532 27.269 -33.777 1.00 85.81 337 LYS A O 1
ATOM 2642 N N . LEU A 1 338 ? -6.626 28.681 -35.268 1.00 83.94 338 LEU A N 1
ATOM 2643 C CA . LEU A 1 338 ? -7.692 28.549 -36.262 1.00 83.94 338 LEU A CA 1
ATOM 2644 C C . LEU A 1 338 ? -7.472 27.307 -37.149 1.00 83.94 338 LEU A C 1
ATOM 2646 O O . LEU A 1 338 ? -6.359 27.098 -37.644 1.00 83.94 338 LEU A O 1
ATOM 2650 N N . PRO A 1 339 ? -8.515 26.484 -37.375 1.00 74.69 339 PRO A N 1
ATOM 2651 C CA . PRO A 1 339 ? -8.421 25.309 -38.238 1.00 74.69 339 PRO A CA 1
ATOM 2652 C C . PRO A 1 339 ? -8.136 25.725 -39.688 1.00 74.69 339 PRO A C 1
ATOM 2654 O O . PRO A 1 339 ? -8.656 26.728 -40.168 1.00 74.69 339 PRO A O 1
ATOM 2657 N N . GLY A 1 340 ? -7.306 24.952 -40.394 1.00 68.62 340 GLY A N 1
ATOM 2658 C CA . GLY A 1 340 ? -6.959 25.216 -41.799 1.00 68.62 340 GLY A CA 1
ATOM 2659 C C . GLY A 1 340 ? -5.809 26.206 -42.014 1.00 68.62 340 GLY A C 1
ATOM 2660 O O . GLY A 1 340 ? -5.406 26.430 -43.152 1.00 68.62 340 GLY A O 1
ATOM 2661 N N . SER A 1 341 ? -5.227 26.757 -40.945 1.00 74.25 341 SER A N 1
ATOM 2662 C CA . SER A 1 341 ? -3.994 27.539 -41.044 1.00 74.25 341 SER A CA 1
ATOM 2663 C C . SER A 1 341 ? -2.822 26.643 -41.474 1.00 74.25 341 SER A C 1
ATOM 2665 O O . SER A 1 341 ? -2.436 25.718 -40.758 1.00 74.25 341 SER A O 1
ATOM 2667 N N . THR A 1 342 ? -2.245 26.914 -42.647 1.00 68.25 342 THR A N 1
ATOM 2668 C CA . THR A 1 342 ? -1.101 26.171 -43.210 1.00 68.25 342 THR A CA 1
ATOM 2669 C C . THR A 1 342 ? 0.253 26.758 -42.817 1.00 68.25 342 THR A C 1
ATOM 2671 O O . THR A 1 342 ? 1.288 26.226 -43.214 1.00 68.25 342 THR A O 1
ATOM 2674 N N . THR A 1 343 ? 0.278 27.831 -42.021 1.00 78.62 343 THR A N 1
ATOM 2675 C CA . THR A 1 343 ? 1.525 28.496 -41.619 1.00 78.62 343 THR A CA 1
ATOM 2676 C C . THR A 1 343 ? 2.431 27.536 -40.858 1.00 78.62 343 THR A C 1
ATOM 2678 O O . THR A 1 343 ? 1.948 26.699 -40.096 1.00 78.62 343 THR A O 1
ATOM 2681 N N . MET A 1 344 ? 3.743 27.604 -41.061 1.00 80.88 344 MET A N 1
ATOM 2682 C CA . MET A 1 344 ? 4.654 26.731 -40.320 1.00 80.88 344 MET A CA 1
ATOM 2683 C C . MET A 1 344 ? 4.700 27.151 -38.838 1.00 80.88 344 MET A C 1
ATOM 2685 O O . MET A 1 344 ? 4.656 28.351 -38.564 1.00 80.88 344 MET A O 1
ATOM 2689 N N . PRO A 1 345 ? 4.773 26.204 -37.881 1.00 85.31 345 PRO A N 1
ATOM 2690 C CA . PRO A 1 345 ? 4.957 26.528 -36.471 1.00 85.31 345 PRO A CA 1
ATOM 2691 C C . PRO A 1 345 ? 6.208 27.370 -36.228 1.00 85.31 345 PRO A C 1
ATOM 2693 O O . PRO A 1 345 ? 7.301 27.014 -36.674 1.00 85.31 345 PRO A O 1
ATOM 2696 N N . GLU A 1 346 ? 6.057 28.452 -35.476 1.00 90.19 346 GLU A N 1
ATOM 2697 C CA . GLU A 1 346 ? 7.174 29.286 -35.055 1.00 90.19 346 GLU A CA 1
ATOM 2698 C C . GLU A 1 346 ? 7.815 28.685 -33.802 1.00 90.19 346 GLU A C 1
ATOM 2700 O O . GLU A 1 346 ? 7.122 28.290 -32.863 1.00 90.19 346 GLU A O 1
ATOM 2705 N N . LYS A 1 347 ? 9.147 28.609 -33.779 1.00 90.31 347 LYS A N 1
ATOM 2706 C CA . LYS A 1 347 ? 9.904 28.195 -32.594 1.00 90.31 347 LYS A CA 1
ATOM 2707 C C . LYS A 1 347 ? 10.027 29.388 -31.654 1.00 90.31 347 LYS A C 1
ATOM 2709 O O . LYS A 1 347 ? 10.797 30.299 -31.926 1.00 90.31 347 LYS A O 1
ATOM 2714 N N . VAL A 1 348 ? 9.303 29.354 -30.541 1.00 90.25 348 VAL A N 1
ATOM 2715 C CA . VAL A 1 348 ? 9.342 30.411 -29.520 1.00 90.25 348 VAL A CA 1
ATOM 2716 C C . VAL A 1 348 ? 10.630 30.322 -28.710 1.00 90.25 348 VAL A C 1
ATOM 2718 O O . VAL A 1 348 ? 11.268 31.331 -28.422 1.00 90.25 348 VAL A O 1
ATOM 2721 N N . ARG A 1 349 ? 11.028 29.103 -28.330 1.00 87.06 349 ARG A N 1
ATOM 2722 C CA . ARG A 1 349 ? 12.257 28.859 -27.570 1.00 87.06 349 ARG A CA 1
ATOM 2723 C C . ARG A 1 349 ? 12.749 27.436 -27.788 1.00 87.06 349 ARG A C 1
ATOM 2725 O O . ARG A 1 349 ? 11.949 26.507 -27.769 1.00 87.06 349 ARG A O 1
ATOM 2732 N N . THR A 1 350 ? 14.052 27.269 -27.977 1.00 90.38 350 THR A N 1
ATOM 2733 C CA . THR A 1 350 ? 14.702 25.973 -28.233 1.00 90.38 350 THR A CA 1
ATOM 2734 C C . THR A 1 350 ? 15.720 25.628 -27.145 1.00 90.38 350 THR A C 1
ATOM 2736 O O . THR A 1 350 ? 15.990 26.445 -26.266 1.00 90.38 350 THR A O 1
ATOM 2739 N N . ASN A 1 351 ? 16.316 24.432 -27.225 1.00 85.44 351 ASN A N 1
ATOM 2740 C CA . ASN A 1 351 ? 17.316 23.910 -26.278 1.00 85.44 351 ASN A CA 1
ATOM 2741 C C . ASN A 1 351 ? 16.793 23.758 -24.845 1.00 85.44 351 ASN A C 1
ATOM 2743 O O . ASN A 1 351 ? 17.527 23.910 -23.871 1.00 85.44 351 ASN A O 1
ATOM 2747 N N . LEU A 1 352 ? 15.512 23.433 -24.719 1.00 81.94 352 LEU A N 1
ATOM 2748 C CA . LEU A 1 352 ? 14.868 23.176 -23.443 1.00 81.94 352 LEU A CA 1
ATOM 2749 C C . LEU A 1 352 ? 14.763 21.662 -23.253 1.00 81.94 352 LEU A C 1
ATOM 2751 O O . LEU A 1 352 ? 13.914 20.992 -23.845 1.00 81.94 352 LEU A O 1
ATOM 2755 N N . GLN A 1 353 ? 15.673 21.102 -22.459 1.00 83.38 353 GLN A N 1
ATOM 2756 C CA . GLN A 1 353 ? 15.682 19.669 -22.182 1.00 83.38 353 GLN A CA 1
ATOM 2757 C C . GLN A 1 353 ? 14.572 19.282 -21.201 1.00 83.38 353 GLN A C 1
ATOM 2759 O O . GLN A 1 353 ? 14.215 20.048 -20.311 1.00 83.38 353 GLN A O 1
ATOM 2764 N N . LYS A 1 354 ? 14.058 18.054 -21.344 1.00 78.56 354 LYS A N 1
ATOM 2765 C CA . LYS A 1 354 ? 13.065 17.448 -20.435 1.00 78.56 354 LYS A CA 1
ATOM 2766 C C . LYS A 1 354 ? 11.769 18.260 -20.256 1.00 78.56 354 LYS A C 1
ATOM 2768 O O . LYS A 1 354 ? 11.120 18.129 -19.223 1.00 78.56 354 LYS A O 1
ATOM 2773 N N . LEU A 1 355 ? 11.361 19.040 -21.258 1.00 74.38 355 LEU A N 1
ATOM 2774 C CA . LEU A 1 355 ? 10.070 19.731 -21.246 1.00 74.38 355 LEU A CA 1
ATOM 2775 C C . LEU A 1 355 ? 8.907 18.748 -21.043 1.00 74.38 355 LEU A C 1
ATOM 2777 O O . LEU A 1 355 ? 8.855 17.695 -21.687 1.00 74.38 355 LEU A O 1
ATOM 2781 N N . ARG A 1 356 ? 7.990 19.108 -20.141 1.00 79.69 356 ARG A N 1
ATOM 2782 C CA . ARG A 1 356 ? 6.799 18.320 -19.792 1.00 79.69 356 ARG A CA 1
ATOM 2783 C C . ARG A 1 356 ? 5.516 19.105 -20.002 1.00 79.69 356 ARG A C 1
ATOM 2785 O O . ARG A 1 356 ? 4.598 18.566 -20.598 1.00 79.69 356 ARG A O 1
ATOM 2792 N N . ASP A 1 357 ? 5.492 20.360 -19.565 1.00 79.50 357 ASP A N 1
ATOM 2793 C CA . ASP A 1 357 ? 4.300 21.197 -19.630 1.00 79.50 357 ASP A CA 1
ATOM 2794 C C . ASP A 1 357 ? 4.647 22.672 -19.887 1.00 79.50 357 ASP A C 1
ATOM 2796 O O . ASP A 1 357 ? 5.813 23.071 -19.784 1.00 79.50 357 ASP A O 1
ATOM 2800 N N . ILE A 1 358 ? 3.646 23.470 -20.256 1.00 85.25 358 ILE A N 1
ATOM 2801 C CA . ILE A 1 358 ? 3.743 24.918 -20.439 1.00 85.25 358 ILE A CA 1
ATOM 2802 C C . ILE A 1 358 ? 2.450 25.596 -19.977 1.00 85.25 358 ILE A C 1
ATOM 2804 O O . ILE A 1 358 ? 1.361 25.229 -20.401 1.00 85.25 358 ILE A O 1
ATOM 2808 N N . ALA A 1 359 ? 2.586 26.643 -19.165 1.00 84.50 359 ALA A N 1
ATOM 2809 C CA . ALA A 1 359 ? 1.496 27.530 -18.776 1.00 84.50 359 ALA A CA 1
ATOM 2810 C C . ALA A 1 359 ? 1.878 28.978 -19.099 1.00 84.50 359 ALA A C 1
ATOM 2812 O O . ALA A 1 359 ? 3.047 29.357 -19.004 1.00 84.50 359 ALA A O 1
ATOM 2813 N N . ILE A 1 360 ? 0.897 29.786 -19.500 1.00 79.00 360 ILE A N 1
ATOM 2814 C CA . ILE A 1 360 ? 1.090 31.209 -19.793 1.00 79.00 360 ILE A CA 1
ATOM 2815 C C . ILE A 1 360 ? 0.474 32.007 -18.649 1.00 79.00 360 ILE A C 1
ATOM 2817 O O . ILE A 1 360 ? -0.714 31.872 -18.371 1.00 79.00 360 ILE A O 1
ATOM 2821 N N . PHE A 1 361 ? 1.289 32.837 -18.001 1.00 74.19 361 PHE A N 1
ATOM 2822 C CA . PHE A 1 361 ? 0.827 33.808 -17.017 1.00 74.19 361 PHE A CA 1
ATOM 2823 C C . PHE A 1 361 ? 0.595 35.153 -17.708 1.00 74.19 361 PHE A C 1
ATOM 2825 O O . PHE A 1 361 ? 1.518 35.720 -18.290 1.00 74.19 361 PHE A O 1
ATOM 2832 N N . ASP A 1 362 ? -0.633 35.659 -17.636 1.00 69.38 362 ASP A N 1
ATOM 2833 C CA . ASP A 1 362 ? -0.998 37.003 -18.075 1.00 69.38 362 ASP A CA 1
ATOM 2834 C C . ASP A 1 362 ? -1.880 37.637 -16.999 1.00 69.38 362 ASP A C 1
ATOM 2836 O O . ASP A 1 362 ? -3.004 37.192 -16.758 1.00 69.38 362 ASP A O 1
ATOM 2840 N N . ILE A 1 363 ? -1.356 38.688 -16.369 1.00 60.69 363 ILE A N 1
ATOM 2841 C CA . ILE A 1 363 ? -2.015 39.439 -15.294 1.00 60.69 363 ILE A CA 1
ATOM 2842 C C . ILE A 1 363 ? -3.368 40.033 -15.726 1.00 60.69 363 ILE A C 1
ATOM 2844 O O . ILE A 1 363 ? -4.232 40.280 -14.893 1.00 60.69 363 ILE A O 1
ATOM 2848 N N . SER A 1 364 ? -3.576 40.210 -17.031 1.00 60.88 364 SER A N 1
ATOM 2849 C CA . SER A 1 364 ? -4.807 40.726 -17.638 1.00 60.88 364 SER A CA 1
ATOM 2850 C C . SER A 1 364 ? -5.876 39.643 -17.848 1.00 60.88 364 SER A C 1
ATOM 2852 O O . SER A 1 364 ? -7.051 39.969 -17.986 1.00 60.88 364 SER A O 1
ATOM 2854 N N . ASN A 1 365 ? -5.486 38.361 -17.888 1.00 54.56 365 ASN A N 1
ATOM 2855 C CA . ASN A 1 365 ? -6.383 37.212 -18.092 1.00 54.56 365 ASN A CA 1
ATOM 2856 C C . ASN A 1 365 ? -6.914 36.608 -16.778 1.00 54.56 365 ASN A C 1
ATOM 2858 O O . ASN A 1 365 ? -7.802 35.759 -16.819 1.00 54.56 365 ASN A O 1
ATOM 2862 N N . GLN A 1 366 ? -6.408 37.047 -15.622 1.00 52.81 366 GLN A N 1
ATOM 2863 C CA . GLN A 1 366 ? -6.965 36.733 -14.301 1.00 52.81 366 GLN A CA 1
ATOM 2864 C C . GLN A 1 366 ? -7.423 38.017 -13.588 1.00 52.81 366 GLN A C 1
ATOM 2866 O O . GLN A 1 366 ? -6.838 38.393 -12.571 1.00 52.81 366 GLN A O 1
ATOM 2871 N N . PRO A 1 367 ? -8.438 38.737 -14.104 1.00 54.94 367 PRO A N 1
ATOM 2872 C CA . PRO A 1 367 ? -9.013 39.847 -13.360 1.00 54.94 367 PRO A CA 1
ATOM 2873 C C . PRO A 1 367 ? -9.589 39.331 -12.035 1.00 54.94 367 PRO A C 1
ATOM 2875 O O . PRO A 1 367 ? -10.223 38.273 -11.991 1.00 54.94 367 PRO A O 1
ATOM 2878 N N . ALA A 1 368 ? -9.367 40.077 -10.951 1.00 54.91 368 ALA A N 1
ATOM 2879 C CA . ALA A 1 368 ? -10.055 39.836 -9.691 1.00 54.91 368 ALA A CA 1
ATOM 2880 C C . ALA A 1 368 ? -11.549 40.110 -9.908 1.00 54.91 368 ALA A C 1
ATOM 2882 O O . ALA A 1 368 ? -11.979 41.259 -9.974 1.00 54.91 368 ALA A O 1
ATOM 2883 N N . ASP A 1 369 ? -12.327 39.051 -10.097 1.00 63.00 369 ASP A N 1
ATOM 2884 C CA . ASP A 1 369 ? -13.776 39.153 -10.182 1.00 63.00 369 ASP A CA 1
ATOM 2885 C C . ASP A 1 369 ? -14.335 39.299 -8.761 1.00 63.00 369 ASP A C 1
ATOM 2887 O O . ASP A 1 369 ? -14.302 38.353 -7.973 1.00 63.00 369 ASP A O 1
ATOM 2891 N N . GLU A 1 370 ? -14.838 40.488 -8.416 1.00 64.31 370 GLU A N 1
ATOM 2892 C CA . GLU A 1 370 ? -15.494 40.742 -7.124 1.00 64.31 370 GLU A CA 1
ATOM 2893 C C . GLU A 1 370 ? -16.743 39.866 -6.916 1.00 64.31 370 GLU A C 1
ATOM 2895 O O . GLU A 1 370 ? -17.164 39.637 -5.779 1.00 64.31 370 GLU A O 1
ATOM 2900 N N . ASN A 1 371 ? -17.314 39.323 -7.998 1.00 68.62 371 ASN A N 1
ATOM 2901 C CA . ASN A 1 371 ? -18.414 38.368 -7.938 1.00 68.62 371 ASN A CA 1
ATOM 2902 C C . ASN A 1 371 ? -17.946 36.923 -7.765 1.00 68.62 371 ASN A C 1
ATOM 2904 O O . ASN A 1 371 ? -18.800 36.043 -7.681 1.00 68.62 371 ASN A O 1
ATOM 2908 N N . ASN A 1 372 ? -16.636 36.655 -7.684 1.00 72.75 372 ASN A N 1
ATOM 2909 C CA . ASN A 1 372 ? -16.118 35.313 -7.458 1.00 72.75 372 ASN A CA 1
ATOM 2910 C C . ASN A 1 372 ? -16.454 34.851 -6.022 1.00 72.75 372 ASN A C 1
ATOM 2912 O O . ASN A 1 372 ? -15.829 35.314 -5.057 1.00 72.75 372 ASN A O 1
ATOM 2916 N N . PRO A 1 373 ? -17.398 33.906 -5.844 1.00 74.50 373 PRO A N 1
ATOM 2917 C CA . PRO A 1 373 ? -17.779 33.388 -4.531 1.00 74.50 373 PRO A CA 1
ATOM 2918 C C . PRO A 1 373 ? -16.606 32.782 -3.746 1.00 74.50 373 PRO A C 1
ATOM 2920 O O . PRO A 1 373 ? -16.601 32.862 -2.517 1.00 74.50 373 PRO A O 1
ATOM 2923 N N . CYS A 1 374 ? -15.591 32.238 -4.425 1.00 77.50 374 CYS A N 1
ATOM 2924 C CA . CYS A 1 374 ? -14.406 31.674 -3.781 1.00 77.50 374 CYS A CA 1
ATOM 2925 C C . CYS A 1 374 ? -13.466 32.747 -3.215 1.00 77.50 374 CYS A C 1
ATOM 2927 O O . CYS A 1 374 ? -12.806 32.513 -2.206 1.00 77.50 374 CYS A O 1
ATOM 2929 N N . ALA A 1 375 ? -13.427 33.943 -3.804 1.00 74.69 375 ALA A N 1
ATOM 2930 C CA . ALA A 1 375 ? -12.602 35.040 -3.300 1.00 74.69 375 ALA A CA 1
ATOM 2931 C C . ALA A 1 375 ? -13.269 35.772 -2.121 1.00 74.69 375 ALA A C 1
ATOM 2933 O O . ALA A 1 375 ? -12.597 36.167 -1.170 1.00 74.69 375 ALA A O 1
ATOM 2934 N N . ARG A 1 376 ? -14.602 35.919 -2.149 1.00 69.88 376 ARG A N 1
ATOM 2935 C CA . ARG A 1 376 ? -15.343 36.808 -1.236 1.00 69.88 376 ARG A CA 1
ATOM 2936 C C . ARG A 1 376 ? -15.409 36.342 0.224 1.00 69.88 376 ARG A C 1
ATOM 2938 O O . ARG A 1 376 ? -15.557 37.172 1.114 1.00 69.88 376 ARG A O 1
ATOM 2945 N N . LEU A 1 377 ? -15.337 35.034 0.476 1.00 64.88 377 LEU A N 1
ATOM 2946 C CA . LEU A 1 377 ? -15.511 34.434 1.811 1.00 64.88 377 LEU A CA 1
ATOM 2947 C C . LEU A 1 377 ? -14.254 33.708 2.326 1.00 64.88 377 LEU A C 1
ATOM 2949 O O . LEU A 1 377 ? -14.378 32.832 3.173 1.00 64.88 377 LEU A O 1
ATOM 2953 N N . GLY A 1 378 ? -13.061 34.029 1.806 1.00 68.25 378 GLY A N 1
ATOM 2954 C CA . GLY A 1 378 ? -11.826 33.316 2.160 1.00 68.25 378 GLY A CA 1
ATOM 2955 C C . GLY A 1 378 ? -11.872 31.856 1.700 1.00 68.25 378 GLY A C 1
ATOM 2956 O O . GLY A 1 378 ? -12.112 30.962 2.500 1.00 68.25 378 GLY A O 1
ATOM 2957 N N . ASN A 1 379 ? -11.690 31.625 0.394 1.00 77.56 379 ASN A N 1
ATOM 2958 C CA . ASN A 1 379 ? -11.881 30.327 -0.273 1.00 77.56 379 ASN A CA 1
ATOM 2959 C C . ASN A 1 379 ? -13.345 29.841 -0.304 1.00 77.56 379 ASN A C 1
ATOM 2961 O O . ASN A 1 379 ? -13.615 28.648 -0.252 1.00 77.56 379 ASN A O 1
ATOM 2965 N N . GLY A 1 380 ? -14.326 30.751 -0.339 1.00 76.50 380 GLY A N 1
ATOM 2966 C CA . GLY A 1 380 ? -15.754 30.388 -0.387 1.00 76.50 380 GLY A CA 1
ATOM 2967 C C . GLY A 1 380 ? -16.287 29.698 0.879 1.00 76.50 380 GLY A C 1
ATOM 2968 O O . GLY A 1 380 ? -17.415 29.204 0.882 1.00 76.50 380 GLY A O 1
ATOM 2969 N N . GLY A 1 381 ? -15.495 29.658 1.957 1.00 80.25 381 GLY A N 1
ATOM 2970 C CA . GLY A 1 381 ? -15.758 28.830 3.135 1.00 80.25 381 GLY A CA 1
ATOM 2971 C C . GLY A 1 381 ? -15.434 27.344 2.938 1.00 80.25 381 GLY A C 1
ATOM 2972 O O . GLY A 1 381 ? -15.885 26.535 3.744 1.00 80.25 381 GLY A O 1
ATOM 2973 N N . CYS A 1 382 ? -14.707 26.988 1.875 1.00 84.06 382 CYS A N 1
ATOM 2974 C CA . CYS A 1 382 ? -14.168 25.651 1.649 1.00 84.06 382 CYS A CA 1
ATOM 2975 C C . CYS A 1 382 ? -12.858 25.467 2.417 1.00 84.06 382 CYS A C 1
ATOM 2977 O O . CYS A 1 382 ? -12.008 26.360 2.418 1.00 84.06 382 CYS A O 1
ATOM 2979 N N . ASP A 1 383 ? -12.674 24.287 2.999 1.00 82.19 383 ASP A N 1
ATOM 2980 C CA . ASP A 1 383 ? -11.494 23.960 3.802 1.00 82.19 383 ASP A CA 1
ATOM 2981 C C . ASP A 1 383 ? -10.208 23.879 2.960 1.00 82.19 383 ASP A C 1
ATOM 2983 O O . ASP A 1 383 ? -9.169 24.407 3.346 1.00 82.19 383 ASP A O 1
ATOM 2987 N N . GLN A 1 384 ? -10.290 23.294 1.757 1.00 80.25 384 GLN A N 1
ATOM 2988 C CA . GLN A 1 384 ? -9.131 23.115 0.872 1.00 80.25 384 GLN A CA 1
ATOM 2989 C C . GLN A 1 384 ? -9.310 23.797 -0.489 1.00 80.25 384 GLN A C 1
ATOM 2991 O O . GLN A 1 384 ? -8.679 24.820 -0.755 1.00 80.25 384 GLN A O 1
ATOM 2996 N N . LEU A 1 385 ? -10.170 23.275 -1.371 1.00 80.88 385 LEU A N 1
ATOM 2997 C CA . LEU A 1 385 ? -10.353 23.804 -2.727 1.00 80.88 385 LEU A CA 1
ATOM 2998 C C . LEU A 1 385 ? -11.751 24.398 -2.906 1.00 80.88 385 LEU A C 1
ATOM 3000 O O . LEU A 1 385 ? -12.744 23.804 -2.489 1.00 80.88 385 LEU A O 1
ATOM 3004 N N . CYS A 1 386 ? -11.827 25.539 -3.593 1.00 84.31 386 CYS A N 1
ATOM 3005 C CA . CYS A 1 386 ? -13.078 26.163 -4.009 1.00 84.31 386 CYS A CA 1
ATOM 3006 C C . CYS A 1 386 ? -13.117 26.352 -5.526 1.00 84.31 386 CYS A C 1
ATOM 3008 O O . CYS A 1 386 ? -12.271 27.032 -6.110 1.00 84.31 386 CYS A O 1
ATOM 3010 N N . PHE A 1 387 ? -14.138 25.784 -6.163 1.00 83.38 387 PHE A N 1
ATOM 3011 C CA . PHE A 1 387 ? -14.393 25.911 -7.591 1.00 83.38 387 PHE A CA 1
ATOM 3012 C C . PHE A 1 387 ? -15.584 26.833 -7.837 1.00 83.38 387 PHE A C 1
ATOM 3014 O O . PHE A 1 387 ? -16.730 26.461 -7.583 1.00 83.38 387 PHE A O 1
ATOM 3021 N N . SER A 1 388 ? -15.318 28.031 -8.356 1.00 78.38 388 SER A N 1
ATOM 3022 C CA . SER A 1 388 ? -16.359 28.968 -8.788 1.00 78.38 388 SER A CA 1
ATOM 3023 C C . SER A 1 388 ? -16.910 28.565 -10.155 1.00 78.38 388 SER A C 1
ATOM 3025 O O . SER A 1 388 ? -16.143 28.324 -11.088 1.00 78.38 388 SER A O 1
ATOM 3027 N N . PHE A 1 389 ? -18.234 28.531 -10.298 1.00 73.56 389 PHE A N 1
ATOM 3028 C CA . PHE A 1 389 ? -18.911 28.287 -11.570 1.00 73.56 389 PHE A CA 1
ATOM 3029 C C . PHE A 1 389 ? -19.350 29.602 -12.237 1.00 73.56 389 PHE A C 1
ATOM 3031 O O . PHE A 1 389 ? -19.663 30.568 -11.539 1.00 73.56 389 PHE A O 1
ATOM 3038 N N . PRO A 1 390 ? -19.424 29.649 -13.582 1.00 63.97 390 PRO A N 1
ATOM 3039 C CA . PRO A 1 390 ? -20.010 30.778 -14.301 1.00 63.97 390 PRO A CA 1
ATOM 3040 C C . PRO A 1 390 ? -21.500 30.941 -13.972 1.00 63.97 390 PRO A C 1
ATOM 3042 O O . PRO A 1 390 ? -22.224 29.953 -13.841 1.00 63.97 390 PRO A O 1
ATOM 3045 N N . THR A 1 391 ? -21.982 32.182 -13.921 1.00 62.84 391 THR A N 1
ATOM 3046 C CA . THR A 1 391 ? -23.376 32.554 -13.604 1.00 62.84 391 THR A CA 1
ATOM 3047 C C . THR A 1 391 ? -24.426 31.968 -14.553 1.00 62.84 391 THR A C 1
ATOM 3049 O O . THR A 1 391 ? -25.585 31.846 -14.181 1.00 62.84 391 THR A O 1
ATOM 3052 N N . GLU A 1 392 ? -24.052 31.562 -15.766 1.00 60.66 392 GLU A N 1
ATOM 3053 C CA . GLU A 1 392 ? -24.971 30.888 -16.697 1.00 60.66 392 GLU A CA 1
ATOM 3054 C C . GLU A 1 392 ? -25.224 29.418 -16.305 1.00 60.66 392 GLU A C 1
ATOM 3056 O O . GLU A 1 392 ? -26.319 28.892 -16.519 1.00 60.66 392 GLU A O 1
ATOM 3061 N N . ALA A 1 393 ? -24.248 28.765 -15.659 1.00 53.62 393 ALA A N 1
ATOM 3062 C CA . ALA A 1 393 ? -24.325 27.368 -15.224 1.00 53.62 393 ALA A CA 1
ATOM 3063 C C . ALA A 1 393 ? -25.082 27.178 -13.894 1.00 53.62 393 ALA A C 1
ATOM 3065 O O . ALA A 1 393 ? -25.457 26.056 -13.548 1.00 53.62 393 ALA A O 1
ATOM 3066 N N . SER A 1 394 ? -25.332 28.256 -13.144 1.00 53.50 394 SER A N 1
ATOM 3067 C CA . SER A 1 394 ? -26.072 28.212 -11.876 1.00 53.50 394 SER A CA 1
ATOM 3068 C C . SER A 1 394 ? -27.591 28.167 -12.041 1.00 53.50 394 SER A C 1
ATOM 3070 O O . SER A 1 394 ? -28.304 27.875 -11.088 1.00 53.50 394 SER A O 1
ATOM 3072 N N . SER A 1 395 ? -28.103 28.335 -13.262 1.00 54.81 395 SER A N 1
ATOM 3073 C CA . SER A 1 395 ? -29.527 28.140 -13.574 1.00 54.81 395 SER A CA 1
ATOM 3074 C C . SER A 1 395 ? -30.017 26.694 -13.355 1.00 54.81 395 SER A C 1
ATOM 3076 O O . SER A 1 395 ? -31.221 26.462 -13.282 1.00 54.81 395 SER A O 1
ATOM 3078 N N . GLN A 1 396 ? -29.100 25.727 -13.197 1.00 54.88 396 GLN A N 1
ATOM 3079 C CA . GLN A 1 396 ? -29.395 24.317 -12.901 1.00 54.88 396 GLN A CA 1
ATOM 3080 C C . GLN A 1 396 ? -28.804 23.809 -11.569 1.00 54.88 396 GLN A C 1
ATOM 3082 O O . GLN A 1 396 ? -29.020 22.650 -11.216 1.00 54.88 396 GLN A O 1
ATOM 3087 N N . ARG A 1 397 ? -28.053 24.628 -10.814 1.00 56.84 397 ARG A N 1
ATOM 3088 C CA . ARG A 1 397 ? -27.412 24.219 -9.547 1.00 56.84 397 ARG A CA 1
ATOM 3089 C C . ARG A 1 397 ? -27.714 25.203 -8.425 1.00 56.84 397 ARG A C 1
ATOM 3091 O O . ARG A 1 397 ? -27.605 26.406 -8.600 1.00 56.84 397 ARG A O 1
ATOM 3098 N N . SER A 1 398 ? -27.985 24.670 -7.234 1.00 58.84 398 SER A N 1
ATOM 3099 C CA . SER A 1 398 ? -28.306 25.446 -6.025 1.00 58.84 398 SER A CA 1
ATOM 3100 C C . SER A 1 398 ? -27.168 26.352 -5.506 1.00 58.84 398 SER A C 1
ATOM 3102 O O . SER A 1 398 ? -27.392 27.097 -4.555 1.00 58.84 398 SER A O 1
ATOM 3104 N N . SER A 1 399 ? -25.954 26.291 -6.072 1.00 66.12 399 SER A N 1
ATOM 3105 C CA . SER A 1 399 ? -24.797 27.087 -5.639 1.00 66.12 399 SER A CA 1
ATOM 3106 C C . SER A 1 399 ? -23.912 27.498 -6.821 1.00 66.12 399 SER A C 1
ATOM 3108 O O . SER A 1 399 ? -23.651 26.696 -7.721 1.00 66.12 399 SER A O 1
ATOM 3110 N N . ASN A 1 400 ? -23.399 28.734 -6.776 1.00 75.94 400 ASN A N 1
ATOM 3111 C CA . ASN A 1 400 ? -22.458 29.299 -7.755 1.00 75.94 400 ASN A CA 1
ATOM 3112 C C . ASN A 1 400 ? -21.014 28.804 -7.556 1.00 75.94 400 ASN A C 1
ATOM 3114 O O . ASN A 1 400 ? -20.127 29.178 -8.316 1.00 75.94 400 ASN A O 1
ATOM 3118 N N . PHE A 1 401 ? -20.755 27.985 -6.537 1.00 78.94 401 PHE A N 1
ATOM 3119 C CA . PHE A 1 401 ? -19.450 27.381 -6.282 1.00 78.94 401 PHE A CA 1
ATOM 3120 C C . PHE A 1 401 ? -19.589 26.005 -5.627 1.00 78.94 401 PHE A C 1
ATOM 3122 O O . PHE A 1 401 ? -20.622 25.693 -5.028 1.00 78.94 401 PHE A O 1
ATOM 3129 N N . LYS A 1 402 ? -18.546 25.183 -5.740 1.00 84.62 402 LYS A N 1
ATOM 3130 C CA . LYS A 1 402 ? -18.434 23.870 -5.096 1.00 84.62 402 LYS A CA 1
ATOM 3131 C C . LYS A 1 402 ? -17.100 23.775 -4.364 1.00 84.62 402 LYS A C 1
ATOM 3133 O O . LYS A 1 402 ? -16.067 24.127 -4.930 1.00 84.62 402 LYS A O 1
ATOM 3138 N N . CYS A 1 403 ? -17.136 23.269 -3.136 1.00 84.19 403 CYS A N 1
ATOM 3139 C CA . CYS A 1 403 ? -15.934 22.893 -2.407 1.00 84.19 403 CYS A CA 1
ATOM 3140 C C . CYS A 1 403 ? -15.479 21.488 -2.796 1.00 84.19 403 CYS A C 1
ATOM 3142 O O . CYS A 1 403 ? -16.295 20.617 -3.106 1.00 84.19 403 CYS A O 1
ATOM 3144 N N . GLU A 1 404 ? -14.175 21.263 -2.761 1.00 79.25 404 GLU A N 1
ATOM 3145 C CA . GLU A 1 404 ? -13.582 19.950 -2.977 1.00 79.25 404 GLU A CA 1
ATOM 3146 C C . GLU A 1 404 ? -12.309 19.813 -2.144 1.00 79.25 404 GLU A C 1
ATOM 3148 O O . GLU A 1 404 ? -11.714 20.802 -1.709 1.00 79.25 404 GLU A O 1
ATOM 3153 N N . CYS A 1 405 ? -11.891 18.574 -1.931 1.00 73.62 405 CYS A N 1
ATOM 3154 C CA . CYS A 1 405 ? -10.709 18.264 -1.146 1.00 73.62 405 CYS A CA 1
ATOM 3155 C C . CYS A 1 405 ? -9.536 17.967 -2.076 1.00 73.62 405 CYS A C 1
ATOM 3157 O O . CYS A 1 405 ? -9.668 17.204 -3.035 1.00 73.62 405 CYS A O 1
ATOM 3159 N N . ALA A 1 406 ? -8.392 18.590 -1.800 1.00 61.22 406 ALA A N 1
ATOM 3160 C CA . ALA A 1 406 ? -7.109 18.206 -2.368 1.00 61.22 406 ALA A CA 1
ATOM 3161 C C . ALA A 1 406 ? -6.687 16.817 -1.857 1.00 61.22 406 ALA A C 1
ATOM 3163 O O . ALA A 1 406 ? -6.136 16.027 -2.625 1.00 61.22 406 ALA A O 1
ATOM 3164 N N . THR A 1 407 ? -6.990 16.513 -0.588 1.00 58.16 407 THR A N 1
ATOM 3165 C CA . THR A 1 407 ? -6.757 15.216 0.063 1.00 58.16 407 THR A CA 1
ATOM 3166 C C . THR A 1 407 ? -7.953 14.831 0.944 1.00 58.16 407 THR A C 1
ATOM 3168 O O . THR A 1 407 ? -8.507 15.691 1.629 1.00 58.16 407 THR A O 1
ATOM 3171 N N . GLY A 1 408 ? -8.348 13.556 0.955 1.00 67.44 408 GLY A N 1
ATOM 3172 C CA . GLY A 1 408 ? -9.539 13.078 1.678 1.00 67.44 408 GLY A CA 1
ATOM 3173 C C . GLY A 1 408 ? -10.868 13.350 0.954 1.00 67.44 408 GLY A C 1
ATOM 3174 O O . GLY A 1 408 ? -10.875 13.685 -0.230 1.00 67.44 408 GLY A O 1
ATOM 3175 N N . LYS A 1 409 ? -11.995 13.190 1.659 1.00 70.19 409 LYS A N 1
ATOM 3176 C CA . LYS A 1 409 ? -13.370 13.279 1.141 1.00 70.19 409 LYS A CA 1
ATOM 3177 C C . LYS A 1 409 ? -14.106 14.489 1.720 1.00 70.19 409 LYS A C 1
ATOM 3179 O O . LYS A 1 409 ? -13.903 14.860 2.867 1.00 70.19 409 LYS A O 1
ATOM 3184 N N . LEU A 1 410 ? -14.987 15.100 0.928 1.00 76.62 410 LEU A N 1
ATOM 3185 C CA . LEU A 1 410 ? -15.829 16.203 1.394 1.00 76.62 410 LEU A CA 1
ATOM 3186 C C . LEU A 1 410 ? -16.879 15.676 2.387 1.00 76.62 410 LEU A C 1
ATOM 3188 O O . LEU A 1 410 ? -17.590 14.717 2.071 1.00 76.62 410 LEU A O 1
ATOM 3192 N N . SER A 1 411 ? -16.969 16.299 3.558 1.00 78.25 411 SER A N 1
ATOM 3193 C CA . SER A 1 411 ? -17.916 15.939 4.612 1.00 78.25 411 SER A CA 1
ATOM 3194 C C . SER A 1 411 ? -19.365 16.211 4.187 1.00 78.25 411 SER A C 1
ATOM 3196 O O . SER A 1 411 ? -19.643 16.852 3.165 1.00 78.25 411 SER A O 1
ATOM 3198 N N . GLN A 1 412 ? -20.320 15.763 5.006 1.00 77.88 412 GLN A N 1
ATOM 3199 C CA . GLN A 1 412 ? -21.753 15.975 4.764 1.00 77.88 412 GLN A CA 1
ATOM 3200 C C . GLN A 1 412 ? -22.156 17.461 4.704 1.00 77.88 412 GLN A C 1
ATOM 3202 O O . GLN A 1 412 ? -23.177 17.787 4.099 1.00 77.88 412 GLN A O 1
ATOM 3207 N N . ASP A 1 413 ? -21.359 18.366 5.285 1.00 79.81 413 ASP A N 1
ATOM 3208 C CA . ASP A 1 413 ? -21.601 19.814 5.225 1.00 79.81 413 ASP A CA 1
ATOM 3209 C C . ASP A 1 413 ? -21.232 20.441 3.865 1.00 79.81 413 ASP A C 1
ATOM 3211 O O . ASP A 1 413 ? -21.566 21.601 3.596 1.00 79.81 413 ASP A O 1
ATOM 3215 N N . GLY A 1 414 ? -20.570 19.674 2.990 1.00 79.12 414 GLY A N 1
ATOM 3216 C CA . GLY A 1 414 ? -20.186 20.091 1.648 1.00 79.12 414 GLY A CA 1
ATOM 3217 C C . GLY A 1 414 ? -19.074 21.143 1.607 1.00 79.12 414 GLY A C 1
ATOM 3218 O O . GLY A 1 414 ? -18.913 21.795 0.573 1.00 79.12 414 GLY A O 1
ATOM 3219 N N . LYS A 1 415 ? -18.335 21.347 2.703 1.00 82.31 415 LYS A N 1
ATOM 3220 C CA . LYS A 1 415 ? -17.295 22.378 2.853 1.00 82.31 415 LYS A CA 1
ATOM 3221 C C . LYS A 1 415 ? -16.019 21.883 3.529 1.00 82.31 415 LYS A C 1
ATOM 3223 O O . LYS A 1 415 ? -14.942 22.343 3.142 1.00 82.31 415 LYS A O 1
ATOM 3228 N N . LYS A 1 416 ? -16.124 20.992 4.516 1.00 80.19 416 LYS A N 1
ATOM 3229 C CA . LYS A 1 416 ? -14.982 20.422 5.244 1.00 80.19 416 LYS A CA 1
ATOM 3230 C C . LYS A 1 416 ? -14.441 19.165 4.579 1.00 80.19 416 LYS A C 1
ATOM 3232 O O . LYS A 1 416 ? -15.183 18.438 3.925 1.00 80.19 416 LYS A O 1
ATOM 3237 N N . CYS A 1 417 ? -13.152 18.911 4.770 1.00 75.94 417 CYS A N 1
ATOM 3238 C CA . CYS A 1 417 ? -12.480 17.722 4.266 1.00 75.94 417 CYS A CA 1
ATOM 3239 C C . CYS A 1 417 ? -12.181 16.749 5.407 1.00 75.94 417 CYS A C 1
ATOM 3241 O O . CYS A 1 417 ? -11.522 17.102 6.380 1.00 75.94 417 CYS A O 1
ATOM 3243 N N . GLU A 1 418 ? -12.682 15.527 5.277 1.00 72.88 418 GLU A N 1
ATOM 3244 C CA . GLU A 1 418 ? -12.465 14.412 6.194 1.00 72.88 418 GLU A CA 1
ATOM 3245 C C . GLU A 1 418 ? -11.443 13.443 5.594 1.00 72.88 418 GLU A C 1
ATOM 3247 O O . GLU A 1 418 ? -11.421 13.191 4.384 1.00 72.88 418 GLU A O 1
ATOM 3252 N N . THR A 1 419 ? -10.576 12.888 6.434 1.00 61.50 419 THR A N 1
ATOM 3253 C CA . THR A 1 419 ? -9.676 11.803 6.039 1.00 61.50 419 THR A CA 1
ATOM 3254 C C . THR A 1 419 ? -10.488 10.545 5.755 1.00 61.50 419 THR A C 1
ATOM 3256 O O . THR A 1 419 ? -11.480 10.271 6.423 1.00 61.50 419 THR A O 1
ATOM 3259 N N . VAL A 1 420 ? -10.091 9.785 4.737 1.00 63.09 420 VAL A N 1
ATOM 3260 C CA . VAL A 1 420 ? -10.724 8.492 4.455 1.00 63.09 420 VAL A CA 1
ATOM 3261 C C . VAL A 1 420 ? -10.254 7.461 5.474 1.00 63.09 420 VAL A C 1
ATOM 3263 O O . VAL A 1 420 ? -9.066 7.412 5.786 1.00 63.09 420 VAL A O 1
ATOM 3266 N N . ASN A 1 421 ? -11.191 6.656 5.977 1.00 64.62 421 ASN A N 1
ATOM 3267 C CA . ASN A 1 421 ? -10.919 5.704 7.052 1.00 64.62 421 ASN A CA 1
ATOM 3268 C C . ASN A 1 421 ? -10.219 4.423 6.590 1.00 64.62 421 ASN A C 1
ATOM 3270 O O . ASN A 1 421 ? -9.833 3.629 7.427 1.00 64.62 421 ASN A O 1
ATOM 3274 N N . GLU A 1 422 ? -10.071 4.220 5.283 1.00 74.25 422 GLU A N 1
ATOM 3275 C CA . GLU A 1 422 ? -9.488 3.025 4.677 1.00 74.25 422 GLU A CA 1
ATOM 3276 C C . GLU A 1 422 ? -8.693 3.433 3.441 1.00 74.25 422 GLU A C 1
ATOM 3278 O O . GLU A 1 422 ? -9.211 4.116 2.544 1.00 74.25 422 GLU A O 1
ATOM 3283 N N . TYR A 1 423 ? -7.424 3.048 3.384 1.00 84.44 423 TYR A N 1
ATOM 3284 C CA . TYR A 1 423 ? -6.566 3.350 2.249 1.00 84.44 423 TYR A CA 1
ATOM 3285 C C . TYR A 1 423 ? -5.308 2.493 2.205 1.00 84.44 423 TYR A C 1
ATOM 3287 O O . TYR A 1 423 ? -4.871 1.948 3.204 1.00 84.44 423 TYR A O 1
ATOM 3295 N N . LEU A 1 424 ? -4.671 2.427 1.041 1.00 87.00 424 LEU A N 1
ATOM 3296 C CA . LEU A 1 424 ? -3.366 1.798 0.871 1.00 87.00 424 LEU A CA 1
ATOM 3297 C C . LEU A 1 424 ? -2.264 2.830 1.066 1.00 87.00 424 LEU A C 1
ATOM 3299 O O . LEU A 1 424 ? -2.336 3.932 0.518 1.00 87.00 424 LEU A O 1
ATOM 3303 N N . VAL A 1 425 ? -1.214 2.451 1.778 1.00 91.75 425 VAL A N 1
ATOM 3304 C CA . VAL A 1 425 ? 0.041 3.189 1.883 1.00 91.75 425 VAL A CA 1
ATOM 3305 C C . VAL A 1 425 ? 1.135 2.361 1.245 1.00 91.75 425 VAL A C 1
ATOM 3307 O O . VAL A 1 425 ? 1.237 1.165 1.483 1.00 91.75 425 VAL A O 1
ATOM 3310 N N . PHE A 1 426 ? 1.952 2.998 0.416 1.00 91.56 426 PHE A N 1
ATOM 3311 C CA . PHE A 1 426 ? 3.040 2.330 -0.273 1.00 91.56 426 PHE A CA 1
ATOM 3312 C C . PHE A 1 426 ? 4.302 3.182 -0.295 1.00 91.56 426 PHE A C 1
ATOM 3314 O O . PHE A 1 426 ? 4.257 4.420 -0.357 1.00 91.56 426 PHE A O 1
ATOM 3321 N N . ALA A 1 427 ? 5.441 2.501 -0.281 1.00 92.69 427 ALA A N 1
ATOM 3322 C CA . ALA A 1 427 ? 6.749 3.120 -0.372 1.00 92.69 427 ALA A CA 1
ATOM 3323 C C . ALA A 1 427 ? 7.236 3.144 -1.822 1.00 92.69 427 ALA A C 1
ATOM 3325 O O . ALA A 1 427 ? 7.012 2.246 -2.633 1.00 92.69 427 ALA A O 1
ATOM 3326 N N . THR A 1 428 ? 7.959 4.198 -2.159 1.00 89.69 428 THR A N 1
ATOM 3327 C CA . THR A 1 428 ? 8.802 4.281 -3.349 1.00 89.69 428 THR A CA 1
ATOM 3328 C C . THR A 1 428 ? 10.219 4.608 -2.901 1.00 89.69 428 THR A C 1
ATOM 3330 O O . THR A 1 428 ? 10.464 4.946 -1.743 1.00 89.69 428 THR A O 1
ATOM 3333 N N . ARG A 1 429 ? 11.168 4.616 -3.841 1.00 85.31 429 ARG A N 1
ATOM 3334 C CA . ARG A 1 429 ? 12.574 4.905 -3.530 1.00 85.31 429 ARG A CA 1
ATOM 3335 C C . ARG A 1 429 ? 12.793 6.210 -2.750 1.00 85.31 429 ARG A C 1
ATOM 3337 O O . ARG A 1 429 ? 13.792 6.316 -2.049 1.00 85.31 429 ARG A O 1
ATOM 3344 N N . THR A 1 430 ? 11.941 7.221 -2.894 1.00 88.50 430 THR A N 1
ATOM 3345 C CA . THR A 1 430 ? 12.156 8.541 -2.267 1.00 88.50 430 THR A CA 1
ATOM 3346 C C . THR A 1 430 ? 10.937 9.104 -1.552 1.00 88.50 430 THR A C 1
ATOM 3348 O O . THR A 1 430 ? 11.001 10.221 -1.035 1.00 88.50 430 THR A O 1
ATOM 3351 N N . GLU A 1 431 ? 9.822 8.374 -1.553 1.00 92.00 431 GLU A N 1
ATOM 3352 C CA . GLU A 1 431 ? 8.541 8.888 -1.076 1.00 92.00 431 GLU A CA 1
ATOM 3353 C C . GLU A 1 431 ? 7.706 7.791 -0.421 1.00 92.00 431 GLU A C 1
ATOM 3355 O O . GLU A 1 431 ? 7.709 6.661 -0.909 1.00 92.00 431 GLU A O 1
ATOM 3360 N N . ILE A 1 432 ? 6.930 8.152 0.602 1.00 93.44 432 ILE A N 1
ATOM 3361 C CA . ILE A 1 432 ? 5.815 7.344 1.114 1.00 93.44 432 ILE A CA 1
ATOM 3362 C C . ILE A 1 432 ? 4.518 8.015 0.673 1.00 93.44 432 ILE A C 1
ATOM 3364 O O . ILE A 1 432 ? 4.347 9.228 0.832 1.00 93.44 432 ILE A O 1
ATOM 3368 N N . ARG A 1 433 ? 3.615 7.244 0.070 1.00 91.12 433 ARG A N 1
ATOM 3369 C CA . ARG A 1 433 ? 2.395 7.750 -0.565 1.00 91.12 433 ARG A CA 1
ATOM 3370 C C . ARG A 1 433 ? 1.192 6.936 -0.126 1.00 91.12 433 ARG A C 1
ATOM 3372 O O . ARG A 1 433 ? 1.338 5.786 0.260 1.00 91.12 433 ARG A O 1
ATOM 3379 N N . ALA A 1 434 ? 0.009 7.522 -0.272 1.00 89.88 434 ALA A N 1
ATOM 3380 C CA . ALA A 1 434 ? -1.247 6.836 -0.025 1.00 89.88 434 ALA A CA 1
ATOM 3381 C C . ALA A 1 434 ? -2.187 6.912 -1.235 1.00 89.88 434 ALA A C 1
ATOM 3383 O O . ALA A 1 434 ? -2.160 7.882 -2.003 1.00 89.88 434 ALA A O 1
ATOM 3384 N N . VAL A 1 435 ? -3.023 5.892 -1.401 1.00 87.50 435 VAL A N 1
ATOM 3385 C CA . VAL A 1 435 ? -4.055 5.790 -2.439 1.00 87.50 435 VAL A CA 1
ATOM 3386 C C . VAL A 1 435 ? -5.322 5.178 -1.847 1.00 87.50 435 VAL A C 1
ATOM 3388 O O . VAL A 1 435 ? -5.258 4.345 -0.952 1.00 87.50 435 VAL A O 1
ATOM 3391 N N . ASN A 1 436 ? -6.484 5.620 -2.319 1.00 83.06 436 ASN A N 1
ATOM 3392 C CA . ASN A 1 436 ? -7.762 5.056 -1.896 1.00 83.06 436 ASN A CA 1
ATOM 3393 C C . ASN A 1 436 ? -7.955 3.630 -2.454 1.00 83.06 436 ASN A C 1
ATOM 3395 O O . ASN A 1 436 ? -7.364 3.289 -3.480 1.00 83.06 436 ASN A O 1
ATOM 3399 N N . LEU A 1 437 ? -8.803 2.832 -1.805 1.00 80.44 437 LEU A N 1
ATOM 3400 C CA . LEU A 1 437 ? -9.181 1.501 -2.282 1.00 80.44 437 LEU A CA 1
ATOM 3401 C C . LEU A 1 437 ? -10.043 1.551 -3.556 1.00 80.44 437 LEU A C 1
ATOM 3403 O O . LEU A 1 437 ? -9.914 0.666 -4.398 1.00 80.44 437 LEU A O 1
ATOM 3407 N N . ASP A 1 438 ? -10.888 2.580 -3.747 1.00 76.00 438 ASP A N 1
ATOM 3408 C CA . ASP A 1 438 ? -11.667 2.711 -4.991 1.00 76.00 438 ASP A CA 1
ATOM 3409 C C . ASP A 1 438 ? -10.748 3.147 -6.154 1.00 76.00 438 ASP A C 1
ATOM 3411 O O . ASP A 1 438 ? -10.268 4.289 -6.146 1.00 76.00 438 ASP A O 1
ATOM 3415 N N . PRO A 1 439 ? -10.562 2.319 -7.205 1.00 70.44 439 PRO A N 1
ATOM 3416 C CA . PRO A 1 439 ? -9.734 2.655 -8.370 1.00 70.44 439 PRO A CA 1
ATOM 3417 C C . PRO A 1 439 ? -10.181 3.915 -9.119 1.00 70.44 439 PRO A C 1
ATOM 3419 O O . PRO A 1 439 ? -9.408 4.504 -9.877 1.00 70.44 439 PRO A O 1
ATOM 3422 N N . ARG A 1 440 ? -11.442 4.332 -8.967 1.00 71.31 440 ARG A N 1
ATOM 3423 C CA . ARG A 1 440 ? -11.989 5.533 -9.614 1.00 71.31 440 ARG A CA 1
ATOM 3424 C C . ARG A 1 440 ? -11.695 6.798 -8.817 1.00 71.31 440 ARG A C 1
ATOM 3426 O O . ARG A 1 440 ? -11.841 7.897 -9.355 1.00 71.31 440 ARG A O 1
ATOM 3433 N N . SER A 1 441 ? -11.308 6.663 -7.551 1.00 70.81 441 SER A N 1
ATOM 3434 C CA . SER A 1 441 ? -10.985 7.796 -6.697 1.00 70.81 441 SER A CA 1
ATOM 3435 C C . SER A 1 441 ? -9.595 8.328 -7.025 1.00 70.81 441 SER A C 1
ATOM 3437 O O . SER A 1 441 ? -8.590 7.626 -6.960 1.00 70.81 441 SER A O 1
ATOM 3439 N N . THR A 1 442 ? -9.522 9.614 -7.360 1.00 69.62 442 THR A N 1
ATOM 3440 C CA . THR A 1 442 ? -8.249 10.317 -7.570 1.00 69.62 442 THR A CA 1
ATOM 3441 C C . THR A 1 442 ? -7.788 11.083 -6.331 1.00 69.62 442 THR A C 1
ATOM 3443 O O . THR A 1 442 ? -6.764 11.765 -6.389 1.00 69.62 442 THR A O 1
ATOM 3446 N N . GLN A 1 443 ? -8.550 11.018 -5.236 1.00 69.56 443 GLN A N 1
ATOM 3447 C CA . GLN A 1 443 ? -8.218 11.675 -3.975 1.00 69.56 443 GLN A CA 1
ATOM 3448 C C . GLN A 1 443 ? -7.126 10.888 -3.251 1.00 69.56 443 GLN A C 1
ATOM 3450 O O . GLN A 1 443 ? -7.161 9.658 -3.200 1.00 69.56 443 GLN A O 1
ATOM 3455 N N . VAL A 1 444 ? -6.158 11.603 -2.679 1.00 78.06 444 VAL A N 1
ATOM 3456 C CA . VAL A 1 444 ? -5.117 10.992 -1.844 1.00 78.06 444 VAL A CA 1
ATOM 3457 C C . VAL A 1 444 ? -5.485 11.144 -0.364 1.00 78.06 444 VAL A C 1
ATOM 3459 O O . VAL A 1 444 ? -5.935 12.223 0.020 1.00 78.06 444 VAL A O 1
ATOM 3462 N N . PRO A 1 445 ? -5.330 10.099 0.466 1.00 81.31 445 PRO A N 1
ATOM 3463 C CA . PRO A 1 445 ? -5.646 10.158 1.898 1.00 81.31 445 PRO A CA 1
ATOM 3464 C C . PRO A 1 445 ? -4.824 11.200 2.662 1.00 81.31 445 PRO A C 1
ATOM 3466 O O . PRO A 1 445 ? -5.386 11.999 3.403 1.00 81.31 445 PRO A O 1
ATOM 3469 N N . PHE A 1 446 ? -3.513 11.244 2.417 1.00 85.00 446 PHE A N 1
ATOM 3470 C CA . PHE A 1 446 ? -2.601 12.226 2.997 1.00 85.00 446 PHE A CA 1
ATOM 3471 C C . PHE A 1 446 ? -1.589 12.742 1.967 1.00 85.00 446 PHE A C 1
ATOM 3473 O O . PHE A 1 446 ? -1.386 12.148 0.902 1.00 85.00 446 PHE A O 1
ATOM 3480 N N . SER A 1 447 ? -0.936 13.859 2.297 1.00 84.44 447 SER A N 1
ATOM 3481 C CA . SER A 1 447 ? 0.137 14.429 1.475 1.00 84.44 447 SER A CA 1
ATOM 3482 C C . SER A 1 447 ? 1.370 13.521 1.478 1.00 84.44 447 SER A C 1
ATOM 3484 O O . SER A 1 447 ? 1.810 13.118 2.552 1.00 84.44 447 SER A O 1
ATOM 3486 N N . PRO A 1 448 ? 1.962 13.203 0.312 1.00 87.44 448 PRO A N 1
ATOM 3487 C CA . PRO A 1 448 ? 3.081 12.274 0.251 1.00 87.44 448 PRO A CA 1
ATOM 3488 C C . PRO A 1 448 ? 4.283 12.805 1.037 1.00 87.44 448 PRO A C 1
ATOM 3490 O O . PRO A 1 448 ? 4.670 13.968 0.892 1.00 87.44 448 PRO A O 1
ATOM 3493 N N . MET A 1 449 ? 4.914 11.936 1.825 1.00 91.00 449 MET A N 1
ATOM 3494 C CA . MET A 1 449 ? 6.195 12.252 2.448 1.00 91.00 449 MET A CA 1
ATOM 3495 C C . MET A 1 449 ? 7.276 12.177 1.381 1.00 91.00 449 MET A C 1
ATOM 3497 O O . MET A 1 449 ? 7.564 11.099 0.871 1.00 91.00 449 MET A O 1
ATOM 3501 N N . VAL A 1 450 ? 7.879 13.311 1.046 1.00 88.75 450 VAL A N 1
ATOM 3502 C CA . VAL A 1 450 ? 8.923 13.410 0.018 1.00 88.75 450 VAL A CA 1
ATOM 3503 C C . VAL A 1 450 ? 10.309 13.574 0.639 1.00 88.75 450 VAL A C 1
ATOM 3505 O O . VAL A 1 450 ? 10.438 13.809 1.836 1.00 88.75 450 VAL A O 1
ATOM 3508 N N . ASN A 1 451 ? 11.362 13.506 -0.182 1.00 86.50 451 ASN A N 1
ATOM 3509 C CA . ASN A 1 451 ? 12.755 13.696 0.249 1.00 86.50 451 ASN A CA 1
ATOM 3510 C C . ASN A 1 451 ? 13.260 12.621 1.235 1.00 86.50 451 ASN A C 1
ATOM 3512 O O . ASN A 1 451 ? 14.175 12.856 2.026 1.00 86.50 451 ASN A O 1
ATOM 3516 N N . LEU A 1 452 ? 12.671 11.427 1.173 1.00 88.62 452 LEU A N 1
ATOM 3517 C CA . LEU A 1 452 ? 13.198 10.245 1.839 1.00 88.62 452 LEU A CA 1
ATOM 3518 C C . LEU A 1 452 ? 14.254 9.586 0.947 1.00 88.62 452 LEU A C 1
ATOM 3520 O O . LEU A 1 452 ? 14.396 9.895 -0.239 1.00 88.62 452 LEU A O 1
ATOM 3524 N N . THR A 1 453 ? 15.027 8.671 1.521 1.00 88.56 453 THR A N 1
ATOM 3525 C CA . THR A 1 453 ? 16.081 7.957 0.797 1.00 88.56 453 THR A CA 1
ATOM 3526 C C . THR A 1 453 ? 15.946 6.464 1.002 1.00 88.56 453 THR A C 1
ATOM 3528 O O . THR A 1 453 ? 16.190 5.951 2.086 1.00 88.56 453 THR A O 1
ATOM 3531 N N . ASN A 1 454 ? 15.568 5.795 -0.080 1.00 87.12 454 ASN A N 1
ATOM 3532 C CA . ASN A 1 454 ? 15.449 4.352 -0.197 1.00 87.12 454 ASN A CA 1
ATOM 3533 C C . ASN A 1 454 ? 14.593 3.751 0.929 1.00 87.12 454 ASN A C 1
ATOM 3535 O O . ASN A 1 454 ? 15.076 2.962 1.736 1.00 87.12 454 ASN A O 1
ATOM 3539 N N . VAL A 1 455 ? 13.338 4.201 1.004 1.00 91.88 455 VAL A N 1
ATOM 3540 C CA . VAL A 1 455 ? 12.332 3.617 1.898 1.00 91.88 455 VAL A CA 1
ATOM 3541 C C . VAL A 1 455 ? 11.922 2.272 1.322 1.00 91.88 455 VAL A C 1
ATOM 3543 O O . VAL A 1 455 ? 11.670 2.190 0.117 1.00 91.88 455 VAL A O 1
ATOM 3546 N N . VAL A 1 456 ? 11.893 1.244 2.163 1.00 89.44 456 VAL A N 1
ATOM 3547 C CA . VAL A 1 456 ? 11.600 -0.120 1.722 1.00 89.44 456 VAL A CA 1
ATOM 3548 C C . VAL A 1 456 ? 10.348 -0.619 2.411 1.00 89.44 456 VAL A C 1
ATOM 3550 O O . VAL A 1 456 ? 9.315 -0.613 1.755 1.00 89.44 456 VAL A O 1
ATOM 3553 N N . GLY A 1 457 ? 10.441 -0.981 3.691 1.00 89.94 457 GLY A N 1
ATOM 3554 C CA . GLY A 1 457 ? 9.358 -1.565 4.475 1.00 89.94 457 GLY A CA 1
ATOM 3555 C C . GLY A 1 457 ? 8.501 -0.526 5.192 1.00 89.94 457 GLY A C 1
ATOM 3556 O O . GLY A 1 457 ? 8.992 0.545 5.576 1.00 89.94 457 GLY A O 1
ATOM 3557 N N . LEU A 1 458 ? 7.230 -0.858 5.380 1.00 94.62 458 LEU A N 1
ATOM 3558 C CA . LEU A 1 458 ? 6.219 -0.069 6.072 1.00 94.62 458 LEU A CA 1
ATOM 3559 C C . LEU A 1 458 ? 5.454 -0.970 7.041 1.00 94.62 458 LEU A C 1
ATOM 3561 O O . LEU A 1 458 ? 5.253 -2.133 6.750 1.00 94.62 458 LEU A O 1
ATOM 3565 N N . ASP A 1 459 ? 4.998 -0.438 8.167 1.00 93.12 459 ASP A N 1
ATOM 3566 C CA . ASP A 1 459 ? 3.949 -1.084 8.960 1.00 93.12 459 ASP A CA 1
ATOM 3567 C C . ASP A 1 459 ? 3.215 -0.049 9.820 1.00 93.12 459 ASP A C 1
ATOM 3569 O O . ASP A 1 459 ? 3.608 1.122 9.856 1.00 93.12 459 ASP A O 1
ATOM 3573 N N . PHE A 1 460 ? 2.150 -0.447 10.509 1.00 89.69 460 PHE A N 1
ATOM 3574 C CA . PHE A 1 460 ? 1.307 0.463 11.275 1.00 89.69 460 PHE A CA 1
ATOM 3575 C C . PHE A 1 460 ? 1.029 -0.021 12.693 1.00 89.69 460 PHE A C 1
ATOM 3577 O O . PHE A 1 460 ? 0.772 -1.193 12.942 1.00 89.69 460 PHE A O 1
ATOM 3584 N N . ASP A 1 461 ? 0.988 0.941 13.608 1.00 86.12 461 ASP A N 1
ATOM 3585 C CA . ASP A 1 461 ? 0.256 0.828 14.860 1.00 86.12 461 ASP A CA 1
ATOM 3586 C C . ASP A 1 461 ? -1.055 1.603 14.711 1.00 86.12 461 ASP A C 1
ATOM 3588 O O . ASP A 1 461 ? -1.069 2.840 14.706 1.00 86.12 461 ASP A O 1
ATOM 3592 N N . TYR A 1 462 ? -2.154 0.872 14.547 1.00 76.12 462 TYR A N 1
ATOM 3593 C CA . TYR A 1 462 ? -3.477 1.466 14.376 1.00 76.12 462 TYR A CA 1
ATOM 3594 C C . TYR A 1 462 ? -3.986 2.142 15.650 1.00 76.12 462 TYR A C 1
ATOM 3596 O O . TYR A 1 462 ? -4.663 3.165 15.556 1.00 76.12 462 TYR A O 1
ATOM 3604 N N . ALA A 1 463 ? -3.678 1.577 16.821 1.00 73.12 463 ALA A N 1
ATOM 3605 C CA . ALA A 1 463 ? -4.184 2.066 18.100 1.00 73.12 463 ALA A CA 1
ATOM 3606 C C . ALA A 1 463 ? -3.526 3.399 18.472 1.00 73.12 463 ALA A C 1
ATOM 3608 O O . ALA A 1 463 ? -4.209 4.338 18.883 1.00 73.12 463 ALA A O 1
ATOM 3609 N N . ASP A 1 464 ? -2.218 3.505 18.237 1.00 79.69 464 ASP A N 1
ATOM 3610 C CA . ASP A 1 464 ? -1.435 4.693 18.581 1.00 79.69 464 ASP A CA 1
ATOM 3611 C C . ASP A 1 464 ? -1.208 5.670 17.404 1.00 79.69 464 ASP A C 1
ATOM 3613 O O . ASP A 1 464 ? -0.426 6.620 17.529 1.00 79.69 464 ASP A O 1
ATOM 3617 N N . ASP A 1 465 ? -1.864 5.465 16.254 1.00 84.38 465 ASP A N 1
ATOM 3618 C CA . ASP A 1 465 ? -1.725 6.295 15.041 1.00 84.38 465 ASP A CA 1
ATOM 3619 C C . ASP A 1 465 ? -0.260 6.429 14.573 1.00 84.38 465 ASP A C 1
ATOM 3621 O O . ASP A 1 465 ? 0.217 7.528 14.256 1.00 84.38 465 ASP A O 1
ATOM 3625 N N . LYS A 1 466 ? 0.486 5.314 14.524 1.00 88.81 466 LYS A N 1
ATOM 3626 C CA . LYS A 1 466 ? 1.897 5.301 14.092 1.00 88.81 466 LYS A CA 1
ATOM 3627 C C . LYS A 1 466 ? 2.074 4.597 12.756 1.00 88.81 466 LYS A C 1
ATOM 3629 O O . LYS A 1 466 ? 1.624 3.480 12.559 1.00 88.81 466 LYS A O 1
ATOM 3634 N N . LEU A 1 467 ? 2.798 5.243 11.851 1.00 92.69 467 LEU A N 1
ATOM 3635 C CA . LEU A 1 467 ? 3.332 4.657 10.627 1.00 92.69 467 LEU A CA 1
ATOM 3636 C C . LEU A 1 467 ? 4.817 4.380 10.846 1.00 92.69 467 LEU A C 1
ATOM 3638 O O . LEU A 1 467 ? 5.612 5.322 10.929 1.00 92.69 467 LEU A O 1
ATOM 3642 N N . LEU A 1 468 ? 5.178 3.108 10.944 1.00 94.75 468 LEU A N 1
ATOM 3643 C CA . LEU A 1 468 ? 6.546 2.621 11.031 1.00 94.75 468 LEU A CA 1
ATOM 3644 C C . LEU A 1 468 ? 7.112 2.420 9.625 1.00 94.75 468 LEU A C 1
ATOM 3646 O O . LEU A 1 468 ? 6.406 2.037 8.697 1.00 94.75 468 LEU A O 1
ATOM 3650 N N . PHE A 1 469 ? 8.398 2.700 9.447 1.00 95.25 469 PHE A N 1
ATOM 3651 C CA . PHE A 1 469 ? 9.061 2.511 8.166 1.00 95.25 469 PHE A CA 1
ATOM 3652 C C . PHE A 1 469 ? 10.560 2.267 8.310 1.00 95.25 469 PHE A C 1
ATOM 3654 O O . PHE A 1 469 ? 11.222 2.741 9.245 1.00 95.25 469 PHE A O 1
ATOM 3661 N N . THR A 1 470 ? 11.115 1.576 7.319 1.00 94.62 470 THR A N 1
ATOM 3662 C CA . THR A 1 470 ? 12.550 1.330 7.188 1.00 94.62 470 THR A CA 1
ATOM 3663 C C . THR A 1 470 ? 13.122 2.133 6.030 1.00 94.62 470 THR A C 1
ATOM 3665 O O . THR A 1 470 ? 12.521 2.302 4.968 1.00 94.62 470 THR A O 1
ATOM 3668 N N . GLN A 1 471 ? 14.320 2.664 6.235 1.00 92.56 471 GLN A N 1
ATOM 3669 C CA . GLN A 1 471 ? 15.145 3.221 5.175 1.00 92.56 471 GLN A CA 1
ATOM 3670 C C . GLN A 1 471 ? 16.446 2.441 5.108 1.00 92.56 471 GLN A C 1
ATOM 3672 O O . GLN A 1 471 ? 17.070 2.190 6.141 1.00 92.56 471 GLN A O 1
ATOM 3677 N N . ILE A 1 472 ? 16.877 2.118 3.891 1.00 87.69 472 ILE A N 1
ATOM 3678 C CA . ILE A 1 472 ? 18.184 1.512 3.626 1.00 87.69 472 ILE A CA 1
ATOM 3679 C C . ILE A 1 472 ? 19.171 2.552 3.087 1.00 87.69 472 ILE A C 1
ATOM 3681 O O . ILE A 1 472 ? 18.859 3.734 2.935 1.00 87.69 472 ILE A O 1
ATOM 3685 N N . ARG A 1 473 ? 20.401 2.105 2.805 1.00 80.62 473 ARG A N 1
ATOM 3686 C CA . ARG A 1 473 ? 21.532 2.919 2.322 1.00 80.62 473 ARG A CA 1
ATOM 3687 C C . ARG A 1 473 ? 21.116 4.082 1.389 1.00 80.62 473 ARG A C 1
ATOM 3689 O O . ARG A 1 473 ? 20.361 3.862 0.436 1.00 80.62 473 ARG A O 1
ATOM 3696 N N . PRO A 1 474 ? 21.681 5.293 1.586 1.00 80.00 474 PRO A N 1
ATOM 3697 C CA . PRO A 1 474 ? 22.900 5.567 2.361 1.00 80.00 474 PRO A CA 1
ATOM 3698 C C . PRO A 1 474 ? 22.689 5.849 3.858 1.00 80.00 474 PRO A C 1
ATOM 3700 O O . PRO A 1 474 ? 23.650 5.741 4.613 1.00 80.00 474 PRO A O 1
ATOM 3703 N N . TRP A 1 475 ? 21.471 6.169 4.299 1.00 87.06 475 TRP A N 1
ATOM 3704 C CA . TRP A 1 475 ? 21.175 6.494 5.700 1.00 87.06 475 TRP A CA 1
ATOM 3705 C C . TRP A 1 475 ? 20.170 5.503 6.269 1.00 87.06 475 TRP A C 1
ATOM 3707 O O . TRP A 1 475 ? 18.969 5.769 6.296 1.00 87.06 475 TRP A O 1
ATOM 3717 N N . ALA A 1 476 ? 20.683 4.350 6.696 1.00 91.31 476 ALA A N 1
ATOM 3718 C CA . ALA A 1 476 ? 19.847 3.292 7.230 1.00 91.31 476 ALA A CA 1
ATOM 3719 C C . ALA A 1 476 ? 19.198 3.715 8.555 1.00 91.31 476 ALA A C 1
ATOM 3721 O O . ALA A 1 476 ? 19.889 4.187 9.463 1.00 91.31 476 ALA A O 1
ATOM 3722 N N . LYS A 1 477 ? 17.878 3.560 8.665 1.00 93.62 477 LYS A N 1
ATOM 3723 C CA . LYS A 1 477 ? 17.143 3.795 9.912 1.00 93.62 477 LYS A CA 1
ATOM 3724 C C . LYS A 1 477 ? 15.826 3.030 9.961 1.00 93.62 477 LYS A C 1
ATOM 3726 O O . LYS A 1 477 ? 15.207 2.794 8.928 1.00 93.62 477 LYS A O 1
ATOM 3731 N N . ILE A 1 478 ? 15.391 2.738 11.177 1.00 95.00 478 ILE A N 1
ATOM 3732 C CA . ILE A 1 478 ? 14.036 2.317 11.525 1.00 95.00 478 ILE A CA 1
ATOM 3733 C C . ILE A 1 478 ? 13.412 3.483 12.280 1.00 95.00 478 ILE A C 1
ATOM 3735 O O . ILE A 1 478 ? 14.013 4.017 13.220 1.00 95.00 478 ILE A O 1
ATOM 3739 N N . ALA A 1 479 ? 12.255 3.938 11.827 1.00 95.00 479 ALA A N 1
ATOM 3740 C CA . ALA A 1 479 ? 11.611 5.123 12.366 1.00 95.00 479 ALA A CA 1
ATOM 3741 C C . ALA A 1 479 ? 10.092 5.004 12.286 1.00 95.00 479 ALA A C 1
ATOM 3743 O O . ALA A 1 479 ? 9.571 4.183 11.538 1.00 95.00 479 ALA A O 1
ATOM 3744 N N . TYR A 1 480 ? 9.394 5.858 13.026 1.00 94.88 480 TYR A N 1
ATOM 3745 C CA . TYR A 1 480 ? 7.951 5.999 12.912 1.00 94.88 480 TYR A CA 1
ATOM 3746 C C . TYR A 1 480 ? 7.525 7.467 12.901 1.00 94.88 480 TYR A C 1
ATOM 3748 O O . TYR A 1 480 ? 8.243 8.356 13.364 1.00 94.88 480 TYR A O 1
ATOM 3756 N N . THR A 1 481 ? 6.352 7.733 12.345 1.00 93.62 481 THR A N 1
ATOM 3757 C CA . THR A 1 481 ? 5.692 9.044 12.345 1.00 93.62 481 THR A CA 1
ATOM 3758 C C . THR A 1 481 ? 4.184 8.859 12.519 1.00 93.62 481 THR A C 1
ATOM 3760 O O . THR A 1 481 ? 3.726 7.735 12.693 1.00 93.62 481 THR A O 1
ATOM 3763 N N . LYS A 1 482 ? 3.406 9.939 12.488 1.00 89.38 482 LYS A N 1
ATOM 3764 C CA . LYS A 1 482 ? 1.946 9.884 12.615 1.00 89.38 482 LYS A CA 1
ATOM 3765 C C . LYS A 1 482 ? 1.307 9.264 11.363 1.00 89.38 482 LYS A C 1
ATOM 3767 O O . LYS A 1 482 ? 1.603 9.729 10.265 1.00 89.38 482 LYS A O 1
ATOM 3772 N N . ALA A 1 483 ? 0.436 8.262 11.486 1.00 85.81 483 ALA A N 1
ATOM 3773 C CA . ALA A 1 483 ? -0.139 7.559 10.328 1.00 85.81 483 ALA A CA 1
ATOM 3774 C C . ALA A 1 483 ? -1.205 8.378 9.575 1.00 85.81 483 ALA A C 1
ATOM 3776 O O . ALA A 1 483 ? -1.290 8.308 8.344 1.00 85.81 483 ALA A O 1
ATOM 3777 N N . SER A 1 484 ? -1.983 9.185 10.296 1.00 80.62 484 SER A N 1
ATOM 3778 C CA . SER A 1 484 ? -3.046 10.043 9.750 1.00 80.62 484 SER A CA 1
ATOM 3779 C C . SER A 1 484 ? -2.530 11.274 8.993 1.00 80.62 484 SER A C 1
ATOM 3781 O O . SER A 1 484 ? -3.143 11.720 8.023 1.00 80.62 484 SER A O 1
ATOM 3783 N N . SER A 1 485 ? -1.393 11.830 9.413 1.00 84.12 485 SER A N 1
ATOM 3784 C CA . SER A 1 485 ? -0.761 12.994 8.775 1.00 84.12 485 SER A CA 1
ATOM 3785 C C . SER A 1 485 ? 0.764 12.876 8.823 1.00 84.12 485 SER A C 1
ATOM 3787 O O . SER A 1 485 ? 1.423 13.632 9.544 1.00 84.12 485 SER A O 1
ATOM 3789 N N . PRO A 1 486 ? 1.335 11.928 8.069 1.00 87.19 486 PRO A N 1
ATOM 3790 C CA . PRO A 1 486 ? 2.757 11.649 8.118 1.00 87.19 486 PRO A CA 1
ATOM 3791 C C . PRO A 1 486 ? 3.561 12.817 7.540 1.00 87.19 486 PRO A C 1
ATOM 3793 O O . PRO A 1 486 ? 3.324 13.279 6.421 1.00 87.19 486 PRO A O 1
ATOM 3796 N N . ALA A 1 487 ? 4.537 13.300 8.309 1.00 87.19 487 ALA A N 1
ATOM 3797 C CA . ALA A 1 487 ? 5.370 14.440 7.949 1.00 87.19 487 ALA A CA 1
ATOM 3798 C C . ALA A 1 487 ? 6.838 14.155 8.265 1.00 87.19 487 ALA A C 1
ATOM 3800 O O . ALA A 1 487 ? 7.178 13.585 9.297 1.00 87.19 487 ALA A O 1
ATOM 3801 N N . VAL A 1 488 ? 7.739 14.581 7.376 1.00 86.81 488 VAL A N 1
ATOM 3802 C CA . VAL A 1 488 ? 9.187 14.329 7.521 1.00 86.81 488 VAL A CA 1
ATOM 3803 C C . VAL A 1 488 ? 9.771 15.031 8.756 1.00 86.81 488 VAL A C 1
ATOM 3805 O O . VAL A 1 488 ? 10.784 14.588 9.292 1.00 86.81 488 VAL A O 1
ATOM 3808 N N . THR A 1 489 ? 9.136 16.110 9.216 1.00 86.56 489 THR A N 1
ATOM 3809 C CA . THR A 1 489 ? 9.514 16.844 10.433 1.00 86.56 489 THR A CA 1
ATOM 3810 C C . THR A 1 489 ? 9.215 16.075 11.714 1.00 86.56 489 THR A C 1
ATOM 3812 O O . THR A 1 489 ? 9.903 16.284 12.708 1.00 86.56 489 THR A O 1
ATOM 3815 N N . ASP A 1 490 ? 8.247 15.160 11.670 1.00 89.00 490 ASP A N 1
ATOM 3816 C CA . ASP A 1 490 ? 7.661 14.509 12.845 1.00 89.00 490 ASP A CA 1
ATOM 3817 C C . ASP A 1 490 ? 8.098 13.036 12.913 1.00 89.00 490 ASP A C 1
ATOM 3819 O O . ASP A 1 490 ? 7.364 12.152 13.358 1.00 89.00 490 ASP A O 1
ATOM 3823 N N . VAL A 1 491 ? 9.288 12.749 12.382 1.00 92.88 491 VAL A N 1
ATOM 3824 C CA . VAL A 1 491 ? 9.860 11.404 12.331 1.00 92.88 491 VAL A CA 1
ATOM 3825 C C . VAL A 1 491 ? 10.642 11.131 13.611 1.00 92.88 491 VAL A C 1
ATOM 3827 O O . VAL A 1 491 ? 11.673 11.754 13.866 1.00 92.88 491 VAL A O 1
ATOM 3830 N N . ASN A 1 492 ? 10.202 10.125 14.360 1.00 93.75 492 ASN A N 1
ATOM 3831 C CA . ASN A 1 492 ? 10.904 9.585 15.516 1.00 93.75 492 ASN A CA 1
ATOM 3832 C C . ASN A 1 492 ? 11.790 8.420 15.076 1.00 93.75 492 ASN A C 1
ATOM 3834 O O . ASN A 1 492 ? 11.310 7.421 14.546 1.00 93.75 492 ASN A O 1
ATOM 3838 N N . VAL A 1 493 ? 13.101 8.558 15.263 1.00 93.94 493 VAL A N 1
ATOM 3839 C CA . VAL A 1 493 ? 14.072 7.524 14.884 1.00 93.94 493 VAL A CA 1
ATOM 3840 C C . VAL A 1 493 ? 14.273 6.568 16.052 1.00 93.94 493 VAL A C 1
ATOM 3842 O O . VAL A 1 493 ? 14.706 7.002 17.115 1.00 93.94 493 VAL A O 1
ATOM 3845 N N . VAL A 1 494 ? 14.008 5.281 15.825 1.00 94.19 494 VAL A N 1
ATOM 3846 C CA . VAL A 1 494 ? 14.195 4.213 16.819 1.00 94.19 494 VAL A CA 1
ATOM 3847 C C . VAL A 1 494 ? 15.633 3.700 16.770 1.00 94.19 494 VAL A C 1
ATOM 3849 O O . VAL A 1 494 ? 16.333 3.682 17.776 1.00 94.19 494 VAL A O 1
ATOM 3852 N N . LEU A 1 495 ? 16.117 3.350 15.573 1.00 92.88 495 LEU A N 1
ATOM 3853 C CA . LEU A 1 495 ? 17.454 2.787 15.376 1.00 92.88 495 LEU A CA 1
ATOM 3854 C C . LEU A 1 495 ? 18.071 3.300 14.070 1.00 92.88 495 LEU A C 1
ATOM 3856 O O . LEU A 1 495 ? 17.379 3.416 13.063 1.00 92.88 495 LEU A O 1
ATOM 3860 N N . ASN A 1 496 ? 19.366 3.637 14.063 1.00 91.31 496 ASN A N 1
ATOM 3861 C CA . ASN A 1 496 ? 20.039 4.210 12.881 1.00 91.31 496 ASN A CA 1
ATOM 3862 C C . ASN A 1 496 ? 21.537 3.877 12.745 1.00 91.31 496 ASN A C 1
ATOM 3864 O O . ASN A 1 496 ? 22.252 4.529 11.980 1.00 91.31 496 ASN A O 1
ATOM 3868 N N . ARG A 1 497 ? 22.053 2.901 13.501 1.00 85.56 497 ARG A N 1
ATOM 3869 C CA . ARG A 1 497 ? 23.478 2.537 13.485 1.00 85.56 497 ARG A CA 1
ATOM 3870 C C . ARG A 1 497 ? 23.657 1.046 13.294 1.00 85.56 497 ARG A C 1
ATOM 3872 O O . ARG A 1 497 ? 23.068 0.274 14.033 1.00 85.56 497 ARG A O 1
ATOM 3879 N N . GLY A 1 498 ? 24.537 0.678 12.363 1.00 83.75 498 GLY A N 1
ATOM 3880 C CA . GLY A 1 498 ? 24.949 -0.714 12.168 1.00 83.75 498 GLY A CA 1
ATOM 3881 C C . GLY A 1 498 ? 23.829 -1.633 11.685 1.00 83.75 498 GLY A C 1
ATOM 3882 O O . GLY A 1 498 ? 23.870 -2.813 12.000 1.00 83.75 498 GLY A O 1
ATOM 3883 N N . ILE A 1 499 ? 22.849 -1.085 10.962 1.00 90.25 499 ILE A N 1
ATOM 3884 C CA . ILE A 1 499 ? 21.686 -1.819 10.462 1.00 90.25 499 ILE A CA 1
ATOM 3885 C C . ILE A 1 499 ? 21.534 -1.655 8.951 1.00 90.25 499 ILE A C 1
ATOM 3887 O O . ILE A 1 499 ? 21.924 -0.623 8.391 1.00 90.25 499 ILE A O 1
ATOM 3891 N N . ASN A 1 500 ? 20.916 -2.638 8.303 1.00 90.00 500 ASN A N 1
ATOM 3892 C CA . ASN A 1 500 ? 20.441 -2.549 6.924 1.00 90.00 500 ASN A CA 1
ATOM 3893 C C . ASN A 1 500 ? 19.026 -3.158 6.805 1.00 90.00 500 ASN A C 1
ATOM 3895 O O . ASN A 1 500 ? 18.884 -4.265 6.283 1.00 90.00 500 ASN A O 1
ATOM 3899 N N . PRO A 1 501 ? 17.998 -2.451 7.319 1.00 91.44 501 PRO A N 1
ATOM 3900 C CA . PRO A 1 501 ? 16.656 -2.997 7.499 1.00 91.44 501 PRO A CA 1
ATOM 3901 C C . PRO A 1 501 ? 15.856 -3.006 6.193 1.00 91.44 501 PRO A C 1
ATOM 3903 O O . PRO A 1 501 ? 15.679 -1.956 5.584 1.00 91.44 501 PRO A O 1
ATOM 3906 N N . GLU A 1 502 ? 15.332 -4.157 5.782 1.00 87.00 502 GLU A N 1
ATOM 3907 C CA . GLU A 1 502 ? 14.460 -4.263 4.601 1.00 87.00 502 GLU A CA 1
ATOM 3908 C C . GLU A 1 502 ? 12.984 -4.333 5.000 1.00 87.00 502 GLU A C 1
ATOM 3910 O O . GLU A 1 502 ? 12.318 -3.296 5.002 1.00 87.00 502 GLU A O 1
ATOM 3915 N N . GLY A 1 503 ? 12.492 -5.514 5.383 1.00 86.25 503 GLY A N 1
ATOM 3916 C CA . GLY A 1 503 ? 11.141 -5.710 5.906 1.00 86.25 503 GLY A CA 1
ATOM 3917 C C . GLY A 1 503 ? 11.011 -5.315 7.377 1.00 86.25 503 GLY A C 1
ATOM 3918 O O . GLY A 1 503 ? 11.978 -5.386 8.146 1.00 86.25 503 GLY A O 1
ATOM 3919 N N . ILE A 1 504 ? 9.803 -4.908 7.759 1.00 92.88 504 ILE A N 1
ATOM 3920 C CA . ILE A 1 504 ? 9.413 -4.560 9.125 1.00 92.88 504 ILE A CA 1
ATOM 3921 C C . ILE A 1 504 ? 8.027 -5.133 9.412 1.00 92.88 504 ILE A C 1
ATOM 3923 O O . ILE A 1 504 ? 7.189 -5.180 8.522 1.00 92.88 504 ILE A O 1
ATOM 3927 N N . ALA A 1 505 ? 7.819 -5.584 10.641 1.00 90.12 505 ALA A N 1
ATOM 3928 C CA . ALA A 1 505 ? 6.535 -6.017 11.161 1.00 90.12 505 ALA A CA 1
ATOM 3929 C C . ALA A 1 505 ? 6.402 -5.546 12.612 1.00 90.12 505 ALA A C 1
ATOM 3931 O O . ALA A 1 505 ? 7.378 -5.542 13.368 1.00 90.12 505 ALA A O 1
ATOM 3932 N N . TYR A 1 506 ? 5.208 -5.146 13.011 1.00 89.88 506 TYR A N 1
ATOM 3933 C CA . TYR A 1 506 ? 4.909 -4.622 14.329 1.00 89.88 506 TYR A CA 1
ATOM 3934 C C . TYR A 1 506 ? 3.865 -5.492 15.029 1.00 89.88 506 TYR A C 1
ATOM 3936 O O . TYR A 1 506 ? 2.746 -5.667 14.554 1.00 89.88 506 TYR A O 1
ATOM 3944 N N . ASP A 1 507 ? 4.240 -6.033 16.185 1.00 83.62 507 ASP A N 1
ATOM 3945 C CA . ASP A 1 507 ? 3.329 -6.741 17.077 1.00 83.62 507 ASP A CA 1
ATOM 3946 C C . ASP A 1 507 ? 2.758 -5.756 18.098 1.00 83.62 507 ASP A C 1
ATOM 3948 O O . ASP A 1 507 ? 3.425 -5.387 19.070 1.00 83.62 507 ASP A O 1
ATOM 3952 N N . TRP A 1 508 ? 1.502 -5.366 17.889 1.00 77.06 508 TRP A N 1
ATOM 3953 C CA . TRP A 1 508 ? 0.771 -4.467 18.780 1.00 77.06 508 TRP A CA 1
ATOM 3954 C C . TRP A 1 508 ? 0.416 -5.108 20.130 1.00 77.06 508 TRP A C 1
ATOM 3956 O O . TRP A 1 508 ? 0.190 -4.393 21.103 1.00 77.06 508 TRP A O 1
ATOM 3966 N N . THR A 1 509 ? 0.374 -6.441 20.228 1.00 73.31 509 THR A N 1
ATOM 3967 C CA . THR A 1 509 ? 0.027 -7.142 21.477 1.00 73.31 509 THR A CA 1
ATOM 3968 C C . THR A 1 509 ? 1.191 -7.160 22.460 1.00 73.31 509 THR A C 1
ATOM 3970 O O . THR A 1 509 ? 0.988 -7.039 23.668 1.00 73.31 509 THR A O 1
ATOM 3973 N N . GLN A 1 510 ? 2.418 -7.274 21.945 1.00 77.56 510 GLN A N 1
ATOM 3974 C CA . GLN A 1 510 ? 3.648 -7.275 22.744 1.00 77.56 510 GLN A CA 1
ATOM 3975 C C . GLN A 1 510 ? 4.424 -5.961 22.655 1.00 77.56 510 GLN A C 1
ATOM 3977 O O . GLN A 1 510 ? 5.441 -5.816 23.333 1.00 77.56 510 GLN A O 1
ATOM 3982 N N . ASN A 1 511 ? 3.952 -5.008 21.848 1.00 82.94 511 ASN A N 1
ATOM 3983 C CA . ASN A 1 511 ? 4.589 -3.714 21.622 1.00 82.94 511 ASN A CA 1
ATOM 3984 C C . ASN A 1 511 ? 6.025 -3.851 21.065 1.00 82.94 511 ASN A C 1
ATOM 3986 O O . ASN A 1 511 ? 6.957 -3.165 21.504 1.00 82.94 511 ASN A O 1
ATOM 3990 N N . LYS A 1 512 ? 6.218 -4.783 20.117 1.00 87.94 512 LYS A N 1
ATOM 3991 C CA . LYS A 1 512 ? 7.533 -5.156 19.567 1.00 87.94 512 LYS A CA 1
ATOM 3992 C C . LYS A 1 512 ? 7.639 -4.925 18.068 1.00 87.94 512 LYS A C 1
ATOM 3994 O O . LYS A 1 512 ? 6.734 -5.231 17.302 1.00 87.94 512 LYS A O 1
ATOM 3999 N N . ILE A 1 513 ? 8.802 -4.437 17.652 1.00 91.75 513 ILE A N 1
ATOM 4000 C CA . ILE A 1 513 ? 9.197 -4.282 16.255 1.00 91.75 513 ILE A CA 1
ATOM 4001 C C . ILE A 1 513 ? 10.069 -5.470 15.864 1.00 91.75 513 ILE A C 1
ATOM 4003 O O . ILE A 1 513 ? 11.135 -5.679 16.444 1.00 91.75 513 ILE A O 1
ATOM 4007 N N . TYR A 1 514 ? 9.648 -6.180 14.828 1.00 91.38 514 TYR A N 1
ATOM 4008 C CA . TYR A 1 514 ? 10.396 -7.220 14.139 1.00 91.38 514 TYR A CA 1
ATOM 4009 C C . TYR A 1 514 ? 10.896 -6.672 12.808 1.00 91.38 514 TYR A C 1
ATOM 4011 O O . TYR A 1 514 ? 10.177 -5.966 12.105 1.00 91.38 514 TYR A O 1
ATOM 4019 N N . TRP A 1 515 ? 12.138 -6.961 12.442 1.00 92.50 515 TRP A N 1
ATOM 4020 C CA . TRP A 1 515 ? 12.692 -6.473 11.183 1.00 92.50 515 TRP A CA 1
ATOM 4021 C C . TRP A 1 515 ? 13.802 -7.377 10.657 1.00 92.50 515 TRP A C 1
ATOM 4023 O O . TRP A 1 515 ? 14.481 -8.077 11.410 1.00 92.50 515 TRP A O 1
ATOM 4033 N N . THR A 1 516 ? 13.990 -7.359 9.340 1.00 90.69 516 THR A N 1
ATOM 4034 C CA . THR A 1 516 ? 14.990 -8.185 8.652 1.00 90.69 516 THR A CA 1
ATOM 4035 C C . THR A 1 516 ? 16.224 -7.361 8.301 1.00 90.69 516 THR A C 1
ATOM 4037 O O . THR A 1 516 ? 16.092 -6.318 7.654 1.00 90.69 516 THR A O 1
ATOM 4040 N N . ASP A 1 517 ? 17.419 -7.844 8.645 1.00 90.25 517 ASP A N 1
ATOM 4041 C CA . ASP A 1 517 ? 18.689 -7.231 8.251 1.00 90.25 517 ASP A CA 1
ATOM 4042 C C . ASP A 1 517 ? 19.346 -8.008 7.104 1.00 90.25 517 ASP A C 1
ATOM 4044 O O . ASP A 1 517 ? 19.806 -9.141 7.284 1.00 90.25 517 ASP A O 1
ATOM 4048 N N . SER A 1 518 ? 19.453 -7.389 5.927 1.00 86.38 518 SER A N 1
ATOM 4049 C CA . SER A 1 518 ? 20.066 -8.042 4.762 1.00 86.38 518 SER A CA 1
ATOM 4050 C C . SER A 1 518 ? 21.592 -7.960 4.718 1.00 86.38 518 SER A C 1
ATOM 4052 O O . SER A 1 518 ? 22.217 -8.580 3.861 1.00 86.38 518 SER A O 1
ATOM 4054 N N . SER A 1 519 ? 22.221 -7.204 5.621 1.00 86.31 519 SER A N 1
ATOM 4055 C CA . SER A 1 519 ? 23.678 -7.217 5.787 1.00 86.31 519 SER A CA 1
ATOM 4056 C C . SER A 1 519 ? 24.155 -8.345 6.701 1.00 86.31 519 SER A C 1
ATOM 4058 O O . SER A 1 519 ? 25.230 -8.893 6.459 1.00 86.31 519 SER A O 1
ATOM 4060 N N . ASN A 1 520 ? 23.344 -8.718 7.696 1.00 84.12 520 ASN A N 1
ATOM 4061 C CA . ASN A 1 520 ? 23.649 -9.792 8.646 1.00 84.12 520 ASN A CA 1
ATOM 4062 C C . ASN A 1 520 ? 22.928 -11.115 8.347 1.00 84.12 520 ASN A C 1
ATOM 4064 O O . ASN A 1 520 ? 23.248 -12.123 8.971 1.00 84.12 520 ASN A O 1
ATOM 4068 N N . ASN A 1 521 ? 21.993 -11.135 7.392 1.00 85.12 521 ASN A N 1
ATOM 4069 C CA . ASN A 1 521 ? 21.153 -12.290 7.063 1.00 85.12 521 ASN A CA 1
ATOM 4070 C C . ASN A 1 521 ? 20.387 -12.807 8.295 1.00 85.12 521 ASN A C 1
ATOM 4072 O O . ASN A 1 521 ? 20.364 -14.008 8.564 1.00 85.12 521 ASN A O 1
ATOM 4076 N N . SER A 1 522 ? 19.819 -11.898 9.088 1.00 86.38 522 SER A N 1
ATOM 4077 C CA . SER A 1 522 ? 19.180 -12.228 10.369 1.00 86.38 522 SER A CA 1
ATOM 4078 C C . SER A 1 522 ? 17.886 -11.450 10.572 1.00 86.38 522 SER A C 1
ATOM 4080 O O . SER A 1 522 ? 17.678 -10.398 9.962 1.00 86.38 522 SER A O 1
ATOM 4082 N N . ILE A 1 523 ? 17.037 -11.966 11.457 1.00 88.38 523 ILE A N 1
ATOM 4083 C CA . ILE A 1 523 ? 15.832 -11.290 11.931 1.00 88.38 523 ILE A CA 1
ATOM 4084 C C . ILE A 1 523 ? 16.116 -10.765 13.336 1.00 88.38 523 ILE A C 1
ATOM 4086 O O . ILE A 1 523 ? 16.775 -11.421 14.143 1.00 88.38 523 ILE A O 1
ATOM 4090 N N . TYR A 1 524 ? 15.640 -9.563 13.623 1.00 91.00 524 TYR A N 1
ATOM 4091 C CA . TYR A 1 524 ? 15.780 -8.930 14.924 1.00 91.00 524 TYR A CA 1
ATOM 4092 C C . TYR A 1 524 ? 14.414 -8.540 15.470 1.00 91.00 524 TYR A C 1
ATOM 4094 O O . TYR A 1 524 ? 13.531 -8.142 14.712 1.00 91.00 524 TYR A O 1
ATOM 4102 N N . ALA A 1 525 ? 14.279 -8.594 16.790 1.00 91.06 525 ALA A N 1
ATOM 4103 C CA . ALA A 1 525 ? 13.159 -8.032 17.528 1.00 91.06 525 ALA A CA 1
ATOM 4104 C C . ALA A 1 525 ? 13.660 -7.000 18.536 1.00 91.06 525 ALA A C 1
ATOM 4106 O O . ALA A 1 525 ? 14.719 -7.178 19.136 1.00 91.06 525 ALA A O 1
ATOM 4107 N N . MET A 1 526 ? 12.906 -5.924 18.725 1.00 92.94 526 MET A N 1
ATOM 4108 C CA . MET A 1 526 ? 13.187 -4.886 19.718 1.00 92.94 526 MET A CA 1
ATOM 4109 C C . MET A 1 526 ? 11.897 -4.213 20.182 1.00 92.94 526 MET A C 1
ATOM 4111 O O . MET A 1 526 ? 10.868 -4.301 19.514 1.00 92.94 526 MET A O 1
ATOM 4115 N N . ASN A 1 527 ? 11.955 -3.501 21.300 1.00 89.62 527 ASN A N 1
ATOM 4116 C CA . ASN A 1 527 ? 10.862 -2.642 21.747 1.00 89.62 527 ASN A CA 1
ATOM 4117 C C . ASN A 1 527 ? 10.800 -1.350 20.902 1.00 89.62 527 ASN A C 1
ATOM 4119 O O . ASN A 1 527 ? 11.757 -0.976 20.218 1.00 89.62 527 ASN A O 1
ATOM 4123 N N . LEU A 1 528 ? 9.682 -0.624 20.980 1.00 87.56 528 LEU A N 1
ATOM 4124 C CA . LEU A 1 528 ? 9.451 0.634 20.245 1.00 87.56 528 LEU A CA 1
ATOM 4125 C C . LEU A 1 528 ? 10.419 1.779 20.598 1.00 87.56 528 LEU A C 1
ATOM 4127 O O . LEU A 1 528 ? 10.580 2.721 19.819 1.00 87.56 528 LEU A O 1
ATOM 4131 N N . ASP A 1 529 ? 11.071 1.706 21.757 1.00 87.25 529 ASP A N 1
ATOM 4132 C CA . ASP A 1 529 ? 12.122 2.630 22.198 1.00 87.25 529 ASP A CA 1
ATOM 4133 C C . ASP A 1 529 ? 13.539 2.190 21.770 1.00 87.25 529 ASP A C 1
ATOM 4135 O O . ASP A 1 529 ? 14.515 2.889 22.045 1.00 87.25 529 ASP A O 1
ATOM 4139 N N . GLY A 1 530 ? 13.657 1.049 21.081 1.00 87.38 530 GLY A N 1
ATOM 4140 C CA . GLY A 1 530 ? 14.918 0.450 20.643 1.00 87.38 530 GLY A CA 1
ATOM 4141 C C . GLY A 1 530 ? 15.630 -0.388 21.710 1.00 87.38 530 GLY A C 1
ATOM 4142 O O . GLY A 1 530 ? 16.755 -0.834 21.470 1.00 87.38 530 GLY A O 1
ATOM 4143 N N . SER A 1 531 ? 15.018 -0.599 22.880 1.00 89.69 531 SER A N 1
ATOM 4144 C CA . SER A 1 531 ? 15.527 -1.502 23.918 1.00 89.69 531 SER A CA 1
ATOM 4145 C C . SER A 1 531 ? 15.238 -2.977 23.603 1.00 89.69 531 SER A C 1
ATOM 4147 O O . SER A 1 531 ? 14.528 -3.295 22.647 1.00 89.69 531 SER A O 1
ATOM 4149 N N . ASP A 1 532 ? 15.833 -3.884 24.386 1.00 87.12 532 ASP A N 1
ATOM 4150 C CA . ASP A 1 532 ? 15.679 -5.342 24.258 1.00 87.12 532 ASP A CA 1
ATOM 4151 C C . ASP A 1 532 ? 15.884 -5.874 22.832 1.00 87.12 532 ASP A C 1
ATOM 4153 O O . ASP A 1 532 ? 15.147 -6.738 22.358 1.00 87.12 532 ASP A O 1
ATOM 4157 N N . LEU A 1 533 ? 16.905 -5.351 22.145 1.00 88.69 533 LEU A N 1
ATOM 4158 C CA . LEU A 1 533 ? 17.291 -5.827 20.822 1.00 88.69 533 LEU A CA 1
ATOM 4159 C C . LEU A 1 533 ? 17.832 -7.259 20.914 1.00 88.69 533 LEU A C 1
ATOM 4161 O O . LEU A 1 533 ? 18.915 -7.495 21.458 1.00 88.69 533 LEU A O 1
ATOM 4165 N N . VAL A 1 534 ? 17.095 -8.197 20.332 1.00 88.00 534 VAL A N 1
ATOM 4166 C CA . VAL A 1 534 ? 17.418 -9.624 20.298 1.00 88.00 534 VAL A CA 1
ATOM 4167 C C . VAL A 1 534 ? 17.432 -10.104 18.849 1.00 88.00 534 VAL A C 1
ATOM 4169 O O . VAL A 1 534 ? 16.597 -9.704 18.042 1.00 88.00 534 VAL A O 1
ATOM 4172 N N . MET A 1 535 ? 18.412 -10.943 18.516 1.00 85.19 535 MET A N 1
ATOM 4173 C CA . MET A 1 535 ? 18.470 -11.669 17.245 1.00 85.19 535 MET A CA 1
ATOM 4174 C C . MET A 1 535 ? 17.683 -12.974 17.387 1.00 85.19 535 MET A C 1
ATOM 4176 O O . MET A 1 535 ? 17.869 -13.669 18.388 1.00 85.19 535 MET A O 1
ATOM 4180 N N . ILE A 1 536 ? 16.835 -13.277 16.403 1.00 76.56 536 ILE A N 1
ATOM 4181 C CA . ILE A 1 536 ? 15.968 -14.465 16.356 1.00 76.56 536 ILE A CA 1
ATOM 4182 C C . ILE A 1 536 ? 16.498 -15.459 15.326 1.00 76.56 536 ILE A C 1
ATOM 4184 O O . ILE A 1 536 ? 16.885 -15.008 14.219 1.00 76.56 536 ILE A O 1
#

Organism: Megaselia scalaris (NCBI:txid36166)

pLDDT: mean 77.81, std 12.02, range [37.69, 95.5]

InterPro domains:
  IPR000033 LDLR class B repeat [PF00058] (31-60)
  IPR000033 LDLR class B repeat [PF00058] (73-102)
  IPR000033 LDLR class B repeat [PF00058] (511-535)
  IPR000033 LDLR class B repeat [PS51120] (31-74)
  IPR000033 LDLR class B repeat [PS51120] (511-536)
  IPR000033 LDLR class B repeat [SM00135] (10-53)
  IPR000033 LDLR class B repeat [SM00135] (54-96)
  IPR000033 LDLR class B repeat [SM00135] (302-343)
  IPR000033 LDLR class B repeat [SM00135] (492-533)
  IPR002172 Low-density lipoprotein (LDL) receptor class A repeat [PF00057] (119-154)
  IPR002172 Low-density lipoprotein (LDL) receptor class A repeat [PF00057] (158-192)
  IPR002172 Low-density lipoprotein (LDL) receptor class A repeat [PF00057] (197-234)
  IPR002172 Low-density lipoprotein (LDL) receptor class A repeat [PF00057] (238-274)
  IPR002172 Low-density lipoprotein (LDL) receptor class A repeat [PR00261] (130-151)
  IPR002172 Low-density lipoprotein (LDL) receptor class A repeat [PR00261] (169-190)
  IPR002172 Low-density lipoprotein (LDL) receptor class A repeat [PR00261] (210-231)
  IPR002172 Low-density lipoprotein (LDL) receptor class A repeat [PR00261] (250-271)
  IPR002172 Low-density lipoprotein (LDL) receptor class A repeat [PS50068] (119-155)
  IPR002172 Low-density lipoprotein (LDL) receptor class A repeat [PS50068] (158-195)
  IPR002172 Low-density lipoprotein (LDL) receptor class A repeat [PS50068] (198-235)

Foldseek 3Di:
DDPPPPDDDDQDDVVNVADAFQEWDADPVVQKIWTDHQVQAWIWIDHPNNPPIDTQDGDPLRNGWRYWEDDDQKIWTFGQVQQFIWMAGRPHRHPTDTLDHHPFRFFYKYKFFLQPLPPAPPQWDQAPLRHTDGVQQQCPPDPPVVVCRSNPDDDDDDEDPQWDQAPVRDTHGPVQALPPDQPSVVCRRDDPPRDDDDDDPQWDQLPPPRDTHGPVQACPPDDPSVVCPSNPDDDFDDDDPQWDQDPVSPDTHGLVQQCPPDQPDPVSRSNPPHDDDDDDDDDPPPDDKDFDWDAPPVRDDIATAGIRQPAWAEWEDDDQKIWTDRQVQQFIWIDGPDGPDPDDIDTPDHPHHPDHYDYDDDPVVDPPDPPFCCVVPVHVLAPAHKAAADPVVCVPPPDRIFHADLAAGQDPVRHYHDADSMWMWIDGQFKIFIDHPPSPDPHGREDIAGRHHGKHEWDDDSSVQKIWTFHAPPFTFTWIAGNNYGYPVRIGTQDTPPFGWHYWDADPVVQKIWTAGPVVRWIWIAHPNNPPIDTD